Protein AF-A0A7C8M5S4-F1 (afdb_monomer_lite)

Sequence (486 aa):
MSPNVLSARDTNVQVKPAASPEKEKPKTLEYHRKALESRLKGDEQQQYVSPSDEIMSPATQKLKAFRNKHGMKKSKPQTLFKKTSSKNFESAKGAAIPGLELLEWSWLHRSLGYDYDRDDLVAVRILQYHYSDDDNQINLPPRTSSVPLERYLVEIARQARTPIRQLRVFCNNQDFMSADDQQPLKDEIADLERRLHDAKARLNRSSPIAQATLPQHDAGPLAYLSSSNSANSITALHALLLLADSALPLGSFAFSSGLESYLAHHRPSPPSASQLPSFRTFLRLSLSTFASTSLPYVLAGYRNPDDIETLDNDFDASTPCTVARRASVAQGRALLTVWDRSFKMQYSPSAATAGSDDAVENAGRNTAIDALAAFSASLRTSNDLNAHLAPLWGLVTRILTVPLHDAAYLFLFSHARTVVSAAVRASVMGPYQAQTVLASEELQSRIRGLVDEGWDKEVEDAGQSVPVMDLWVGRHEKLYSRIFNS

pLDDT: mean 70.56, std 26.11, range [24.84, 98.69]

Foldseek 3Di:
DDDDDDDDDDPDDDDDDDDDDDDDDDDDPVVVVVVVVVVVPDPDDDDDDDPCVPDDDPVRVVVVVVCVVPVPDPDPDDDPDDDDDDDDPDDDDDDDDDDDPPPPVVVVPPPDPDDDDPVVVVVVVVVVPDPDDDDDDDDDDDDDPPDDPVVVVVVVVVPVPDDPPPPPPDDDDDPDPDPVVCVVVVVVVVVVVVVVVVVVVVVVVVDDDDDDDDDDDDDDDDPPDPPPVVVLVVLLVVVLVQLLDPVLPLCLLQAQLLVVLQCVVCQDPPNPDACVVVLVVVLLLSLLQCLLAQLQLLLCLQVPVLCLQVSQLLSLVQQPQPLVSVSQLSSQVSVLVCCVPPPVVPLPDDPPPPDDPCPPLVVSLVSLVVSSVVLVVCVVVDPSGRRGNRSSLSSVSSSSSHPSLSSQLSVSLVSSLSNLSVCCVVVSDPPVVSVCVSPDPVVVVSSNVSCVVCVPPHNVSRHGPDVVSSVSSNCQVVDPDDSHSD

Radius of gyration: 35.67 Å; chains: 1; bounding box: 76×116×65 Å

Organism: NCBI:txid100035

Secondary structure (DSSP, 8-state):
-------PPP----PPPPPPPP-PPPPPHHHHHHHHHHHHS---------TTTT---HHHHHHHHHHHHHTT-------SS----SS--SS-S-------SSSSHHHHTTSS-----TTHHHHHHHTTS---S-------PPPPTTS-HHHHHHHHHHHH---TTS--S------PPPTTTTHHHHHHHHHHHHHHHHHHHHHHHSS-------------TT----HHHHHHHHHHHHHHHHHH-TTSTT-GGG--TTHHHHHHH---SSTTS-SHHHHHHHHHHHHHHHHHHHHHHHHHHHH-GGGHHHHHHHHHHT---HHHHHHHHHHHHHHHHHIIIIIHHHHSPPTT-TTSS-HHHHHHHHHHHHHHHHHHHHTTT-SS----HHHHHHHHHHHTT--HHHHHHHHHHHHHHHHHHHHHHTTSS-HHHHHHHHT-HHHHHHHHHHHHHHTT--GGG---S-HHHHHHHHHGGG-SS-S---

Structure (mmCIF, N/CA/C/O backbone):
data_AF-A0A7C8M5S4-F1
#
_entry.id   AF-A0A7C8M5S4-F1
#
loop_
_atom_site.group_PDB
_atom_site.id
_atom_site.type_symbol
_atom_site.label_atom_id
_atom_site.label_alt_id
_atom_site.label_comp_id
_atom_site.label_asym_id
_atom_site.label_entity_id
_atom_site.label_seq_id
_atom_site.pdbx_PDB_ins_code
_atom_site.Cartn_x
_atom_site.Cartn_y
_atom_site.Cartn_z
_atom_site.occupancy
_atom_site.B_iso_or_equiv
_atom_site.auth_seq_id
_atom_site.auth_comp_id
_atom_site.auth_asym_id
_atom_site.auth_atom_id
_atom_site.pdbx_PDB_model_num
ATOM 1 N N . MET A 1 1 ? -33.754 34.750 -12.283 1.00 40.31 1 MET A N 1
ATOM 2 C CA . MET A 1 1 ? -33.381 36.180 -12.298 1.00 40.31 1 MET A CA 1
ATOM 3 C C . MET A 1 1 ? -32.849 36.566 -10.926 1.00 40.31 1 MET A C 1
ATOM 5 O O . MET A 1 1 ? -33.633 36.871 -10.043 1.00 40.31 1 MET A O 1
ATOM 9 N N . SER A 1 2 ? -31.530 36.509 -10.768 1.00 39.66 2 SER A N 1
ATOM 10 C CA . SER A 1 2 ? -30.741 37.396 -9.900 1.00 39.66 2 SER A CA 1
ATOM 11 C C . SER A 1 2 ? -29.261 37.198 -10.271 1.00 39.66 2 SER A C 1
ATOM 13 O O . SER A 1 2 ? -28.606 36.288 -9.767 1.00 39.66 2 SER A O 1
ATOM 15 N N . PRO A 1 3 ? -28.758 37.978 -11.243 1.00 50.16 3 PRO A N 1
ATOM 16 C CA . PRO A 1 3 ? -27.344 38.057 -11.583 1.00 50.16 3 PRO A CA 1
ATOM 17 C C . PRO A 1 3 ? -26.656 39.132 -10.725 1.00 50.16 3 PRO A C 1
ATOM 19 O O . PRO A 1 3 ? -27.305 40.089 -10.314 1.00 50.16 3 PRO A O 1
ATOM 22 N N . ASN A 1 4 ? -25.359 38.965 -10.460 1.00 40.31 4 ASN A N 1
ATOM 23 C CA . ASN A 1 4 ? -24.329 40.016 -10.320 1.00 40.31 4 ASN A CA 1
ATOM 24 C C . ASN A 1 4 ? -23.090 39.350 -9.705 1.00 40.31 4 ASN A C 1
ATOM 26 O O . ASN A 1 4 ? -23.115 38.949 -8.548 1.00 40.31 4 ASN A O 1
ATOM 30 N N . VAL A 1 5 ? -22.077 38.960 -10.482 1.00 38.50 5 VAL A N 1
ATOM 31 C CA . VAL A 1 5 ? -21.093 39.787 -11.214 1.00 38.50 5 VAL A CA 1
ATOM 32 C C . VAL A 1 5 ? -20.261 40.664 -10.273 1.00 38.50 5 VAL A C 1
ATOM 34 O O . VAL A 1 5 ? -20.769 41.501 -9.536 1.00 38.50 5 VAL A O 1
ATOM 37 N N . LEU A 1 6 ? -18.959 40.391 -10.334 1.00 43.88 6 LEU A N 1
ATOM 38 C CA . LEU A 1 6 ? -17.833 40.960 -9.602 1.00 43.88 6 LEU A CA 1
ATOM 39 C C . LEU A 1 6 ? -17.654 42.462 -9.880 1.00 43.88 6 LEU A C 1
ATOM 41 O O . LEU A 1 6 ? -17.758 42.887 -11.029 1.00 43.88 6 LEU A O 1
ATOM 45 N N . SER A 1 7 ? -17.241 43.236 -8.872 1.00 41.25 7 SER A N 1
ATOM 46 C CA . SER A 1 7 ? -16.575 44.529 -9.084 1.00 41.25 7 SER A CA 1
ATOM 47 C C . SER A 1 7 ? -15.453 44.783 -8.066 1.00 41.25 7 SER A C 1
ATOM 49 O O . SER A 1 7 ? -15.396 44.165 -7.005 1.00 41.25 7 SER A O 1
ATOM 51 N N . ALA A 1 8 ? -14.522 45.644 -8.478 1.00 38.81 8 ALA A N 1
ATOM 52 C CA . ALA A 1 8 ? -13.110 45.694 -8.115 1.00 38.81 8 ALA A CA 1
ATOM 53 C C . ALA A 1 8 ? -12.755 46.201 -6.701 1.00 38.81 8 ALA A C 1
ATOM 55 O O . ALA A 1 8 ? -13.510 46.914 -6.048 1.00 38.81 8 ALA A O 1
ATOM 56 N N . ARG A 1 9 ? -11.539 45.824 -6.277 1.00 43.47 9 ARG A N 1
ATOM 57 C CA . ARG A 1 9 ? -10.812 46.286 -5.083 1.00 43.47 9 ARG A CA 1
ATOM 58 C C . ARG A 1 9 ? -10.567 47.797 -5.126 1.00 43.47 9 ARG A C 1
ATOM 60 O O . ARG A 1 9 ? -9.938 48.267 -6.068 1.00 43.47 9 ARG A O 1
ATOM 67 N N . ASP A 1 10 ? -10.915 48.483 -4.040 1.00 38.16 10 ASP A N 1
ATOM 68 C CA . ASP A 1 10 ? -10.444 49.836 -3.746 1.00 38.16 10 ASP A CA 1
ATOM 69 C C . ASP A 1 10 ? -9.228 49.805 -2.808 1.00 38.16 10 ASP A C 1
ATOM 71 O O . ASP A 1 10 ? -9.246 49.238 -1.709 1.00 38.16 10 ASP A O 1
ATOM 75 N N . THR A 1 11 ? -8.143 50.416 -3.271 1.00 44.22 11 THR A N 1
ATOM 76 C CA . THR A 1 11 ? -6.897 50.668 -2.547 1.00 44.22 11 THR A CA 1
ATOM 77 C C . THR A 1 11 ? -7.021 51.970 -1.763 1.00 44.22 11 THR A C 1
ATOM 79 O O . THR A 1 11 ? -6.712 53.020 -2.316 1.00 44.22 11 THR A O 1
ATOM 82 N N . ASN A 1 12 ? -7.498 51.912 -0.513 1.00 39.97 12 ASN A N 1
ATOM 83 C CA . ASN A 1 12 ? -7.168 52.834 0.596 1.00 39.97 12 ASN A CA 1
ATOM 84 C C . ASN A 1 12 ? -8.241 52.792 1.692 1.00 39.97 12 ASN A C 1
ATOM 86 O O . ASN A 1 12 ? -9.229 53.507 1.578 1.00 39.97 12 ASN A O 1
ATOM 90 N N . VAL A 1 13 ? -8.011 52.085 2.810 1.00 34.72 13 VAL A N 1
ATOM 91 C CA . VAL A 1 13 ? -8.654 52.430 4.097 1.00 34.72 13 VAL A CA 1
ATOM 92 C C . VAL A 1 13 ? -7.727 52.123 5.291 1.00 34.72 13 VAL A C 1
ATOM 94 O O . VAL A 1 13 ? -7.584 50.988 5.729 1.00 34.72 13 VAL A O 1
ATOM 97 N N . GLN A 1 14 ? -7.126 53.207 5.789 1.00 34.00 14 GLN A N 1
ATOM 98 C CA . GLN A 1 14 ? -6.887 53.618 7.185 1.00 34.00 14 GLN A CA 1
ATOM 99 C C . GLN A 1 14 ? -6.137 52.692 8.168 1.00 34.00 14 GLN A C 1
ATOM 101 O O . GLN A 1 14 ? -6.711 51.884 8.896 1.00 34.00 14 GLN A O 1
ATOM 106 N N . VAL A 1 15 ? -4.840 52.987 8.315 1.00 34.44 15 VAL A N 1
ATOM 107 C CA . VAL A 1 15 ? -4.009 52.662 9.485 1.00 34.44 15 VAL A CA 1
ATOM 108 C C . VAL A 1 15 ? -4.393 53.588 10.649 1.00 34.44 15 VAL A C 1
ATOM 110 O O . VAL A 1 15 ? -4.332 54.810 10.517 1.00 34.44 15 VAL A O 1
ATOM 113 N N . LYS A 1 16 ? -4.784 53.021 11.799 1.00 32.50 16 LYS A N 1
ATOM 114 C CA . LYS A 1 16 ? -4.972 53.775 13.052 1.00 32.50 16 LYS A CA 1
ATOM 115 C C . LYS A 1 16 ? -3.610 54.149 13.674 1.00 32.50 16 LYS A C 1
ATOM 117 O O . LYS A 1 16 ? -2.702 53.32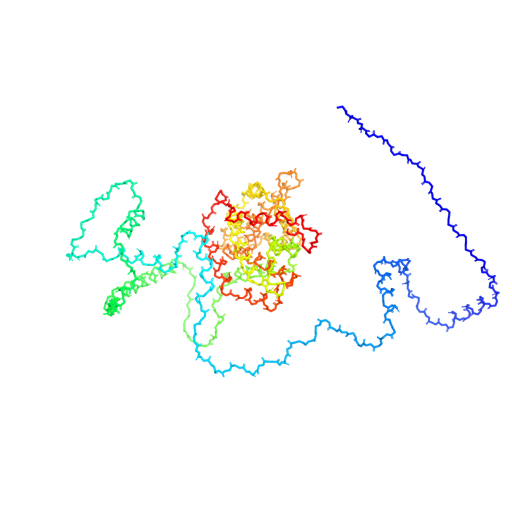1 13.652 1.00 32.50 16 LYS A O 1
ATOM 122 N N . PRO A 1 17 ? -3.470 55.360 14.245 1.00 33.28 17 PRO A N 1
ATOM 123 C CA . PRO A 1 17 ? -2.195 55.903 14.710 1.00 33.28 17 PRO A CA 1
ATOM 124 C C . PRO A 1 17 ? -1.672 55.219 15.982 1.00 33.28 17 PRO A C 1
ATOM 126 O O . PRO A 1 17 ? -2.420 54.971 16.929 1.00 33.28 17 PRO A O 1
ATOM 129 N N . ALA A 1 18 ? -0.366 54.946 15.990 1.00 32.94 18 ALA A N 1
ATOM 130 C CA . ALA A 1 18 ? 0.388 54.462 17.141 1.00 32.94 18 ALA A CA 1
ATOM 131 C C . ALA A 1 18 ? 0.575 55.577 18.187 1.00 32.94 18 ALA A C 1
ATOM 133 O O . ALA A 1 18 ? 0.851 56.726 17.843 1.00 32.94 18 ALA A O 1
ATOM 134 N N . ALA A 1 19 ? 0.433 55.226 19.465 1.00 35.16 19 ALA A N 1
ATOM 135 C CA . ALA A 1 19 ? 0.678 56.122 20.590 1.00 35.16 19 ALA A CA 1
ATOM 136 C C . ALA A 1 19 ? 2.182 56.425 20.742 1.00 35.16 19 ALA A C 1
ATOM 138 O O . ALA A 1 19 ? 3.016 55.522 20.666 1.00 35.16 19 ALA A O 1
ATOM 139 N N . SER A 1 20 ? 2.519 57.701 20.951 1.00 29.22 20 SER A N 1
ATOM 140 C CA . SER A 1 20 ? 3.884 58.187 21.186 1.00 29.22 20 SER A CA 1
ATOM 141 C C . SER A 1 20 ? 4.473 57.679 22.513 1.00 29.22 20 SER A C 1
ATOM 143 O O . SER A 1 20 ? 3.735 57.566 23.492 1.00 29.22 20 SER A O 1
ATOM 145 N N . PRO A 1 21 ? 5.795 57.427 22.583 1.00 42.62 21 PRO A N 1
ATOM 146 C CA . PRO A 1 21 ? 6.456 57.006 23.810 1.00 42.62 21 PRO A CA 1
ATOM 147 C C . PRO A 1 21 ? 6.649 58.186 24.772 1.00 42.62 21 PRO A C 1
ATOM 149 O O . PRO A 1 21 ? 7.012 59.297 24.377 1.00 42.62 21 PRO A O 1
ATOM 152 N N . GLU A 1 22 ? 6.388 57.927 26.050 1.00 38.41 22 GLU A N 1
ATOM 153 C CA . GLU A 1 22 ? 6.577 58.859 27.156 1.00 38.41 22 GLU A CA 1
ATOM 154 C C . GLU A 1 22 ? 8.056 59.233 27.367 1.00 38.41 22 GLU A C 1
ATOM 156 O O . GLU A 1 22 ? 8.985 58.487 27.067 1.00 38.41 22 GLU A O 1
ATOM 161 N N . LYS A 1 23 ? 8.250 60.442 27.894 1.00 42.78 23 LYS A N 1
ATOM 162 C CA . LYS A 1 23 ? 9.522 61.141 28.110 1.00 42.78 23 LYS A CA 1
ATOM 163 C C . LYS A 1 23 ? 10.444 60.410 29.106 1.00 42.78 23 LYS A C 1
ATOM 165 O O . LYS A 1 23 ? 10.225 60.504 30.312 1.00 42.78 23 LYS A O 1
ATOM 170 N N . GLU A 1 24 ? 11.546 59.820 28.641 1.00 45.38 24 GLU A N 1
ATOM 171 C CA . GLU A 1 24 ? 12.712 59.542 29.498 1.00 45.38 24 GLU A CA 1
ATOM 172 C C . GLU A 1 24 ? 13.614 60.788 29.599 1.00 45.38 24 GLU A C 1
ATOM 174 O O . GLU A 1 24 ? 13.927 61.443 28.605 1.00 45.38 24 GLU A O 1
ATOM 179 N N . LYS A 1 25 ? 14.028 61.143 30.822 1.00 50.16 25 LYS A N 1
ATOM 180 C CA . LYS A 1 25 ? 14.946 62.263 31.100 1.00 50.16 25 LYS A CA 1
ATOM 181 C C . LYS A 1 25 ? 16.327 62.003 30.462 1.00 50.16 25 LYS A C 1
ATOM 183 O O . LYS A 1 25 ? 16.784 60.859 30.492 1.00 50.16 25 LYS A O 1
ATOM 188 N N . PRO A 1 26 ? 17.038 63.027 29.953 1.00 49.72 26 PRO A N 1
ATOM 189 C CA . PRO A 1 26 ? 18.367 62.835 29.376 1.00 49.72 26 PRO A CA 1
ATOM 190 C C . PRO A 1 26 ? 19.359 62.364 30.451 1.00 49.72 26 PRO A C 1
ATOM 192 O O . PRO A 1 26 ? 19.496 62.983 31.507 1.00 49.72 26 PRO A O 1
ATOM 195 N N . LYS A 1 27 ? 20.038 61.243 30.188 1.00 71.94 27 LYS A N 1
ATOM 196 C CA . LYS A 1 27 ? 21.070 60.673 31.068 1.00 71.94 27 LYS A CA 1
ATOM 197 C C . LYS A 1 27 ? 22.314 61.574 31.032 1.00 71.94 27 LYS A C 1
ATOM 199 O O . LYS A 1 27 ? 22.714 62.042 29.971 1.00 71.94 27 LYS A O 1
ATOM 204 N N . THR A 1 28 ? 22.902 61.857 32.193 1.00 76.38 28 THR A N 1
ATOM 205 C CA . THR A 1 28 ? 24.048 62.771 32.341 1.00 76.38 28 THR A CA 1
ATOM 206 C C . THR A 1 28 ? 25.325 62.215 31.697 1.00 76.38 28 THR A C 1
ATOM 208 O O . THR A 1 28 ? 25.525 61.004 31.617 1.00 76.38 28 THR A O 1
ATOM 211 N N . LEU A 1 29 ? 26.234 63.098 31.269 1.00 67.75 29 LEU A N 1
ATOM 212 C CA . LEU A 1 29 ? 27.518 62.739 30.635 1.00 67.75 29 LEU A CA 1
ATOM 213 C C . LEU A 1 29 ? 28.397 61.814 31.501 1.00 67.75 29 LEU A C 1
ATOM 215 O O . LEU A 1 29 ? 29.143 60.992 30.970 1.00 67.75 29 LEU A O 1
ATOM 219 N N . GLU A 1 30 ? 28.270 61.880 32.829 1.00 67.19 30 GLU A N 1
ATOM 220 C CA . GLU A 1 30 ? 28.947 60.959 33.751 1.00 67.19 30 GLU A CA 1
ATOM 221 C C . GLU A 1 30 ? 28.463 59.509 33.638 1.00 67.19 30 GLU A C 1
ATOM 223 O O . GLU A 1 30 ? 29.266 58.586 33.776 1.00 67.19 30 GLU A O 1
ATOM 228 N N . TYR A 1 31 ? 27.177 59.286 33.343 1.00 71.56 31 TYR A N 1
ATOM 229 C CA . TYR A 1 31 ? 26.637 57.942 33.127 1.00 71.56 31 TYR A CA 1
ATOM 230 C C . TYR A 1 31 ? 27.296 57.283 31.909 1.00 71.56 31 TYR A C 1
ATOM 232 O O . TYR A 1 31 ? 27.710 56.125 31.963 1.00 71.56 31 TYR A O 1
ATOM 240 N N . HIS A 1 32 ? 27.474 58.052 30.832 1.00 67.25 32 HIS A N 1
ATOM 241 C CA . HIS A 1 32 ? 28.165 57.589 29.631 1.00 67.25 32 HIS A CA 1
ATOM 242 C C . HIS A 1 32 ? 29.660 57.342 29.878 1.00 67.25 32 HIS A C 1
ATOM 244 O O . HIS A 1 32 ? 30.209 56.377 29.349 1.00 67.25 32 HIS A O 1
ATOM 250 N N . ARG A 1 33 ? 30.307 58.148 30.733 1.00 74.69 33 ARG A N 1
ATOM 251 C CA . ARG A 1 33 ? 31.721 57.966 31.098 1.00 74.69 33 ARG A CA 1
ATOM 252 C C . ARG A 1 33 ? 31.945 56.690 31.922 1.00 74.69 33 ARG A C 1
ATOM 254 O O . ARG A 1 33 ? 32.842 55.917 31.598 1.00 74.69 33 ARG A O 1
ATOM 261 N N . LYS A 1 34 ? 31.071 56.407 32.899 1.00 70.06 34 LYS A N 1
ATOM 262 C CA . LYS A 1 34 ? 31.089 55.152 33.679 1.00 70.06 34 LYS A CA 1
ATOM 263 C C . LYS A 1 34 ? 30.800 53.912 32.830 1.00 70.06 34 LYS A C 1
ATOM 265 O O . LYS A 1 34 ? 31.448 52.890 33.025 1.00 70.06 34 LYS A O 1
ATOM 270 N N . ALA A 1 35 ? 29.865 54.001 31.883 1.00 69.69 35 ALA A N 1
ATOM 271 C CA . ALA A 1 35 ? 29.541 52.890 30.986 1.00 69.69 35 ALA A CA 1
ATOM 272 C C . ALA A 1 35 ? 30.678 52.570 29.994 1.00 69.69 35 ALA A C 1
ATOM 274 O O . ALA A 1 35 ? 30.856 51.416 29.602 1.00 69.69 35 ALA A O 1
ATOM 275 N N . LEU A 1 36 ? 31.460 53.579 29.594 1.00 67.69 36 LEU A N 1
ATOM 276 C CA . LEU A 1 36 ? 32.649 53.390 28.763 1.00 67.69 36 LEU A CA 1
ATOM 277 C C . LEU A 1 36 ? 33.791 52.749 29.568 1.00 67.69 36 LEU A C 1
ATOM 279 O O . LEU A 1 36 ? 34.400 51.788 29.105 1.00 67.69 36 LEU A O 1
ATOM 283 N N . GLU A 1 37 ? 34.042 53.225 30.792 1.00 67.06 37 GLU A N 1
ATOM 284 C CA . GLU A 1 37 ? 35.055 52.641 31.684 1.00 67.06 37 GLU A CA 1
ATOM 285 C C . GLU A 1 37 ? 34.744 51.191 32.072 1.00 67.06 37 GLU A C 1
ATOM 287 O O . GLU A 1 37 ? 35.667 50.384 32.173 1.00 67.06 37 GLU A O 1
ATOM 292 N N . SER A 1 38 ? 33.467 50.829 32.248 1.00 63.09 38 SER A N 1
ATOM 293 C CA . SER A 1 38 ? 33.079 49.440 32.521 1.00 63.09 38 SER A CA 1
ATOM 294 C C . SER A 1 38 ? 33.274 48.525 31.310 1.00 63.09 38 SER A C 1
ATOM 296 O O . SER A 1 38 ? 33.583 47.353 31.491 1.00 63.09 38 SER A O 1
ATOM 298 N N . ARG A 1 39 ? 33.138 49.047 30.081 1.00 63.62 39 ARG A N 1
ATOM 299 C CA . ARG A 1 39 ? 33.388 48.287 28.842 1.00 63.62 39 ARG A CA 1
ATOM 300 C C . ARG A 1 39 ? 34.867 48.151 28.495 1.00 63.62 39 ARG A C 1
ATOM 302 O O . ARG A 1 39 ? 35.237 47.164 27.880 1.00 63.62 39 ARG A O 1
ATOM 309 N N . LEU A 1 40 ? 35.707 49.110 28.888 1.00 62.00 40 LEU A N 1
ATOM 310 C CA . LEU A 1 40 ? 37.158 49.019 28.678 1.00 62.00 40 LEU A CA 1
ATOM 311 C C . LEU A 1 40 ? 37.851 48.067 29.667 1.00 62.00 40 LEU A C 1
ATOM 313 O O . LEU A 1 40 ? 38.964 47.628 29.401 1.00 62.00 40 LEU A O 1
ATOM 317 N N . LYS A 1 41 ? 37.222 47.784 30.816 1.00 64.25 41 LYS A N 1
ATOM 318 C CA . LYS A 1 41 ? 37.775 46.931 31.884 1.00 64.25 41 LYS A CA 1
ATOM 319 C C . LYS A 1 41 ? 37.249 45.490 31.881 1.00 64.25 41 LYS A C 1
ATOM 321 O O . LYS A 1 41 ? 37.757 44.685 32.655 1.00 64.25 41 LYS A O 1
ATOM 326 N N . GLY A 1 42 ? 36.248 45.170 31.062 1.00 47.56 42 GLY A N 1
ATOM 327 C CA . GLY A 1 42 ? 35.668 43.831 30.961 1.00 47.56 42 GLY A CA 1
ATOM 328 C C . GLY A 1 42 ? 35.945 43.204 29.599 1.00 47.56 42 GLY A C 1
ATOM 329 O O . GLY A 1 42 ? 35.415 43.670 28.595 1.00 47.56 42 GLY A O 1
ATOM 330 N N . ASP A 1 43 ? 36.741 42.136 29.575 1.00 51.94 43 ASP A N 1
ATOM 331 C CA . ASP A 1 43 ? 36.784 41.193 28.454 1.00 51.94 43 ASP A CA 1
ATOM 332 C C . ASP A 1 43 ? 35.452 40.424 28.423 1.00 51.94 43 ASP A C 1
ATOM 334 O O . ASP A 1 43 ? 35.293 39.394 29.076 1.00 51.94 43 ASP A O 1
ATOM 338 N N . GLU A 1 44 ? 34.461 40.935 27.691 1.00 45.62 44 GLU A N 1
ATOM 339 C CA . GLU A 1 44 ? 33.238 40.189 27.382 1.00 45.62 44 GLU A CA 1
ATOM 340 C C . GLU A 1 44 ? 33.076 40.049 25.865 1.00 45.62 44 GLU A C 1
ATOM 342 O O . GLU A 1 44 ? 32.832 41.010 25.130 1.00 45.62 44 GLU A O 1
ATOM 347 N N . GLN A 1 45 ? 33.221 38.807 25.399 1.00 40.22 45 GLN A N 1
ATOM 348 C CA . GLN A 1 45 ? 32.916 38.379 24.038 1.00 40.22 45 GLN A CA 1
ATOM 349 C C . GLN A 1 45 ? 31.448 38.695 23.723 1.00 40.22 45 GLN A C 1
ATOM 351 O O . GLN A 1 45 ? 30.535 38.191 24.377 1.00 40.22 45 GLN A O 1
ATOM 356 N N . GLN A 1 46 ? 31.204 39.527 22.710 1.00 40.12 46 GLN A N 1
ATOM 357 C CA . GLN A 1 46 ? 29.849 39.858 22.277 1.00 40.12 46 GLN A CA 1
ATOM 358 C C . GLN A 1 46 ? 29.201 38.641 21.608 1.00 40.12 46 GLN A C 1
ATOM 360 O O . GLN A 1 46 ? 29.492 38.316 20.458 1.00 40.12 46 GLN A O 1
ATOM 365 N N . GLN A 1 47 ? 28.294 37.978 22.325 1.00 39.84 47 GLN A N 1
ATOM 366 C CA . GLN A 1 47 ? 27.398 36.989 21.742 1.00 39.84 47 GLN A CA 1
ATOM 367 C C . GLN A 1 47 ? 26.326 37.713 20.918 1.00 39.84 47 GLN A C 1
ATOM 369 O O . GLN A 1 47 ? 25.507 38.458 21.451 1.00 39.84 47 GLN A O 1
ATOM 374 N N . TYR A 1 48 ? 26.369 37.520 19.601 1.00 44.44 48 TYR A N 1
ATOM 375 C CA . TYR A 1 48 ? 25.413 38.095 18.658 1.00 44.44 48 TYR A CA 1
ATOM 376 C C . TYR A 1 48 ? 24.003 37.539 18.919 1.00 44.44 48 TYR A C 1
ATOM 378 O O . TYR A 1 48 ? 23.786 36.331 18.824 1.00 44.44 48 TYR A O 1
ATOM 386 N N . VAL A 1 49 ? 23.055 38.423 19.245 1.00 42.25 49 VAL A N 1
ATOM 387 C CA . VAL A 1 49 ? 21.623 38.115 19.392 1.00 42.25 49 VAL A CA 1
ATOM 388 C C . VAL A 1 49 ? 20.895 38.675 18.174 1.00 42.25 49 VAL A C 1
ATOM 390 O O . VAL A 1 49 ? 21.073 39.843 17.822 1.00 42.25 49 VAL A O 1
ATOM 393 N N . SER A 1 50 ? 20.104 37.835 17.506 1.00 39.19 50 SER A N 1
ATOM 394 C CA . SER A 1 50 ? 19.422 38.200 16.265 1.00 39.19 50 SER A CA 1
ATOM 395 C C . SER A 1 50 ? 18.152 39.013 16.567 1.00 39.19 50 SER A C 1
ATOM 397 O O . SER A 1 50 ? 17.431 38.671 17.504 1.00 39.19 50 SER A O 1
ATOM 399 N N . PRO A 1 51 ? 17.777 40.023 15.755 1.00 42.53 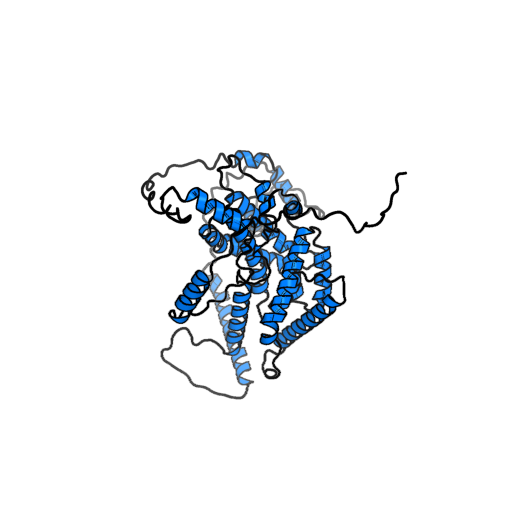51 PRO A N 1
ATOM 400 C CA . PRO A 1 51 ? 16.539 40.797 15.941 1.00 42.53 51 PRO A CA 1
ATOM 401 C C . PRO A 1 51 ? 15.237 39.971 15.878 1.00 42.53 51 PRO A C 1
ATOM 403 O O . PRO A 1 51 ? 14.159 40.496 16.140 1.00 42.53 51 PRO A O 1
ATOM 406 N N . SER A 1 52 ? 15.316 38.685 15.515 1.00 51.22 52 SER A N 1
ATOM 407 C CA . SER A 1 52 ? 14.181 37.748 15.533 1.00 51.22 52 SER A CA 1
ATOM 408 C C . SER A 1 52 ? 13.979 37.049 16.885 1.00 51.22 52 SER A C 1
ATOM 410 O O . SER A 1 52 ? 12.918 36.468 17.104 1.00 51.22 52 SER A O 1
ATOM 412 N N . ASP A 1 53 ? 14.944 37.132 17.809 1.00 52.56 53 ASP A N 1
ATOM 413 C CA . ASP A 1 53 ? 14.877 36.450 19.111 1.00 52.56 53 ASP A CA 1
ATOM 414 C C . ASP A 1 53 ? 13.882 37.109 20.089 1.00 52.56 53 ASP A C 1
ATOM 416 O O . ASP A 1 53 ? 13.413 36.467 21.033 1.00 52.56 53 ASP A O 1
ATOM 420 N N . GLU A 1 54 ? 13.491 38.367 19.850 1.00 55.78 54 GLU A N 1
ATOM 421 C CA . GLU A 1 54 ? 12.460 39.057 20.643 1.00 55.78 54 GLU A CA 1
ATOM 422 C C . GLU A 1 54 ? 11.024 38.759 20.180 1.00 55.78 54 GLU A C 1
ATOM 424 O O . GLU A 1 54 ? 10.067 38.999 20.925 1.00 55.78 54 GLU A O 1
ATOM 429 N N . ILE A 1 55 ? 10.835 38.182 18.988 1.00 56.78 55 ILE A N 1
ATOM 430 C CA . ILE A 1 55 ? 9.503 37.933 18.427 1.00 56.78 55 ILE A CA 1
ATOM 431 C C . ILE A 1 55 ? 9.060 36.508 18.777 1.00 56.78 55 ILE A C 1
ATOM 433 O O . ILE A 1 55 ? 9.217 35.556 18.015 1.00 56.78 55 ILE A O 1
ATOM 437 N N . MET A 1 56 ? 8.471 36.342 19.962 1.00 58.06 56 MET A N 1
ATOM 438 C CA . MET A 1 56 ? 7.855 35.066 20.338 1.00 58.06 56 MET A CA 1
ATOM 439 C C . MET A 1 56 ? 6.543 34.838 19.579 1.00 58.06 56 MET A C 1
ATOM 441 O O . MET A 1 56 ? 5.657 35.690 19.578 1.00 58.06 56 MET A O 1
ATOM 445 N N . SER A 1 57 ? 6.377 33.642 19.004 1.00 68.44 57 SER A N 1
ATOM 446 C CA . SER A 1 57 ? 5.100 33.234 18.408 1.00 68.44 57 SER A CA 1
ATOM 447 C C . SER A 1 57 ? 3.961 33.261 19.449 1.00 68.44 57 SER A C 1
ATOM 449 O O . SER A 1 57 ? 4.208 33.024 20.641 1.00 68.44 57 SER A O 1
ATOM 451 N N . PRO A 1 58 ? 2.692 33.448 19.036 1.00 60.59 58 PRO A N 1
ATOM 452 C CA . PRO A 1 58 ? 1.544 33.425 19.949 1.00 60.59 58 PRO A CA 1
ATOM 453 C C . PRO A 1 58 ? 1.442 32.141 20.796 1.00 60.59 58 PRO A C 1
ATOM 455 O O . PRO A 1 58 ? 0.949 32.172 21.926 1.00 60.59 58 PRO A O 1
ATOM 458 N N . ALA A 1 59 ? 1.937 31.006 20.286 1.00 54.78 59 ALA A N 1
ATOM 459 C CA . ALA A 1 59 ? 1.997 29.740 21.018 1.00 54.78 59 ALA A CA 1
ATOM 460 C C . ALA A 1 59 ? 3.083 29.754 22.111 1.00 54.78 59 ALA A C 1
ATOM 462 O O . ALA A 1 59 ? 2.835 29.346 23.248 1.00 54.78 59 ALA A O 1
ATOM 463 N N . THR A 1 60 ? 4.262 30.299 21.800 1.00 74.50 60 THR A N 1
ATOM 464 C CA . THR A 1 60 ? 5.380 30.449 22.745 1.00 74.50 60 THR A CA 1
ATOM 465 C C . THR A 1 60 ? 5.027 31.427 23.870 1.00 74.50 60 THR A C 1
ATOM 467 O O . THR A 1 60 ? 5.328 31.174 25.039 1.00 74.50 60 THR A O 1
ATOM 470 N N . GLN A 1 61 ? 4.303 32.502 23.547 1.00 72.69 61 GLN A N 1
ATOM 471 C CA . GLN A 1 61 ? 3.828 33.490 24.518 1.00 72.69 61 GLN A CA 1
ATOM 472 C C . GLN A 1 61 ? 2.793 32.886 25.486 1.00 72.69 61 GLN A C 1
ATOM 474 O O . GLN A 1 61 ? 2.889 33.092 26.699 1.00 72.69 61 GLN A O 1
ATOM 479 N N . LYS A 1 62 ? 1.866 32.054 24.981 1.00 71.19 62 LYS A N 1
ATOM 480 C CA . LYS A 1 62 ? 0.907 31.297 25.809 1.00 71.19 62 LYS A 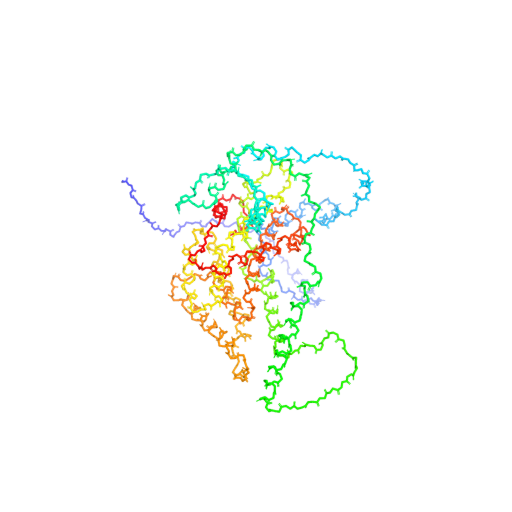CA 1
ATOM 481 C C . LYS A 1 62 ? 1.598 30.292 26.735 1.00 71.19 62 LYS A C 1
ATOM 483 O O . LYS A 1 62 ? 1.248 30.221 27.910 1.00 71.19 62 LYS A O 1
ATOM 488 N N . LEU A 1 63 ? 2.606 29.564 26.249 1.00 65.56 63 LEU A N 1
ATOM 489 C CA . LEU A 1 63 ? 3.382 28.614 27.060 1.00 65.56 63 LEU A CA 1
ATOM 490 C C . LEU A 1 63 ? 4.199 29.307 28.158 1.00 65.56 63 LEU A C 1
ATOM 492 O O . LEU A 1 63 ? 4.246 28.831 29.295 1.00 65.56 63 LEU A O 1
ATOM 496 N N . LYS A 1 64 ? 4.807 30.457 27.848 1.00 71.19 64 LYS A N 1
ATOM 497 C CA . LYS A 1 64 ? 5.550 31.264 28.824 1.00 71.19 64 LYS A CA 1
ATOM 498 C C . LYS A 1 64 ? 4.619 31.848 29.892 1.00 71.19 64 LYS A C 1
ATOM 500 O O . LYS A 1 64 ? 4.927 31.760 31.081 1.00 71.19 64 LYS A O 1
ATOM 505 N N . ALA A 1 65 ? 3.451 32.356 29.492 1.00 71.06 65 ALA A N 1
ATOM 506 C CA . ALA A 1 65 ? 2.421 32.821 30.420 1.00 71.06 65 ALA A CA 1
ATOM 507 C C . ALA A 1 65 ? 1.900 31.682 31.315 1.00 71.06 65 ALA A C 1
ATOM 509 O O . ALA A 1 65 ? 1.745 31.873 32.520 1.00 71.06 65 ALA A O 1
ATOM 510 N N . PHE A 1 66 ? 1.704 30.483 30.758 1.00 65.88 66 PHE A N 1
ATOM 511 C CA . PHE A 1 66 ? 1.281 29.302 31.511 1.00 65.88 66 PHE A CA 1
ATOM 512 C C . PHE A 1 66 ? 2.332 28.859 32.543 1.00 65.88 66 PHE A C 1
ATOM 514 O O . PHE A 1 66 ? 1.988 28.620 33.702 1.00 65.88 66 PHE A O 1
ATOM 521 N N . ARG A 1 67 ? 3.623 28.835 32.172 1.00 60.69 67 ARG A N 1
ATOM 522 C CA . ARG A 1 67 ? 4.731 28.528 33.100 1.00 60.69 67 ARG A CA 1
ATOM 523 C C . ARG A 1 67 ? 4.835 29.531 34.247 1.00 60.69 67 ARG A C 1
ATOM 525 O O . ARG A 1 67 ? 4.997 29.112 35.389 1.00 60.69 67 ARG A O 1
ATOM 532 N N . ASN A 1 68 ? 4.709 30.827 33.965 1.00 61.91 68 ASN A N 1
ATOM 533 C CA . ASN A 1 68 ? 4.796 31.855 35.005 1.00 61.91 68 ASN A CA 1
ATOM 534 C C . ASN A 1 68 ? 3.587 31.823 35.952 1.00 61.91 68 ASN A C 1
ATOM 536 O O . ASN A 1 68 ? 3.747 32.033 37.151 1.00 61.91 68 ASN A O 1
ATOM 540 N N . LYS A 1 69 ? 2.390 31.495 35.449 1.00 61.78 69 LYS A N 1
ATOM 541 C CA . LYS A 1 69 ? 1.161 31.438 36.259 1.00 61.78 69 LYS A CA 1
ATOM 542 C C . LYS A 1 69 ? 1.081 30.192 37.155 1.00 61.78 69 LYS A C 1
ATOM 544 O O . LYS A 1 69 ? 0.458 30.245 38.210 1.00 61.78 69 LYS A O 1
ATOM 549 N N . HIS A 1 70 ? 1.749 29.098 36.778 1.00 55.34 70 HIS A N 1
ATOM 550 C CA . HIS A 1 70 ? 1.820 27.860 37.570 1.00 55.34 70 HIS A CA 1
ATOM 551 C C . HIS A 1 70 ? 3.096 27.712 38.424 1.00 55.34 70 HIS A C 1
ATOM 553 O O . HIS A 1 70 ? 3.230 26.735 39.160 1.00 55.34 70 HIS A O 1
ATOM 559 N N . GLY A 1 71 ? 4.004 28.693 38.398 1.00 49.09 71 GLY A N 1
ATOM 560 C CA . GLY A 1 71 ? 5.311 28.649 39.070 1.00 49.09 71 GLY A CA 1
ATOM 561 C C . GLY A 1 71 ? 5.321 28.744 40.606 1.00 49.09 71 GLY A C 1
ATOM 562 O O . GLY A 1 71 ? 6.400 28.755 41.187 1.00 49.09 71 GLY A O 1
ATOM 563 N N . MET A 1 72 ? 4.166 28.792 41.283 1.00 46.50 72 MET A N 1
ATOM 564 C CA . MET A 1 72 ? 4.077 28.926 42.753 1.00 46.50 72 MET A CA 1
ATOM 565 C C . MET A 1 72 ? 3.660 27.643 43.497 1.00 46.50 72 MET A C 1
ATOM 567 O O . MET A 1 72 ? 3.524 27.660 44.717 1.00 46.50 72 MET A O 1
ATOM 571 N N . LYS A 1 73 ? 3.506 26.496 42.820 1.00 43.88 73 LYS A N 1
ATOM 572 C CA . LYS A 1 73 ? 3.335 25.196 43.499 1.00 43.88 73 LYS A CA 1
ATOM 573 C C . LYS A 1 73 ? 4.523 24.291 43.186 1.00 43.88 73 LYS A C 1
ATOM 575 O O . LYS A 1 73 ? 4.591 23.679 42.125 1.00 43.88 73 LYS A O 1
ATOM 580 N N . LYS A 1 74 ? 5.477 24.212 44.121 1.00 49.09 74 LYS A N 1
ATOM 581 C CA . LYS A 1 74 ? 6.568 23.225 44.102 1.00 49.09 74 LYS A CA 1
ATOM 582 C C . LYS A 1 74 ? 5.984 21.814 44.270 1.00 49.09 74 LYS A C 1
ATOM 584 O O . LYS A 1 74 ? 5.929 21.286 45.373 1.00 49.09 74 LYS A O 1
ATOM 589 N N . SER A 1 75 ? 5.588 21.187 43.171 1.00 41.94 75 SER A N 1
ATOM 590 C CA . SER A 1 75 ? 5.458 19.732 43.067 1.00 41.94 75 SER A CA 1
ATOM 591 C C . SER A 1 75 ? 6.250 19.280 41.846 1.00 41.94 75 SER A C 1
ATOM 593 O O . SER A 1 75 ? 6.111 19.867 40.773 1.00 41.94 75 SER A O 1
ATOM 595 N N . LYS A 1 76 ? 7.128 18.285 42.029 1.00 40.62 76 LYS A N 1
ATOM 596 C CA . LYS A 1 76 ? 7.987 17.712 40.978 1.00 40.62 76 LYS A CA 1
ATOM 597 C C . LYS A 1 76 ? 7.170 17.434 39.703 1.00 40.62 76 LYS A C 1
ATOM 599 O O . LYS A 1 76 ? 6.032 16.983 39.829 1.00 40.62 76 LYS A O 1
ATOM 604 N N . PRO A 1 77 ? 7.726 17.657 38.498 1.00 39.78 77 PRO A N 1
ATOM 605 C CA . PRO A 1 77 ? 7.007 17.383 37.262 1.00 39.78 77 PRO A CA 1
ATOM 606 C C . PRO A 1 77 ? 6.621 15.900 37.212 1.00 39.78 77 PRO A C 1
ATOM 608 O O . PRO A 1 77 ? 7.483 15.020 37.287 1.00 39.78 77 PRO A O 1
ATOM 611 N N . GLN A 1 78 ? 5.318 15.626 37.115 1.00 46.09 78 GLN A N 1
ATOM 612 C CA . GLN A 1 78 ? 4.814 14.292 36.818 1.00 46.09 78 GLN A CA 1
ATOM 613 C C . GLN A 1 78 ? 5.283 13.939 35.406 1.00 46.09 78 GLN A C 1
ATOM 615 O O . GLN A 1 78 ? 4.833 14.501 34.411 1.00 46.09 78 GLN A O 1
ATOM 620 N N . THR A 1 79 ? 6.254 13.040 35.330 1.00 43.00 79 THR A N 1
ATOM 621 C CA . THR A 1 79 ? 6.660 12.420 34.075 1.00 43.00 79 THR A CA 1
ATOM 622 C C . THR A 1 79 ? 5.524 11.501 33.633 1.00 43.00 79 THR A C 1
ATOM 624 O O . THR A 1 79 ? 5.126 10.605 34.372 1.00 43.00 79 THR A O 1
ATOM 627 N N . LEU A 1 80 ? 4.996 11.732 32.429 1.00 47.28 80 LEU A N 1
ATOM 628 C CA . LEU A 1 80 ? 3.859 11.021 31.818 1.00 47.28 80 LEU A CA 1
ATOM 629 C C . LEU A 1 80 ? 4.112 9.523 31.533 1.00 47.28 80 LEU A C 1
ATOM 631 O O . LEU A 1 80 ? 3.261 8.852 30.965 1.00 47.28 80 LEU A O 1
ATOM 635 N N . PHE A 1 81 ? 5.256 8.981 31.962 1.00 48.94 81 PHE A N 1
ATOM 636 C CA . PHE A 1 81 ? 5.665 7.594 31.741 1.00 48.94 81 PHE A CA 1
ATOM 637 C C . PHE A 1 81 ? 6.382 7.012 32.967 1.00 48.94 81 PHE A C 1
ATOM 639 O O . PHE A 1 81 ? 7.549 6.624 32.892 1.00 48.94 81 PHE A O 1
ATOM 646 N N . LYS A 1 82 ? 5.722 6.947 34.132 1.00 33.69 82 LYS A N 1
ATOM 647 C CA . LYS A 1 82 ? 6.248 6.150 35.254 1.00 33.69 82 LYS A CA 1
ATOM 648 C C . LYS A 1 82 ? 5.153 5.477 36.092 1.00 33.69 82 LYS A C 1
ATOM 650 O O . LYS A 1 82 ? 4.481 6.123 36.885 1.00 33.69 82 LYS A O 1
ATOM 655 N N . LYS A 1 83 ? 5.146 4.140 35.973 1.00 34.72 83 LYS A N 1
ATOM 656 C CA . LYS A 1 83 ? 4.628 3.093 36.879 1.00 34.72 83 LYS A CA 1
ATOM 657 C C . LYS A 1 83 ? 3.136 2.720 36.814 1.00 34.72 83 LYS A C 1
ATOM 659 O O . LYS A 1 83 ? 2.353 3.147 37.649 1.00 34.72 83 LYS A O 1
ATOM 664 N N . THR A 1 84 ? 2.841 1.712 35.991 1.00 33.94 84 THR A N 1
ATOM 665 C CA . THR A 1 84 ? 1.975 0.569 36.354 1.00 33.94 84 THR A CA 1
ATOM 666 C C . THR A 1 84 ? 2.619 -0.736 35.864 1.00 33.94 84 THR A C 1
ATOM 668 O O . THR A 1 84 ? 2.185 -1.380 34.920 1.00 33.94 84 THR A O 1
ATOM 671 N N . SER A 1 85 ? 3.720 -1.117 36.507 1.00 40.78 85 SER A N 1
ATOM 672 C CA . SER A 1 85 ? 4.239 -2.487 36.480 1.00 40.78 85 SER A CA 1
ATOM 673 C C . SER A 1 85 ? 4.818 -2.768 37.857 1.00 40.78 85 SER A C 1
ATOM 675 O O . SER A 1 85 ? 5.882 -2.244 38.189 1.00 40.78 85 SER A O 1
ATOM 677 N N . SER A 1 86 ? 4.036 -3.480 38.670 1.00 36.62 86 SER A N 1
ATOM 678 C CA . SER A 1 86 ? 4.382 -4.250 39.882 1.00 36.62 86 SER A CA 1
ATOM 679 C C . SER A 1 86 ? 3.279 -4.133 40.938 1.00 36.62 86 SER A C 1
ATOM 681 O O . SER A 1 86 ? 3.338 -3.294 41.832 1.00 36.62 86 SER A O 1
ATOM 683 N N . LYS A 1 87 ? 2.256 -4.980 40.786 1.00 33.59 87 LYS A N 1
ATOM 684 C CA . LYS A 1 87 ? 1.477 -5.674 41.832 1.00 33.59 87 LYS A CA 1
ATOM 685 C C . LYS A 1 87 ? 0.135 -6.076 41.235 1.00 33.59 87 LYS A C 1
ATOM 687 O O . LYS A 1 87 ? -0.767 -5.258 41.139 1.00 33.59 87 LYS A O 1
ATOM 692 N N . ASN A 1 88 ? 0.098 -7.310 40.745 1.00 32.84 88 ASN A N 1
ATOM 693 C CA . ASN A 1 88 ? -1.008 -8.267 40.838 1.00 32.84 88 ASN A CA 1
ATOM 694 C C . ASN A 1 88 ? -0.575 -9.509 40.054 1.00 32.84 88 ASN A C 1
ATOM 696 O O . ASN A 1 88 ? -1.070 -9.801 38.972 1.00 32.84 88 ASN A O 1
ATOM 700 N N . PHE A 1 89 ? 0.430 -10.195 40.592 1.00 32.69 89 PHE A N 1
ATOM 701 C CA . PHE A 1 89 ? 0.791 -11.542 40.178 1.00 32.69 89 PHE A CA 1
ATOM 702 C C . PHE A 1 89 ? 0.913 -12.362 41.456 1.00 32.69 89 PHE A C 1
ATOM 704 O O . PHE A 1 89 ? 2.003 -12.525 41.976 1.00 32.69 89 PHE A O 1
ATOM 711 N N . GLU A 1 90 ? -0.242 -12.713 42.023 1.00 33.44 90 GLU A N 1
ATOM 712 C CA . GLU A 1 90 ? -0.461 -13.849 42.931 1.00 33.44 90 GLU A CA 1
ATOM 713 C C . GLU A 1 90 ? -1.913 -13.821 43.414 1.00 33.44 90 GLU A C 1
ATOM 715 O O . GLU A 1 90 ? -2.246 -13.214 44.424 1.00 33.44 90 GLU A O 1
ATOM 720 N N . SER A 1 91 ? -2.797 -14.416 42.610 1.00 29.75 91 SER A N 1
ATOM 721 C CA . SER A 1 91 ? -4.079 -15.002 43.029 1.00 29.75 91 SER A CA 1
ATOM 722 C C . SER A 1 91 ? -4.829 -15.465 41.777 1.00 29.75 91 SER A C 1
ATOM 724 O O . SER A 1 91 ? -5.697 -14.750 41.285 1.00 29.75 91 SER A O 1
ATOM 726 N N . ALA A 1 92 ? -4.439 -16.622 41.232 1.00 28.56 92 ALA A N 1
ATOM 727 C CA . ALA A 1 92 ? -5.301 -17.550 40.481 1.00 28.56 92 ALA A CA 1
ATOM 728 C C . ALA A 1 92 ? -4.448 -18.668 39.849 1.00 28.56 92 ALA A C 1
ATOM 730 O O . ALA A 1 92 ? -4.317 -18.780 38.633 1.00 28.56 92 ALA A O 1
ATOM 731 N N . LYS A 1 93 ? -3.848 -19.519 40.686 1.00 27.88 93 LYS A N 1
ATOM 732 C CA . LYS A 1 93 ? -3.615 -20.920 40.320 1.00 27.88 93 LYS A CA 1
ATOM 733 C C . LYS A 1 93 ? -4.601 -21.739 41.143 1.00 27.88 93 LYS A C 1
ATOM 735 O O . LYS A 1 93 ? -4.546 -21.685 42.364 1.00 27.88 93 LYS A O 1
ATOM 740 N N . GLY A 1 94 ? -5.477 -22.474 40.462 1.00 29.78 94 GLY A N 1
ATOM 741 C CA . GLY A 1 94 ? -6.332 -23.493 41.071 1.00 29.78 94 GLY A CA 1
ATOM 742 C C . GLY A 1 94 ? -7.807 -23.117 41.196 1.00 29.78 94 GLY A C 1
ATOM 743 O O . GLY A 1 94 ? -8.277 -22.858 42.294 1.00 29.78 94 GLY A O 1
ATOM 744 N N . ALA A 1 95 ? -8.540 -23.154 40.082 1.00 24.84 95 ALA A N 1
ATOM 745 C CA . ALA A 1 95 ? -9.952 -23.541 40.062 1.00 24.84 95 ALA A CA 1
ATOM 746 C C . ALA A 1 95 ? -10.342 -23.902 38.621 1.00 24.84 95 ALA A C 1
ATOM 748 O O . ALA A 1 95 ? -10.486 -23.032 37.769 1.00 24.84 95 ALA A O 1
ATOM 749 N N . ALA A 1 96 ? -10.474 -25.194 38.345 1.00 28.19 96 ALA A N 1
ATOM 750 C CA . ALA A 1 96 ? -11.161 -25.696 37.165 1.00 28.19 96 ALA A CA 1
ATOM 751 C C . ALA A 1 96 ? -12.582 -26.064 37.583 1.00 28.19 96 ALA A C 1
ATOM 753 O O . ALA A 1 96 ? -12.678 -26.997 38.361 1.00 28.19 96 ALA A O 1
ATOM 754 N N . ILE A 1 97 ? -13.632 -25.386 37.095 1.00 28.33 97 ILE A N 1
ATOM 755 C CA . ILE A 1 97 ? -14.965 -25.963 36.782 1.00 28.33 97 ILE A CA 1
ATOM 756 C C . ILE A 1 97 ? -15.738 -25.000 35.820 1.00 28.33 97 ILE A C 1
ATOM 758 O O . ILE A 1 97 ? -15.265 -23.882 35.615 1.00 28.33 97 ILE A O 1
ATOM 762 N N . PRO A 1 98 ? -16.834 -25.402 35.132 1.00 36.84 98 PRO A N 1
ATOM 763 C CA . PRO A 1 98 ? -16.960 -25.302 33.676 1.00 36.84 98 PRO A CA 1
ATOM 764 C C . PRO A 1 98 ? -18.137 -24.410 33.224 1.00 36.84 98 PRO A C 1
ATOM 766 O O . PRO A 1 98 ? -18.980 -24.006 34.016 1.00 36.84 98 PRO A O 1
ATOM 769 N N . GLY A 1 99 ? -18.250 -24.192 31.912 1.00 35.22 99 GLY A N 1
ATOM 770 C CA . GLY A 1 99 ? -19.512 -23.803 31.280 1.00 35.22 99 GLY A CA 1
ATOM 771 C C . GLY A 1 99 ? -19.874 -22.328 31.409 1.00 35.22 99 GLY A C 1
ATOM 772 O O . GLY A 1 99 ? -20.569 -21.932 32.334 1.00 35.22 99 GLY A O 1
ATOM 773 N N . LEU A 1 100 ? -19.476 -21.534 30.412 1.00 26.19 100 LEU A N 1
ATOM 774 C CA . LEU A 1 100 ? -20.104 -20.242 30.105 1.00 26.19 100 LEU A CA 1
ATOM 775 C C . LEU A 1 100 ? -19.854 -19.791 28.650 1.00 26.19 100 LEU A C 1
ATOM 777 O O . LEU A 1 100 ? -19.879 -18.605 28.353 1.00 26.19 100 LEU A O 1
ATOM 781 N N . GLU A 1 101 ? -19.669 -20.735 27.719 1.00 28.84 101 GLU A N 1
ATOM 782 C CA . GLU A 1 101 ? -19.559 -20.442 26.274 1.00 28.84 101 GLU A CA 1
ATOM 783 C C . GLU A 1 101 ? -20.908 -20.434 25.528 1.00 28.84 101 GLU A C 1
ATOM 785 O O . GLU A 1 101 ? -20.960 -20.137 24.341 1.00 28.84 101 GLU A O 1
ATOM 790 N N . LEU A 1 102 ? -22.032 -20.710 26.195 1.00 31.89 102 LEU A N 1
ATOM 791 C CA . LEU A 1 102 ? -23.306 -20.964 25.503 1.00 31.89 102 LEU A CA 1
ATOM 792 C C . LEU A 1 102 ? -24.296 -19.790 25.450 1.00 31.89 102 LEU A C 1
ATOM 794 O O . LEU A 1 102 ? -25.414 -19.976 24.975 1.00 31.89 102 LEU A O 1
ATOM 798 N N . LEU A 1 103 ? -23.926 -18.583 25.893 1.00 28.70 103 LEU A N 1
ATOM 799 C CA . LEU A 1 103 ? -24.867 -17.450 25.915 1.00 28.70 103 LEU A CA 1
ATOM 800 C C . LEU A 1 103 ? -24.532 -16.286 24.970 1.00 28.70 103 LEU A C 1
ATOM 802 O O . LEU A 1 103 ? -25.467 -15.602 24.557 1.00 28.70 103 LEU A O 1
ATOM 806 N N . GLU A 1 104 ? -23.287 -16.112 24.514 1.00 31.30 104 GLU A N 1
ATOM 807 C CA . GLU A 1 104 ? -22.967 -15.060 23.525 1.00 31.30 104 GLU A CA 1
ATOM 808 C C . GLU A 1 104 ? -23.318 -15.441 22.076 1.00 31.30 104 GLU A C 1
ATOM 810 O O . GLU A 1 104 ? -23.659 -14.574 21.273 1.00 31.30 104 GLU A O 1
ATOM 815 N N . TRP A 1 105 ? -23.356 -16.733 21.744 1.00 29.86 105 TRP A N 1
ATOM 816 C CA . TRP A 1 105 ? -23.684 -17.192 20.388 1.00 29.86 105 TRP A CA 1
ATOM 817 C C . TRP A 1 105 ? -25.192 -17.142 20.083 1.00 29.86 105 TRP A C 1
ATOM 819 O O . TRP A 1 105 ? -25.607 -16.906 18.949 1.00 29.86 105 TRP A O 1
ATOM 829 N N . SER A 1 106 ? -26.050 -17.258 21.102 1.00 30.78 106 SER A N 1
ATOM 830 C CA . SER A 1 106 ? -27.511 -17.331 20.919 1.00 30.78 106 SER A CA 1
ATOM 831 C C . SER A 1 106 ? -28.162 -16.042 20.384 1.00 30.78 106 SER A C 1
ATOM 833 O O . SER A 1 106 ? -29.263 -16.092 19.825 1.00 30.78 106 SER A O 1
ATOM 835 N N . TRP A 1 107 ? -27.483 -14.896 20.519 1.00 32.06 107 TRP A N 1
ATOM 836 C CA . TRP A 1 107 ? -27.959 -13.603 20.019 1.00 32.06 107 TRP A CA 1
ATOM 837 C C . TRP A 1 107 ? -27.434 -13.284 18.608 1.00 32.06 107 TRP A C 1
ATOM 839 O O . TRP A 1 107 ? -28.137 -12.635 17.835 1.00 32.06 107 TRP A O 1
ATOM 849 N N . LEU A 1 108 ? -26.261 -13.811 18.225 1.00 30.02 108 LEU A N 1
ATOM 850 C CA . LEU A 1 108 ? -25.677 -13.612 16.890 1.00 30.02 108 LEU A CA 1
ATOM 851 C C . LEU A 1 108 ? -26.308 -14.525 15.818 1.00 30.02 108 LEU A C 1
ATOM 853 O O . LEU A 1 108 ? -26.522 -14.091 14.688 1.00 30.02 108 LEU A O 1
ATOM 857 N N . HIS A 1 109 ? -26.699 -15.750 16.184 1.00 36.25 109 HIS A N 1
ATOM 858 C CA . HIS A 1 109 ? -27.284 -16.735 15.257 1.00 36.25 109 HIS A CA 1
ATOM 859 C C . HIS A 1 109 ? -28.722 -16.421 14.797 1.00 36.25 109 HIS A C 1
ATOM 861 O O . HIS A 1 109 ? -29.268 -17.124 13.950 1.00 36.25 109 HIS A O 1
ATOM 867 N N . ARG A 1 110 ? -29.371 -15.374 15.330 1.00 31.09 110 ARG A N 1
ATOM 868 C CA . ARG A 1 110 ? -30.769 -15.036 14.995 1.00 31.09 110 ARG A CA 1
ATOM 869 C C . ARG A 1 110 ? -30.911 -13.978 13.890 1.00 31.09 110 ARG A C 1
ATOM 871 O O . ARG A 1 110 ? -32.027 -13.756 13.431 1.00 31.09 110 ARG A O 1
ATOM 878 N N . SER A 1 111 ? -29.824 -13.329 13.456 1.00 31.02 111 SER A N 1
ATOM 879 C CA . SER A 1 111 ? -29.909 -12.172 12.542 1.00 31.02 111 SER A CA 1
ATOM 880 C C . SER A 1 111 ? -29.394 -12.405 11.119 1.00 31.02 111 SER A C 1
ATOM 882 O O . SER A 1 111 ? -29.640 -11.563 10.259 1.00 31.02 111 SER A O 1
ATOM 884 N N . LEU A 1 112 ? -28.702 -13.507 10.840 1.00 34.12 112 LEU A N 1
ATOM 885 C CA . LEU A 1 112 ? -28.150 -13.799 9.519 1.00 34.12 112 LEU A CA 1
ATOM 886 C C . LEU A 1 112 ? -28.389 -15.281 9.254 1.00 34.12 112 LEU A C 1
ATOM 888 O O . LEU A 1 112 ? -27.681 -16.132 9.778 1.00 34.12 112 LEU A O 1
ATOM 892 N N . GLY A 1 113 ? -29.461 -15.596 8.528 1.00 31.61 113 GLY A N 1
ATOM 893 C CA . GLY A 1 113 ? -29.672 -16.962 8.062 1.00 31.61 113 GLY A CA 1
ATOM 894 C C . GLY A 1 113 ? -28.478 -17.402 7.213 1.00 31.61 113 GLY A C 1
ATOM 895 O O . GLY A 1 113 ? -27.980 -16.590 6.437 1.00 31.61 113 GLY A O 1
ATOM 896 N N . TYR A 1 114 ? -28.099 -18.673 7.367 1.00 36.03 114 TYR A N 1
ATOM 897 C CA . TYR A 1 114 ? -27.001 -19.427 6.740 1.00 36.03 114 TYR A CA 1
ATOM 898 C C . TYR A 1 114 ? -25.738 -19.572 7.606 1.00 36.03 114 TYR A C 1
ATOM 900 O O . TYR A 1 114 ? -25.065 -18.607 7.953 1.00 36.03 114 TYR A O 1
ATOM 908 N N . ASP A 1 115 ? -25.471 -20.834 7.941 1.00 34.59 115 ASP A N 1
ATOM 909 C CA . ASP A 1 115 ? -24.436 -21.361 8.827 1.00 34.59 115 ASP A CA 1
ATOM 910 C C . ASP A 1 115 ? -23.555 -22.291 7.981 1.00 34.59 115 ASP A C 1
ATOM 912 O O . ASP A 1 115 ? -24.096 -23.116 7.243 1.00 34.59 115 ASP A O 1
ATOM 916 N N . TYR A 1 116 ? -22.237 -22.135 8.043 1.00 40.38 116 TYR A N 1
ATOM 917 C CA . TYR A 1 116 ? -21.291 -23.178 7.650 1.00 40.38 116 TYR A CA 1
ATOM 918 C C . TYR A 1 116 ? -20.043 -23.023 8.508 1.00 40.38 116 TYR A C 1
ATOM 920 O O . TYR A 1 116 ? -19.403 -21.965 8.495 1.00 40.38 116 TYR A O 1
ATOM 928 N N . ASP A 1 117 ? -19.707 -24.088 9.230 1.00 36.38 117 ASP A N 1
ATOM 929 C CA . ASP A 1 117 ? -18.465 -24.188 9.981 1.00 36.38 117 ASP A CA 1
ATOM 930 C C . ASP A 1 117 ? -17.379 -24.837 9.108 1.00 36.38 117 ASP A C 1
ATOM 932 O O . ASP A 1 117 ? -17.652 -25.567 8.148 1.00 36.38 117 ASP A O 1
ATOM 936 N N . ARG A 1 118 ? -16.114 -24.556 9.422 1.00 36.91 118 ARG A N 1
ATOM 937 C CA . ARG A 1 118 ? -14.940 -24.946 8.615 1.00 36.91 118 ARG A CA 1
ATOM 938 C C . ARG A 1 118 ? -14.769 -26.469 8.469 1.00 36.91 118 ARG A C 1
ATOM 940 O O . ARG A 1 118 ? -14.061 -26.913 7.566 1.00 36.91 118 ARG A O 1
ATOM 947 N N . ASP A 1 119 ? -15.447 -27.244 9.313 1.00 35.53 119 ASP A N 1
ATOM 948 C CA . ASP A 1 119 ? -15.417 -28.708 9.337 1.00 35.53 119 ASP A CA 1
ATOM 949 C C . ASP A 1 119 ? -16.410 -29.358 8.348 1.00 35.53 119 ASP A C 1
ATOM 951 O O . ASP A 1 119 ? -16.216 -30.507 7.941 1.00 35.53 119 ASP A O 1
ATOM 955 N N . ASP A 1 120 ? -17.411 -28.618 7.857 1.00 38.97 120 ASP A N 1
ATOM 956 C CA . ASP A 1 120 ? -18.415 -29.141 6.916 1.00 38.97 120 ASP A CA 1
ATOM 957 C C . ASP A 1 120 ? -17.862 -29.311 5.488 1.00 38.97 120 ASP A C 1
ATOM 959 O O . ASP A 1 120 ? -18.277 -30.203 4.745 1.00 38.97 120 ASP A O 1
ATOM 963 N N . LEU A 1 121 ? -16.863 -28.511 5.099 1.00 34.72 121 LEU A N 1
ATOM 964 C CA . LEU A 1 121 ? -16.202 -28.610 3.789 1.00 34.72 121 LEU A CA 1
ATOM 965 C C . LEU A 1 121 ? -15.234 -29.798 3.688 1.00 34.72 121 LEU A C 1
ATOM 967 O O . LEU A 1 121 ? -14.979 -30.299 2.590 1.00 34.72 121 LEU A O 1
ATOM 971 N N . VAL A 1 122 ? -14.721 -30.286 4.821 1.00 32.56 122 VAL A N 1
ATOM 972 C CA . VAL A 1 122 ? -13.853 -31.474 4.858 1.00 32.56 122 VAL A CA 1
ATOM 973 C C . VAL A 1 122 ? -14.691 -32.750 4.723 1.00 32.56 122 VAL A C 1
ATOM 975 O O . VAL A 1 122 ? -14.292 -33.670 4.009 1.00 32.56 122 VAL A O 1
ATOM 978 N N . ALA A 1 123 ? -15.898 -32.779 5.298 1.00 32.81 123 ALA A N 1
ATOM 979 C CA . ALA A 1 123 ? -16.815 -33.914 5.182 1.00 32.81 123 ALA A CA 1
ATOM 980 C C . ALA A 1 123 ? -17.315 -34.143 3.740 1.00 32.81 123 ALA A C 1
ATOM 982 O O . ALA A 1 123 ? -17.430 -35.288 3.297 1.00 32.81 123 ALA A O 1
ATOM 983 N N . VAL A 1 124 ? -17.532 -33.072 2.966 1.00 31.56 124 VAL A N 1
ATOM 984 C CA . VAL A 1 124 ? -17.969 -33.168 1.558 1.00 31.56 124 VAL A CA 1
ATOM 985 C C . VAL A 1 124 ? -16.878 -33.759 0.655 1.00 31.56 124 VAL A C 1
ATOM 987 O O . VAL A 1 124 ? -17.189 -34.456 -0.309 1.00 31.56 124 VAL A O 1
ATOM 990 N N . ARG A 1 125 ? -15.595 -33.561 0.987 1.00 29.42 125 ARG A N 1
ATOM 991 C CA . ARG A 1 125 ? -14.470 -34.087 0.194 1.00 29.42 125 ARG A CA 1
ATOM 992 C C . ARG A 1 125 ? -14.160 -35.559 0.489 1.00 29.42 125 ARG A C 1
ATOM 994 O O . ARG A 1 125 ? -13.645 -36.253 -0.383 1.00 29.42 125 ARG A O 1
ATOM 1001 N N . ILE A 1 126 ? -14.522 -36.048 1.678 1.00 31.00 126 ILE A N 1
ATOM 1002 C CA . ILE A 1 126 ? -14.329 -37.451 2.087 1.00 31.00 126 ILE A CA 1
ATOM 1003 C C . ILE A 1 126 ? -15.385 -38.375 1.454 1.00 31.00 126 ILE A C 1
ATOM 1005 O O . ILE A 1 126 ? -15.079 -39.512 1.104 1.00 31.00 126 ILE A O 1
ATOM 1009 N N . LEU A 1 127 ? -16.597 -37.877 1.186 1.00 29.77 127 LEU A N 1
ATOM 1010 C CA . LEU A 1 127 ? -17.655 -38.660 0.527 1.00 29.77 127 LEU A CA 1
ATOM 1011 C C . LEU A 1 127 ? -17.395 -38.947 -0.962 1.00 29.77 127 LEU A C 1
ATOM 1013 O O . LEU A 1 127 ? -18.101 -39.756 -1.558 1.00 29.77 127 LEU A O 1
ATOM 1017 N N . GLN A 1 128 ? -16.378 -38.326 -1.567 1.00 30.52 128 GLN A N 1
ATOM 1018 C CA . GLN A 1 128 ? -16.024 -38.558 -2.967 1.00 30.52 128 GLN A CA 1
ATOM 1019 C C . GLN A 1 128 ? -15.110 -39.783 -3.165 1.00 30.52 128 GLN A C 1
ATOM 1021 O O . GLN A 1 128 ? -14.934 -40.211 -4.302 1.00 30.52 128 GLN A O 1
ATOM 1026 N N . TYR A 1 129 ? -14.546 -40.362 -2.093 1.00 27.56 129 TYR A N 1
ATOM 1027 C CA . TYR A 1 129 ? -13.505 -41.395 -2.207 1.00 27.56 129 TYR A CA 1
ATOM 1028 C C . TYR A 1 129 ? -13.909 -42.825 -1.817 1.00 27.56 129 TYR A C 1
ATOM 1030 O O . TYR A 1 129 ? -13.138 -43.740 -2.092 1.00 27.56 129 TYR A O 1
ATOM 1038 N N . HIS A 1 130 ? -15.095 -43.067 -1.245 1.00 32.09 130 HIS A N 1
ATOM 1039 C CA . HIS A 1 130 ? -15.504 -44.409 -0.785 1.00 32.09 130 HIS A CA 1
ATOM 1040 C C . HIS A 1 130 ? -16.962 -44.758 -1.123 1.00 32.09 130 HIS A C 1
ATOM 1042 O O . HIS A 1 130 ? -17.771 -45.051 -0.248 1.00 32.09 130 HIS A O 1
ATOM 1048 N N . TYR A 1 131 ? -17.306 -44.756 -2.412 1.00 29.59 131 TYR A N 1
ATOM 1049 C CA . TYR A 1 131 ? -18.543 -45.398 -2.865 1.00 29.59 131 TYR A CA 1
ATOM 1050 C C . TYR A 1 131 ? -18.303 -46.220 -4.132 1.00 29.59 131 TYR A C 1
ATOM 1052 O O . TYR A 1 131 ? -18.582 -45.794 -5.249 1.00 29.59 131 TYR A O 1
ATOM 1060 N N . SER A 1 132 ? -17.731 -47.402 -3.926 1.00 35.12 132 SER A N 1
ATOM 1061 C CA . SER A 1 132 ? -1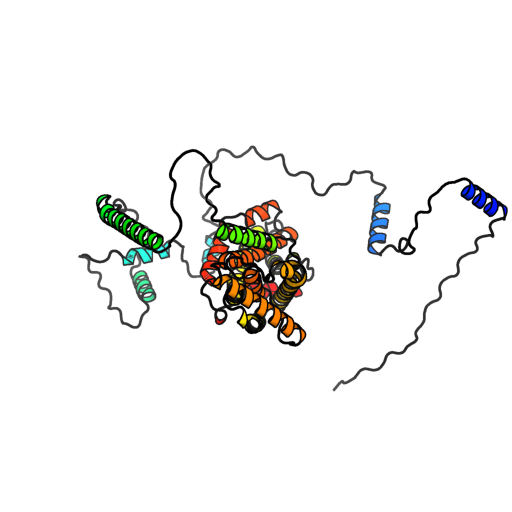7.810 -48.529 -4.849 1.00 35.12 132 SER A CA 1
ATOM 1062 C C . SER A 1 132 ? -17.645 -49.800 -4.019 1.00 35.12 132 SER A C 1
ATOM 1064 O O . SER A 1 132 ? -16.533 -50.283 -3.878 1.00 35.12 132 SER A O 1
ATOM 1066 N N . ASP A 1 133 ? -18.718 -50.231 -3.355 1.00 28.09 133 ASP A N 1
ATOM 1067 C CA . ASP A 1 133 ? -19.101 -51.647 -3.250 1.00 28.09 133 ASP A CA 1
ATOM 1068 C C . ASP A 1 133 ? -20.381 -51.815 -2.410 1.00 28.09 133 ASP A C 1
ATOM 1070 O O . ASP A 1 133 ? -20.495 -51.311 -1.295 1.00 28.09 133 ASP A O 1
ATOM 1074 N N . ASP A 1 134 ? -21.333 -52.485 -3.057 1.00 33.06 134 ASP A N 1
ATOM 1075 C CA . ASP A 1 134 ? -22.476 -53.300 -2.636 1.00 33.06 134 ASP A CA 1
ATOM 1076 C C . ASP A 1 134 ? -23.390 -52.982 -1.424 1.00 33.06 134 ASP A C 1
ATOM 1078 O O . ASP A 1 134 ? -22.999 -52.775 -0.278 1.00 33.06 134 ASP A O 1
ATOM 1082 N N . ASP A 1 135 ? -24.686 -53.110 -1.751 1.00 36.22 135 ASP A N 1
ATOM 1083 C CA . ASP A 1 135 ? -25.843 -53.476 -0.926 1.00 36.22 135 ASP A CA 1
ATOM 1084 C C . ASP A 1 135 ? -26.338 -52.526 0.180 1.00 36.22 135 ASP A C 1
ATOM 1086 O O . ASP A 1 135 ? -26.327 -52.832 1.371 1.00 36.22 135 ASP A O 1
ATOM 1090 N N . ASN A 1 136 ? -26.988 -51.428 -0.237 1.00 31.06 136 ASN A N 1
ATOM 1091 C CA . ASN A 1 136 ? -28.312 -51.080 0.309 1.00 31.06 136 ASN A CA 1
ATOM 1092 C C . ASN A 1 136 ? -29.054 -50.049 -0.562 1.00 31.06 136 ASN A C 1
ATOM 1094 O O . ASN A 1 136 ? -28.651 -48.892 -0.681 1.00 31.06 136 ASN A O 1
ATOM 1098 N N . GLN A 1 137 ? -30.173 -50.460 -1.164 1.00 30.42 137 GLN A N 1
ATOM 1099 C CA . GLN A 1 137 ? -30.995 -49.611 -2.029 1.00 30.42 137 GLN A CA 1
ATOM 1100 C C . GLN A 1 137 ? -31.751 -48.538 -1.231 1.00 30.42 137 GLN A C 1
ATOM 1102 O O . GLN A 1 137 ? -32.735 -48.828 -0.551 1.00 30.42 137 GLN A O 1
ATOM 1107 N N . ILE A 1 138 ? -31.370 -47.273 -1.416 1.00 32.56 138 ILE A N 1
ATOM 1108 C CA . ILE A 1 138 ? -32.275 -46.132 -1.237 1.00 32.56 138 ILE A CA 1
ATOM 1109 C C . ILE A 1 138 ? -32.586 -45.592 -2.636 1.00 32.56 138 ILE A C 1
ATOM 1111 O O . ILE A 1 138 ? -31.708 -45.076 -3.323 1.00 32.56 138 ILE A O 1
ATOM 1115 N N . ASN A 1 139 ? -33.839 -45.746 -3.072 1.00 32.97 139 ASN A N 1
ATOM 1116 C CA . ASN A 1 139 ? -34.323 -45.239 -4.358 1.00 32.97 139 ASN A CA 1
ATOM 1117 C C . ASN A 1 139 ? -34.278 -43.701 -4.370 1.00 32.97 139 ASN A C 1
ATOM 1119 O O . ASN A 1 139 ? -35.122 -43.047 -3.757 1.00 32.97 139 ASN A O 1
ATOM 1123 N N . LEU A 1 140 ? -33.303 -43.131 -5.079 1.00 37.44 140 LEU A N 1
ATOM 1124 C CA . LEU A 1 140 ? -33.195 -41.697 -5.360 1.00 37.44 140 LEU A CA 1
ATOM 1125 C C . LEU A 1 140 ? -33.592 -41.417 -6.823 1.00 37.44 140 LEU A C 1
ATOM 1127 O O . LEU A 1 140 ? -33.297 -42.231 -7.701 1.00 37.44 140 LEU A O 1
ATOM 1131 N N . PRO A 1 141 ? -34.262 -40.287 -7.119 1.00 38.44 141 PRO A N 1
ATOM 1132 C CA . PRO A 1 141 ? -34.656 -39.940 -8.484 1.00 38.44 141 PRO A CA 1
ATOM 1133 C C . PRO A 1 141 ? -33.426 -39.652 -9.368 1.00 38.44 141 PRO A C 1
ATOM 1135 O O . PRO A 1 141 ? -32.435 -39.119 -8.878 1.00 38.44 141 PRO A O 1
ATOM 1138 N N . PRO A 1 142 ? -33.454 -39.963 -10.676 1.00 42.06 142 PRO A N 1
ATOM 1139 C CA . PRO A 1 142 ? -32.292 -39.793 -11.544 1.00 42.06 142 PRO A CA 1
ATOM 1140 C C . PRO A 1 142 ? -31.933 -38.314 -11.748 1.00 42.06 142 PRO A C 1
ATOM 1142 O O . PRO A 1 142 ? -32.793 -37.466 -11.998 1.00 42.06 142 PRO A O 1
ATOM 1145 N N . ARG A 1 143 ? -30.632 -38.011 -11.685 1.00 39.53 143 ARG A N 1
ATOM 1146 C CA . ARG A 1 143 ? -30.069 -36.676 -11.926 1.00 39.53 143 ARG A CA 1
ATOM 1147 C C . ARG A 1 143 ? -30.265 -36.277 -13.392 1.00 39.53 143 ARG A C 1
ATOM 1149 O O . ARG A 1 143 ? -29.686 -36.889 -14.285 1.00 39.53 143 ARG A O 1
ATOM 1156 N N . THR A 1 144 ? -31.030 -35.220 -13.647 1.00 48.66 144 THR A N 1
ATOM 1157 C CA . THR A 1 144 ? -31.075 -34.582 -14.970 1.00 48.66 144 THR A CA 1
ATOM 1158 C C . THR A 1 144 ? -29.865 -33.658 -15.149 1.00 48.66 144 THR A C 1
ATOM 1160 O O . THR A 1 144 ? -29.368 -33.057 -14.194 1.00 48.66 144 THR A O 1
ATOM 1163 N N . SER A 1 145 ? -29.351 -33.560 -16.377 1.00 45.25 145 SER A N 1
ATOM 1164 C CA . SER A 1 145 ? -28.058 -32.939 -16.719 1.00 45.25 145 SER A CA 1
ATOM 1165 C C . SER A 1 145 ? -27.952 -31.426 -16.468 1.00 45.25 145 SER A C 1
ATOM 1167 O O . SER A 1 145 ? -26.880 -30.857 -16.648 1.00 45.25 145 SER A O 1
ATOM 1169 N N . SER A 1 146 ? -29.026 -30.763 -16.033 1.00 43.69 146 SER A N 1
ATOM 1170 C CA . SER A 1 146 ? -29.099 -29.303 -15.908 1.00 43.69 146 SER A CA 1
ATOM 1171 C C . SER A 1 146 ? -28.982 -28.767 -14.474 1.00 43.69 146 SER A C 1
ATOM 1173 O O . SER A 1 146 ? -29.173 -27.569 -14.270 1.00 43.69 146 SER A O 1
ATOM 1175 N N . VAL A 1 147 ? -28.702 -29.609 -13.469 1.00 44.59 147 VAL A N 1
ATOM 1176 C CA . VAL A 1 147 ? -28.626 -29.178 -12.058 1.00 44.59 147 VAL A CA 1
ATOM 1177 C C . VAL A 1 147 ? -27.190 -29.296 -11.509 1.00 44.59 147 VAL A C 1
ATOM 1179 O O . VAL A 1 147 ? -26.605 -30.388 -11.559 1.00 44.59 147 VAL A O 1
ATOM 1182 N N . PRO A 1 148 ? -26.612 -28.203 -10.958 1.00 47.16 148 PRO A N 1
ATOM 1183 C CA . PRO A 1 148 ? -25.327 -28.237 -10.259 1.00 47.16 148 PRO A CA 1
ATOM 1184 C C . PRO A 1 148 ? -25.350 -29.252 -9.112 1.00 47.16 148 PRO A C 1
ATOM 1186 O O . PRO A 1 148 ? -26.317 -29.310 -8.351 1.00 47.16 148 PRO A O 1
ATOM 1189 N N . LEU A 1 149 ? -24.284 -30.049 -8.996 1.00 42.69 149 LEU A N 1
ATOM 1190 C CA . LEU A 1 149 ? -24.184 -31.183 -8.066 1.00 42.69 149 LEU A CA 1
ATOM 1191 C C . LEU A 1 149 ? -24.491 -30.776 -6.613 1.00 42.69 149 LEU A C 1
ATOM 1193 O O . LEU A 1 149 ? -25.200 -31.482 -5.905 1.00 42.69 149 LEU A O 1
ATOM 1197 N N . GLU A 1 150 ? -24.048 -29.587 -6.214 1.00 45.22 150 GLU A N 1
ATOM 1198 C CA . GLU A 1 150 ? -24.248 -29.016 -4.878 1.00 45.22 150 GLU A CA 1
ATOM 1199 C C . GLU A 1 150 ? -25.731 -28.810 -4.537 1.00 45.22 150 GLU A C 1
ATOM 1201 O O . GLU A 1 150 ? -26.167 -29.140 -3.438 1.00 45.22 150 GLU A O 1
ATOM 1206 N N . ARG A 1 151 ? -26.551 -28.351 -5.494 1.00 46.44 151 ARG A N 1
ATOM 1207 C CA . ARG A 1 151 ? -27.998 -28.167 -5.272 1.00 46.44 151 ARG A CA 1
ATOM 1208 C C . ARG A 1 151 ? -28.751 -29.490 -5.184 1.00 46.44 151 ARG A C 1
ATOM 1210 O O . ARG A 1 151 ? -29.726 -29.585 -4.447 1.00 46.44 151 ARG A O 1
ATOM 1217 N N . TYR A 1 152 ? -28.299 -30.501 -5.921 1.00 46.22 152 TYR A N 1
ATOM 1218 C CA . TYR A 1 152 ? -28.878 -31.841 -5.870 1.00 46.22 152 TYR A CA 1
ATOM 1219 C C . TYR A 1 152 ? -28.596 -32.523 -4.519 1.00 46.22 152 TYR A C 1
ATOM 1221 O O . TYR A 1 152 ? -29.494 -33.115 -3.925 1.00 46.22 152 TYR A O 1
ATOM 1229 N N . LEU A 1 153 ? -27.382 -32.357 -3.984 1.00 46.34 153 LEU A N 1
ATOM 1230 C CA . LEU A 1 153 ? -26.974 -32.911 -2.688 1.00 46.34 153 LEU A CA 1
ATOM 1231 C C . LEU A 1 153 ? -27.669 -32.228 -1.497 1.00 46.34 153 LEU A C 1
ATOM 1233 O O . LEU A 1 153 ? -28.078 -32.906 -0.554 1.00 46.34 153 LEU A O 1
ATOM 1237 N N . VAL A 1 154 ? -27.884 -30.909 -1.565 1.00 49.72 154 VAL A N 1
ATOM 1238 C CA . VAL A 1 154 ? -28.637 -30.159 -0.541 1.00 49.72 154 VAL A CA 1
ATOM 1239 C C . VAL A 1 154 ? -30.106 -30.601 -0.480 1.00 49.72 154 VAL A C 1
ATOM 1241 O O . VAL A 1 154 ? -30.669 -30.720 0.609 1.00 49.72 154 VAL A O 1
ATOM 1244 N N . GLU A 1 155 ? -30.728 -30.910 -1.620 1.00 47.50 155 GLU A N 1
ATOM 1245 C CA . GLU A 1 155 ? -32.126 -31.361 -1.659 1.00 47.50 155 GLU A CA 1
ATOM 1246 C C . GLU A 1 155 ? -32.298 -32.786 -1.098 1.00 47.50 155 GLU A C 1
ATOM 1248 O O . GLU A 1 155 ? -33.290 -33.069 -0.423 1.00 47.50 155 GLU A O 1
ATOM 1253 N N . ILE A 1 156 ? -31.302 -33.660 -1.287 1.00 49.66 156 ILE A N 1
ATOM 1254 C CA . ILE A 1 156 ? -31.267 -35.002 -0.676 1.00 49.66 156 ILE A CA 1
ATOM 1255 C C . ILE A 1 156 ? -31.122 -34.898 0.848 1.00 49.66 156 ILE A C 1
ATOM 1257 O O . ILE A 1 156 ? -31.870 -35.542 1.589 1.00 49.66 156 ILE A O 1
ATOM 1261 N N . ALA A 1 157 ? -30.226 -34.031 1.331 1.00 45.28 157 ALA A N 1
ATOM 1262 C CA . ALA A 1 157 ? -30.055 -33.778 2.763 1.00 45.28 157 ALA A CA 1
ATOM 1263 C C . ALA A 1 157 ? -31.333 -33.203 3.408 1.00 45.28 157 ALA A C 1
ATOM 1265 O O . ALA A 1 157 ? -31.673 -33.539 4.545 1.00 45.28 157 ALA A O 1
ATOM 1266 N N . ARG A 1 158 ? -32.097 -32.396 2.659 1.00 46.22 158 ARG A N 1
ATOM 1267 C CA . ARG A 1 158 ? -33.388 -31.835 3.090 1.00 46.22 158 ARG A CA 1
ATOM 1268 C C . ARG A 1 158 ? -34.475 -32.902 3.269 1.00 46.22 158 ARG A C 1
ATOM 1270 O O . ARG A 1 158 ? -35.311 -32.763 4.164 1.00 46.22 158 ARG A O 1
ATOM 1277 N N . GLN A 1 159 ? -34.478 -33.950 2.441 1.00 43.94 159 GLN A N 1
ATOM 1278 C CA . GLN A 1 159 ? -35.485 -35.019 2.486 1.00 43.94 159 GLN A CA 1
ATOM 1279 C C . GLN A 1 159 ? -35.229 -36.058 3.588 1.00 43.94 159 GLN A C 1
ATOM 1281 O O . GLN A 1 159 ? -36.190 -36.605 4.127 1.00 43.94 159 GLN A O 1
ATOM 1286 N N . ALA A 1 160 ? -33.972 -36.297 3.976 1.00 44.59 160 ALA A N 1
ATOM 1287 C CA . ALA A 1 160 ? -33.620 -37.374 4.908 1.00 44.59 160 ALA A CA 1
ATOM 1288 C C . ALA A 1 160 ? -33.977 -37.108 6.390 1.00 44.59 160 ALA A C 1
ATOM 1290 O O . ALA A 1 160 ? -34.056 -38.054 7.167 1.00 44.59 160 ALA A O 1
ATOM 1291 N N . ARG A 1 161 ? -34.237 -35.852 6.796 1.00 38.41 161 ARG A N 1
ATOM 1292 C CA . ARG A 1 161 ? -34.747 -35.445 8.132 1.00 38.41 161 ARG A CA 1
ATOM 1293 C C . ARG A 1 161 ? -34.103 -36.128 9.364 1.00 38.41 161 ARG A C 1
ATOM 1295 O O . ARG A 1 161 ? -34.748 -36.240 10.406 1.00 38.41 161 ARG A O 1
ATOM 1302 N N . THR A 1 162 ? -32.833 -36.521 9.303 1.00 37.03 162 THR A N 1
ATOM 1303 C CA . THR A 1 162 ? -32.111 -37.150 10.423 1.00 37.03 162 THR A CA 1
ATOM 1304 C C . THR A 1 162 ? -31.087 -36.194 11.048 1.00 37.03 162 THR A C 1
ATOM 1306 O O . THR A 1 162 ? -30.260 -35.627 10.338 1.00 37.03 162 THR A O 1
ATOM 1309 N N . PRO A 1 163 ? -31.100 -35.990 12.380 1.00 34.00 163 PRO A N 1
ATOM 1310 C CA . PRO A 1 163 ? -30.116 -35.145 13.053 1.00 34.00 163 PRO A CA 1
ATOM 1311 C C . PRO A 1 163 ? -28.749 -35.843 13.170 1.00 34.00 163 PRO A C 1
ATOM 1313 O O . PRO A 1 163 ? -28.640 -36.948 13.707 1.00 34.00 163 PRO A O 1
ATOM 1316 N N . ILE A 1 164 ? -27.691 -35.154 12.726 1.00 38.12 164 ILE A N 1
ATOM 1317 C CA . ILE A 1 164 ? -26.271 -35.558 12.779 1.00 38.12 164 ILE A CA 1
ATOM 1318 C C . ILE A 1 164 ? -25.761 -35.498 14.233 1.00 38.12 164 ILE A C 1
ATOM 1320 O O . ILE A 1 164 ? -24.972 -34.647 14.629 1.00 38.12 164 ILE A O 1
ATOM 1324 N N . ARG A 1 165 ? -26.273 -36.380 15.094 1.00 34.81 165 ARG A N 1
ATOM 1325 C CA . ARG A 1 165 ? -25.739 -36.615 16.451 1.00 34.81 165 ARG A CA 1
ATOM 1326 C C . ARG A 1 165 ? -25.641 -38.094 16.828 1.00 34.81 165 ARG A C 1
ATOM 1328 O O . ARG A 1 165 ? -25.204 -38.397 17.932 1.00 34.81 165 ARG A O 1
ATOM 1335 N N . GLN A 1 166 ? -25.985 -39.009 15.919 1.00 32.41 166 GLN A N 1
ATOM 1336 C CA . GLN A 1 166 ? -25.876 -40.458 16.144 1.00 32.41 166 GLN A CA 1
ATOM 1337 C C . GLN A 1 166 ? -24.738 -41.157 15.380 1.00 32.41 166 GLN A C 1
ATOM 1339 O O . GLN A 1 166 ? -24.604 -42.368 15.485 1.00 32.41 166 GLN A O 1
ATOM 1344 N N . LEU A 1 167 ? -23.844 -40.427 14.708 1.00 33.06 167 LEU A N 1
ATOM 1345 C CA . LEU A 1 167 ? -22.633 -40.995 14.087 1.00 33.06 167 LEU A CA 1
ATOM 1346 C C . LEU A 1 167 ? -21.414 -40.968 15.027 1.00 33.06 167 LEU A C 1
ATOM 1348 O O . LEU A 1 167 ? -20.302 -40.648 14.623 1.00 33.06 167 LEU A O 1
ATOM 1352 N N . ARG A 1 168 ? -21.614 -41.279 16.314 1.00 32.28 168 ARG A N 1
ATOM 1353 C CA . ARG A 1 168 ? -20.518 -41.389 17.295 1.00 32.28 168 ARG A CA 1
ATOM 1354 C C . ARG A 1 168 ? -20.345 -42.813 17.811 1.00 32.28 168 ARG A C 1
ATOM 1356 O O . ARG A 1 168 ? -20.200 -43.011 19.007 1.00 32.28 168 ARG A O 1
ATOM 1363 N N . VAL A 1 169 ? -20.372 -43.792 16.915 1.00 35.28 169 VAL A N 1
ATOM 1364 C CA . VAL A 1 169 ? -19.851 -45.150 17.124 1.00 35.28 169 VAL A CA 1
ATOM 1365 C C . VAL A 1 169 ? -19.440 -45.653 15.737 1.00 35.28 169 VAL A C 1
ATOM 1367 O O . VAL A 1 169 ? -20.216 -45.471 14.810 1.00 35.28 169 VAL A O 1
ATOM 1370 N N . PHE A 1 170 ? -18.259 -46.267 15.618 1.00 31.56 170 PHE A N 1
ATOM 1371 C CA . PHE A 1 170 ? -17.561 -46.697 14.387 1.00 31.56 170 PHE A CA 1
ATOM 1372 C C . PHE A 1 170 ? -16.572 -45.701 13.768 1.00 31.56 170 PHE A C 1
ATOM 1374 O O . PHE A 1 170 ? -16.683 -45.335 12.611 1.00 31.56 170 PHE A O 1
ATOM 1381 N N . CYS A 1 171 ? -15.527 -45.361 14.525 1.00 29.42 171 CYS A N 1
ATOM 1382 C CA . CYS A 1 171 ? -14.207 -45.065 13.956 1.00 29.42 171 CYS A CA 1
ATOM 1383 C C . CYS A 1 171 ? -13.139 -45.720 14.841 1.00 29.42 171 CYS A C 1
ATOM 1385 O O . CYS A 1 171 ? -12.462 -45.055 15.614 1.00 29.42 171 CYS A O 1
ATOM 1387 N N . ASN A 1 172 ? -13.038 -47.044 14.760 1.00 33.34 172 ASN A N 1
ATOM 1388 C CA . ASN A 1 172 ? -11.820 -47.780 15.090 1.00 33.34 172 ASN A CA 1
ATOM 1389 C C . ASN A 1 172 ? -11.589 -48.723 13.914 1.00 33.34 172 ASN A C 1
ATOM 1391 O O . ASN A 1 172 ? -12.064 -49.849 13.935 1.00 33.34 172 ASN A O 1
ATOM 1395 N N . ASN A 1 173 ? -10.992 -48.181 12.857 1.00 31.45 173 ASN A N 1
ATOM 1396 C CA . ASN A 1 173 ? -10.177 -48.870 11.861 1.00 31.45 173 ASN A CA 1
ATOM 1397 C C . ASN A 1 173 ? -9.533 -47.757 11.030 1.00 31.45 173 ASN A C 1
ATOM 1399 O O . ASN A 1 173 ? -10.166 -47.141 10.180 1.00 31.45 173 ASN A O 1
ATOM 1403 N N . GLN A 1 174 ? -8.306 -47.401 11.404 1.00 37.31 174 GLN A N 1
ATOM 1404 C CA . GLN A 1 174 ? -7.443 -46.565 10.584 1.00 37.31 174 GLN A CA 1
ATOM 1405 C C . GLN A 1 174 ? -6.863 -47.457 9.488 1.00 37.31 174 GLN A C 1
ATOM 1407 O O . GLN A 1 174 ? -6.060 -48.335 9.802 1.00 37.31 174 GLN A O 1
ATOM 1412 N N . ASP A 1 175 ? -7.209 -47.203 8.230 1.00 39.09 175 ASP A N 1
ATOM 1413 C CA . ASP A 1 175 ? -6.399 -47.664 7.103 1.00 39.09 175 ASP A CA 1
ATOM 1414 C C . ASP A 1 175 ? -5.151 -46.777 7.023 1.00 39.09 175 ASP A C 1
ATOM 1416 O O . ASP A 1 175 ? -5.077 -45.781 6.303 1.00 39.09 175 ASP A O 1
ATOM 1420 N N . PHE A 1 176 ? -4.160 -47.114 7.847 1.00 40.81 176 PHE A N 1
ATOM 1421 C CA . PHE A 1 176 ? -2.782 -46.729 7.587 1.00 40.81 176 PHE A CA 1
ATOM 1422 C C . PHE A 1 176 ? -2.286 -47.572 6.411 1.00 40.81 176 PHE A C 1
ATOM 1424 O O . PHE A 1 176 ? -2.286 -48.799 6.502 1.00 40.81 176 PHE A O 1
ATOM 1431 N N . MET A 1 177 ? -1.834 -46.925 5.331 1.00 41.47 177 MET A N 1
ATOM 1432 C CA . MET A 1 177 ? -1.065 -47.611 4.288 1.00 41.47 177 MET A CA 1
ATOM 1433 C C . MET A 1 177 ? 0.065 -48.408 4.944 1.00 41.47 177 MET A C 1
ATOM 1435 O O . MET A 1 177 ? 0.806 -47.869 5.775 1.00 41.47 177 MET A O 1
ATOM 1439 N N . SER A 1 178 ? 0.156 -49.697 4.617 1.00 50.84 178 SER A N 1
ATOM 1440 C CA . SER A 1 178 ? 1.108 -50.593 5.261 1.00 50.84 178 SER A CA 1
ATOM 1441 C C . SER A 1 178 ? 2.541 -50.201 4.881 1.00 50.84 178 SER A C 1
ATOM 1443 O O . SER A 1 178 ? 2.791 -49.608 3.830 1.00 50.84 178 SER A O 1
ATOM 1445 N N . ALA A 1 179 ? 3.510 -50.521 5.741 1.00 52.53 179 ALA A N 1
ATOM 1446 C CA . ALA A 1 179 ? 4.921 -50.230 5.481 1.00 52.53 179 ALA A CA 1
ATOM 1447 C C . ALA A 1 179 ? 5.450 -50.883 4.183 1.00 52.53 179 ALA A C 1
ATOM 1449 O O . ALA A 1 179 ? 6.437 -50.393 3.635 1.00 52.53 179 ALA A O 1
ATOM 1450 N N . ASP A 1 180 ? 4.780 -51.928 3.683 1.00 56.00 180 ASP A N 1
ATOM 1451 C CA . ASP A 1 180 ? 5.113 -52.628 2.437 1.00 56.00 180 ASP A CA 1
ATOM 1452 C C . ASP A 1 180 ? 4.722 -51.821 1.184 1.00 56.00 180 ASP A C 1
ATOM 1454 O O . ASP A 1 180 ? 5.446 -51.832 0.189 1.00 56.00 180 ASP A O 1
ATOM 1458 N N . ASP A 1 181 ? 3.650 -51.021 1.245 1.00 57.88 181 ASP A N 1
ATOM 1459 C CA . ASP A 1 181 ? 3.167 -50.226 0.100 1.00 57.88 181 ASP A CA 1
ATOM 1460 C C . ASP A 1 181 ? 4.019 -48.972 -0.164 1.00 57.88 181 ASP A C 1
ATOM 1462 O O . ASP A 1 181 ? 3.983 -48.388 -1.248 1.00 57.88 181 ASP A O 1
ATOM 1466 N N . GLN A 1 182 ? 4.825 -48.546 0.814 1.00 60.53 182 GLN A N 1
ATOM 1467 C CA . GLN A 1 182 ? 5.735 -47.403 0.665 1.00 60.53 182 GLN A CA 1
ATOM 1468 C C . GLN A 1 182 ? 7.070 -47.762 0.013 1.00 60.53 182 GLN A C 1
ATOM 1470 O O . GLN A 1 182 ? 7.802 -46.871 -0.423 1.00 60.53 182 GLN A O 1
ATOM 1475 N N . GLN A 1 183 ? 7.417 -49.043 -0.009 1.00 73.88 183 GLN A N 1
ATOM 1476 C CA . GLN A 1 183 ? 8.694 -49.514 -0.516 1.00 73.88 183 GLN A CA 1
ATOM 1477 C C . GLN A 1 183 ? 8.876 -49.319 -2.029 1.00 73.88 183 GLN A C 1
ATOM 1479 O O . GLN A 1 183 ? 9.904 -48.754 -2.401 1.00 73.88 183 GLN A O 1
ATOM 1484 N N . PRO A 1 184 ? 7.891 -49.624 -2.902 1.00 81.06 184 PRO A N 1
ATOM 1485 C CA . PRO A 1 184 ? 8.040 -49.367 -4.336 1.00 81.06 184 PRO A CA 1
ATOM 1486 C C . PRO A 1 184 ? 8.205 -47.874 -4.658 1.00 81.06 184 PRO A C 1
ATOM 1488 O O . PRO A 1 184 ? 8.993 -47.520 -5.529 1.00 81.06 184 PRO A O 1
ATOM 1491 N N . LEU A 1 185 ? 7.532 -46.985 -3.917 1.00 68.00 185 LEU A N 1
ATOM 1492 C CA . LEU A 1 185 ? 7.667 -45.532 -4.088 1.00 68.00 185 LEU A CA 1
ATOM 1493 C C . LEU A 1 185 ? 9.039 -45.019 -3.625 1.00 68.00 185 LEU A C 1
ATOM 1495 O O . LEU A 1 185 ? 9.617 -44.135 -4.254 1.00 68.00 185 LEU A O 1
ATOM 1499 N N . LYS A 1 186 ? 9.587 -45.572 -2.537 1.00 75.19 186 LYS A N 1
ATOM 1500 C CA . LYS A 1 186 ? 10.949 -45.247 -2.074 1.00 75.19 186 LYS A CA 1
ATOM 1501 C C . LYS A 1 186 ? 12.008 -45.733 -3.061 1.00 75.19 186 LYS A C 1
ATOM 1503 O O . LYS A 1 186 ? 12.973 -45.010 -3.305 1.00 75.19 186 LYS A O 1
ATOM 1508 N N . ASP A 1 187 ? 11.808 -46.909 -3.647 1.00 86.50 187 ASP A N 1
ATOM 1509 C CA . ASP A 1 187 ? 12.693 -47.453 -4.676 1.00 86.50 187 ASP A CA 1
ATOM 1510 C C . ASP A 1 187 ? 12.633 -46.622 -5.968 1.00 86.50 187 ASP A C 1
ATOM 1512 O O . ASP A 1 187 ? 13.673 -46.350 -6.572 1.00 86.50 187 ASP A O 1
ATOM 1516 N N . GLU A 1 188 ? 11.447 -46.138 -6.353 1.00 84.56 188 GLU A N 1
ATOM 1517 C CA . GLU A 1 188 ? 11.268 -45.228 -7.491 1.00 84.56 188 GLU A CA 1
ATOM 1518 C C . GLU A 1 188 ? 11.969 -43.880 -7.264 1.00 84.56 188 GLU A C 1
ATOM 1520 O O . GLU A 1 188 ? 12.689 -43.399 -8.142 1.00 84.56 188 GLU A O 1
ATOM 1525 N N . ILE A 1 189 ? 11.841 -43.297 -6.067 1.00 83.62 189 ILE A N 1
ATOM 1526 C CA . ILE A 1 189 ? 12.567 -42.073 -5.692 1.00 83.62 189 ILE A CA 1
ATOM 1527 C C . ILE A 1 189 ? 14.081 -42.307 -5.768 1.00 83.62 189 ILE A C 1
ATOM 1529 O O . ILE A 1 189 ? 14.798 -41.501 -6.363 1.00 83.62 189 ILE A O 1
ATOM 1533 N N . ALA A 1 190 ? 14.569 -43.428 -5.233 1.00 87.62 190 ALA A N 1
ATOM 1534 C CA . ALA A 1 190 ? 15.989 -43.759 -5.264 1.00 87.62 190 ALA A CA 1
ATOM 1535 C C . ALA A 1 190 ? 16.519 -43.952 -6.699 1.00 87.62 190 ALA A C 1
ATOM 1537 O O . ALA A 1 190 ? 17.648 -43.549 -6.993 1.00 87.62 190 ALA A O 1
ATOM 1538 N N . ASP A 1 191 ? 15.730 -44.536 -7.608 1.00 88.81 191 ASP A N 1
ATOM 1539 C CA . ASP A 1 191 ? 16.101 -44.660 -9.023 1.00 88.81 191 ASP A CA 1
ATOM 1540 C C . ASP A 1 191 ? 16.138 -43.297 -9.731 1.00 88.81 191 ASP A C 1
ATOM 1542 O O . ASP A 1 191 ? 17.105 -42.980 -10.434 1.00 88.81 191 ASP A O 1
ATOM 1546 N N . LEU A 1 192 ? 15.137 -42.445 -9.491 1.00 82.25 192 LEU A N 1
ATOM 1547 C CA . LEU A 1 192 ? 15.076 -41.092 -10.050 1.00 82.25 192 LEU A CA 1
ATOM 1548 C C . LEU A 1 192 ? 16.247 -40.221 -9.579 1.00 82.25 192 LEU A C 1
ATOM 1550 O O . LEU A 1 192 ? 16.864 -39.529 -10.394 1.00 82.25 192 LEU A O 1
ATOM 1554 N N . GLU A 1 193 ? 16.615 -40.297 -8.301 1.00 86.69 193 GLU A N 1
ATOM 1555 C CA . GLU A 1 193 ? 17.795 -39.615 -7.761 1.00 86.69 193 GLU A CA 1
ATOM 1556 C C . GLU A 1 193 ? 19.089 -40.112 -8.415 1.00 86.69 193 GLU A C 1
ATOM 1558 O O . GLU A 1 193 ? 19.963 -39.311 -8.768 1.00 86.69 193 GLU A O 1
ATOM 1563 N N . ARG A 1 194 ? 19.200 -41.425 -8.651 1.00 91.06 194 ARG A N 1
ATOM 1564 C CA . ARG A 1 194 ? 20.362 -42.033 -9.312 1.00 91.06 194 ARG A CA 1
ATOM 1565 C C . ARG A 1 194 ? 20.476 -41.572 -10.769 1.00 91.06 194 ARG A C 1
ATOM 1567 O O . ARG A 1 194 ? 21.564 -41.199 -11.213 1.00 91.06 194 ARG A O 1
ATOM 1574 N N . ARG A 1 195 ? 19.353 -41.512 -11.494 1.00 87.19 195 ARG A N 1
ATOM 1575 C CA . ARG A 1 195 ? 19.273 -40.986 -12.872 1.00 87.19 195 ARG A CA 1
ATOM 1576 C C . ARG A 1 195 ? 19.626 -39.505 -12.942 1.00 87.19 195 ARG A C 1
ATOM 1578 O O . ARG A 1 195 ? 20.338 -39.088 -13.855 1.00 87.19 195 ARG A O 1
ATOM 1585 N N . LEU A 1 196 ? 19.169 -38.715 -11.974 1.00 82.25 196 LEU A N 1
ATOM 1586 C CA . LEU A 1 196 ? 19.494 -37.296 -11.869 1.00 82.25 196 LEU A CA 1
ATOM 1587 C C . LEU A 1 196 ? 20.984 -37.087 -11.576 1.00 82.25 196 LEU A C 1
ATOM 1589 O O . LEU A 1 196 ? 21.610 -36.208 -12.171 1.00 82.25 196 LEU A O 1
ATOM 1593 N N . HIS A 1 197 ? 21.571 -37.909 -10.706 1.00 86.12 197 HIS A N 1
ATOM 1594 C CA . HIS A 1 197 ? 23.004 -37.875 -10.431 1.00 86.12 197 HIS A CA 1
ATOM 1595 C C . HIS A 1 197 ? 23.831 -38.220 -11.678 1.00 86.12 197 HIS A C 1
ATOM 1597 O O . HIS A 1 197 ? 24.781 -37.504 -11.994 1.00 86.12 197 HIS A O 1
ATOM 1603 N N . ASP A 1 198 ? 23.440 -39.250 -12.435 1.00 86.12 198 ASP A N 1
ATOM 1604 C CA . ASP A 1 198 ? 24.112 -39.619 -13.687 1.00 86.12 198 ASP A CA 1
ATOM 1605 C C . ASP A 1 198 ? 23.966 -38.528 -14.762 1.00 86.12 198 ASP A C 1
ATOM 1607 O O . ASP A 1 198 ? 24.942 -38.160 -15.415 1.00 86.12 198 ASP A O 1
ATOM 1611 N N . ALA A 1 199 ? 22.782 -37.918 -14.892 1.00 80.69 199 ALA A N 1
ATOM 1612 C CA . ALA A 1 199 ? 22.564 -36.783 -15.790 1.00 80.69 199 ALA A CA 1
ATOM 1613 C C . ALA A 1 199 ? 23.451 -35.577 -15.426 1.00 80.69 199 ALA A C 1
ATOM 1615 O O . ALA A 1 199 ? 24.088 -34.994 -16.306 1.00 80.69 199 ALA A O 1
ATOM 1616 N N . LYS A 1 200 ? 23.570 -35.246 -14.131 1.00 76.94 200 LYS A N 1
ATOM 1617 C CA . LYS A 1 200 ? 24.485 -34.199 -13.638 1.00 76.94 200 LYS A CA 1
ATOM 1618 C C . LYS A 1 200 ? 25.954 -34.553 -13.882 1.00 76.94 200 LYS A C 1
ATOM 1620 O O . LYS A 1 200 ? 26.733 -33.686 -14.269 1.00 76.94 200 LYS A O 1
ATOM 1625 N N . ALA A 1 201 ? 26.340 -35.815 -13.704 1.00 80.31 201 ALA A N 1
ATOM 1626 C CA . ALA A 1 201 ? 27.700 -36.275 -13.974 1.00 80.31 201 ALA A CA 1
ATOM 1627 C C . ALA A 1 201 ? 28.049 -36.199 -15.470 1.00 80.31 201 ALA A C 1
ATOM 1629 O O . ALA A 1 201 ? 29.178 -35.848 -15.813 1.00 80.31 201 ALA A O 1
ATOM 1630 N N . ARG A 1 202 ? 27.093 -36.485 -16.364 1.00 76.81 202 ARG A N 1
ATOM 1631 C CA . ARG A 1 202 ? 27.250 -36.295 -17.816 1.00 76.81 202 ARG A CA 1
ATOM 1632 C C . ARG A 1 202 ? 27.392 -34.815 -18.171 1.00 76.81 202 ARG A C 1
ATOM 1634 O O . ARG A 1 202 ? 28.304 -34.479 -18.919 1.00 76.81 202 ARG A O 1
ATOM 1641 N N . LEU A 1 203 ? 26.568 -33.950 -17.575 1.00 71.94 203 LEU A N 1
ATOM 1642 C CA . LEU A 1 203 ? 26.626 -32.499 -17.780 1.00 71.94 203 LEU A CA 1
ATOM 1643 C C . LEU A 1 203 ? 27.971 -31.904 -17.325 1.00 71.94 203 LEU A C 1
ATOM 1645 O O . LEU A 1 203 ? 28.573 -31.111 -18.045 1.00 71.94 203 LEU A O 1
ATOM 1649 N N . ASN A 1 204 ? 28.495 -32.352 -16.181 1.00 69.38 204 ASN A N 1
ATOM 1650 C CA . ASN A 1 204 ? 29.797 -31.909 -15.677 1.00 69.38 204 ASN A CA 1
ATOM 1651 C C . ASN A 1 204 ? 30.984 -32.435 -16.504 1.00 69.38 204 ASN A C 1
ATOM 1653 O O . ASN A 1 204 ? 32.039 -31.812 -16.499 1.00 69.38 204 ASN A O 1
ATOM 1657 N N . ARG A 1 205 ? 30.840 -33.552 -17.236 1.00 60.22 205 ARG A N 1
ATOM 1658 C CA . ARG A 1 205 ? 31.877 -34.040 -18.170 1.00 60.22 205 ARG A CA 1
ATOM 1659 C C . ARG A 1 205 ? 31.910 -33.267 -19.491 1.00 60.22 205 ARG A C 1
ATOM 1661 O O . ARG A 1 205 ? 32.948 -33.269 -20.145 1.00 60.22 205 ARG A O 1
ATOM 1668 N N . SER A 1 206 ? 30.810 -32.625 -19.887 1.00 51.03 206 SER A N 1
ATOM 1669 C CA . SER A 1 206 ? 30.742 -31.778 -21.089 1.00 51.03 206 SER A CA 1
ATOM 1670 C C . SER A 1 206 ? 31.321 -30.368 -20.906 1.00 51.03 206 SER A C 1
ATOM 1672 O O . SER A 1 206 ? 31.474 -29.658 -21.897 1.00 51.03 206 SER A O 1
ATOM 1674 N N . SER A 1 207 ? 31.704 -29.982 -19.684 1.00 38.84 207 SER A N 1
ATOM 1675 C CA . SER A 1 207 ? 32.445 -28.745 -19.409 1.00 38.84 207 SER A CA 1
ATOM 1676 C C . SER A 1 207 ? 33.935 -29.053 -19.217 1.00 38.84 207 SER A C 1
ATOM 1678 O O . SER A 1 207 ? 34.293 -29.722 -18.246 1.00 38.84 207 SER A O 1
ATOM 1680 N N . PRO A 1 208 ? 34.840 -28.603 -20.102 1.00 43.09 208 PRO A N 1
ATOM 1681 C CA . PRO A 1 208 ? 36.266 -28.764 -19.869 1.00 43.09 208 PRO A CA 1
ATOM 1682 C C . PRO A 1 208 ? 36.783 -27.700 -18.878 1.00 43.09 208 PRO A C 1
ATOM 1684 O O . PRO A 1 208 ? 36.516 -26.516 -19.061 1.00 43.09 208 PRO A O 1
ATOM 1687 N N . ILE A 1 209 ? 37.618 -28.156 -17.920 1.00 41.06 209 ILE A N 1
ATOM 1688 C CA . ILE A 1 209 ? 38.485 -27.411 -16.962 1.00 41.06 209 ILE A CA 1
ATOM 1689 C C . ILE A 1 209 ? 37.757 -27.021 -15.643 1.00 41.06 209 ILE A C 1
ATOM 1691 O O . ILE A 1 209 ? 36.828 -26.232 -15.680 1.00 41.06 209 ILE A O 1
ATOM 1695 N N . ALA A 1 210 ? 38.079 -27.487 -14.422 1.00 38.56 210 ALA A N 1
ATOM 1696 C CA . ALA A 1 210 ? 39.248 -28.173 -13.857 1.00 38.56 210 ALA A CA 1
ATOM 1697 C C . ALA A 1 210 ? 38.891 -29.100 -12.658 1.00 38.56 210 ALA A C 1
ATOM 1699 O O . ALA A 1 210 ? 37.908 -28.906 -11.949 1.00 38.56 210 ALA A O 1
ATOM 1700 N N . GLN A 1 211 ? 39.757 -30.098 -12.460 1.00 38.47 211 GLN A N 1
ATOM 1701 C CA . GLN A 1 211 ? 39.799 -31.186 -11.463 1.00 38.47 211 GLN A CA 1
ATOM 1702 C C . GLN A 1 211 ? 40.155 -30.675 -10.039 1.00 38.47 211 GLN A C 1
ATOM 1704 O O . GLN A 1 211 ? 40.952 -29.757 -9.909 1.00 38.47 211 GLN A O 1
ATOM 1709 N N . ALA A 1 212 ? 39.476 -31.102 -8.964 1.00 37.47 212 ALA A N 1
ATOM 1710 C CA . ALA A 1 212 ? 39.690 -32.288 -8.105 1.00 37.47 212 ALA A CA 1
ATOM 1711 C C . ALA A 1 212 ? 40.604 -32.083 -6.871 1.00 37.47 212 ALA A C 1
ATOM 1713 O O . ALA A 1 212 ? 41.825 -32.036 -6.994 1.00 37.47 212 ALA A O 1
ATOM 1714 N N . THR A 1 213 ? 40.015 -32.108 -5.664 1.00 31.89 213 THR A N 1
ATOM 1715 C CA . THR A 1 213 ? 40.582 -32.752 -4.453 1.00 31.89 213 THR A CA 1
ATOM 1716 C C . THR A 1 213 ? 39.477 -33.025 -3.407 1.00 31.89 213 THR A C 1
ATOM 1718 O O . THR A 1 213 ? 38.597 -32.198 -3.195 1.00 31.89 213 THR A O 1
ATOM 1721 N N . LEU A 1 214 ? 39.525 -34.194 -2.760 1.00 32.81 214 LEU A N 1
ATOM 1722 C CA . LEU A 1 214 ? 38.774 -34.656 -1.568 1.00 32.81 214 LEU A CA 1
ATOM 1723 C C . LEU A 1 214 ? 39.830 -35.191 -0.558 1.00 32.81 214 LEU A C 1
ATOM 1725 O O . LEU A 1 214 ? 40.912 -35.542 -1.038 1.00 32.81 214 LEU A O 1
ATOM 1729 N N . PRO A 1 215 ? 39.551 -35.472 0.742 1.00 49.03 215 PRO A N 1
ATOM 1730 C CA . PRO A 1 215 ? 38.570 -34.912 1.697 1.00 49.03 215 PRO A CA 1
ATOM 1731 C C . PRO A 1 215 ? 39.130 -34.671 3.149 1.00 49.03 215 PRO A C 1
ATOM 1733 O O . PRO A 1 215 ? 40.239 -35.086 3.461 1.00 49.03 215 PRO A O 1
ATOM 1736 N N . GLN A 1 216 ? 38.278 -34.126 4.049 1.00 33.84 216 GLN A N 1
ATOM 1737 C CA . GLN A 1 216 ? 38.356 -34.057 5.544 1.00 33.84 216 GLN A CA 1
ATOM 1738 C C . GLN A 1 216 ? 39.330 -32.997 6.133 1.00 33.84 216 GLN A C 1
ATOM 1740 O O . GLN A 1 216 ? 40.453 -32.888 5.674 1.00 33.84 216 GLN A O 1
ATOM 1745 N N . HIS A 1 217 ? 39.015 -32.134 7.113 1.00 33.34 217 HIS A N 1
ATOM 1746 C CA . HIS A 1 217 ? 38.268 -32.257 8.378 1.00 33.34 217 HIS A CA 1
ATOM 1747 C C . HIS A 1 217 ? 37.909 -30.821 8.878 1.00 33.34 217 HIS A C 1
ATOM 1749 O O . HIS A 1 217 ? 38.673 -29.893 8.629 1.00 33.34 217 HIS A O 1
ATOM 1755 N N . ASP A 1 218 ? 36.783 -30.659 9.585 1.00 39.75 218 ASP A N 1
ATOM 1756 C CA . ASP A 1 218 ? 36.390 -29.522 10.454 1.00 39.75 218 ASP A CA 1
ATOM 1757 C C . ASP A 1 218 ? 36.386 -28.068 9.920 1.00 39.75 218 ASP A C 1
ATOM 1759 O O . ASP A 1 218 ? 37.362 -27.333 10.043 1.00 39.75 218 ASP A O 1
ATOM 1763 N N . ALA A 1 219 ? 35.209 -27.578 9.495 1.00 32.28 219 ALA A N 1
ATOM 1764 C CA . ALA A 1 219 ? 34.836 -26.156 9.597 1.00 32.28 219 ALA A CA 1
ATOM 1765 C C . ALA A 1 219 ? 33.300 -25.970 9.565 1.00 32.28 219 ALA A C 1
ATOM 1767 O O . ALA A 1 219 ? 32.602 -26.643 8.813 1.00 32.28 219 ALA A O 1
ATOM 1768 N N . GLY A 1 220 ? 32.783 -25.081 10.421 1.00 36.81 220 GLY A N 1
ATOM 1769 C CA . GLY A 1 220 ? 31.371 -24.943 10.811 1.00 36.81 220 GLY A CA 1
ATOM 1770 C C . GLY A 1 220 ? 30.359 -24.373 9.785 1.00 36.81 220 GLY A C 1
ATOM 1771 O O . GLY A 1 220 ? 30.667 -24.237 8.603 1.00 36.81 220 GLY A O 1
ATOM 1772 N N . PRO A 1 221 ? 29.131 -24.014 10.233 1.00 40.84 221 PRO A N 1
ATOM 1773 C CA . PRO A 1 221 ? 27.930 -23.838 9.391 1.00 40.84 221 PRO A CA 1
ATOM 1774 C C . PRO A 1 221 ? 27.863 -22.595 8.473 1.00 40.84 221 PRO A C 1
ATOM 1776 O O . PRO A 1 221 ? 26.775 -22.067 8.262 1.00 40.84 221 PRO A O 1
ATOM 1779 N N . LEU A 1 222 ? 28.976 -22.083 7.936 1.00 44.38 222 LEU A N 1
ATOM 1780 C CA . LEU A 1 222 ? 28.986 -20.840 7.136 1.00 44.38 222 LEU A CA 1
ATOM 1781 C C . LEU A 1 222 ? 29.683 -20.935 5.764 1.00 44.38 222 LEU A C 1
ATOM 1783 O O . LEU A 1 222 ? 29.821 -19.921 5.088 1.00 44.38 222 LEU A O 1
ATOM 1787 N N . ALA A 1 223 ? 30.087 -22.123 5.306 1.00 37.66 223 ALA A N 1
ATOM 1788 C CA . ALA A 1 223 ? 30.883 -22.277 4.078 1.00 37.66 223 ALA A CA 1
ATOM 1789 C C . ALA A 1 223 ? 30.104 -22.729 2.816 1.00 37.66 223 ALA A C 1
ATOM 1791 O O . ALA A 1 223 ? 30.710 -23.255 1.890 1.00 37.66 223 ALA A O 1
ATOM 1792 N N . TYR A 1 224 ? 28.782 -22.517 2.742 1.00 37.19 224 TYR A N 1
ATOM 1793 C CA . TYR A 1 224 ? 27.944 -22.902 1.583 1.00 37.19 224 TYR A CA 1
ATOM 1794 C C . TYR A 1 224 ? 27.273 -21.717 0.862 1.00 37.19 224 TYR A C 1
ATOM 1796 O O . TYR A 1 224 ? 26.171 -21.834 0.330 1.00 37.19 224 TYR A O 1
ATOM 1804 N N . LEU A 1 225 ? 27.934 -20.560 0.813 1.00 40.47 225 LEU A N 1
ATOM 1805 C CA . LEU A 1 225 ? 27.493 -19.439 -0.017 1.00 40.47 225 LEU A CA 1
ATOM 1806 C C . LEU A 1 225 ? 28.263 -19.453 -1.341 1.00 40.47 225 LEU A C 1
ATOM 1808 O O . LEU A 1 225 ? 29.385 -18.962 -1.423 1.00 40.47 225 LEU A O 1
ATOM 1812 N N . SER A 1 226 ? 27.652 -20.011 -2.388 1.00 42.50 226 SER A N 1
ATOM 1813 C CA . SER A 1 226 ? 28.051 -19.708 -3.769 1.00 42.50 226 SER A CA 1
ATOM 1814 C C . SER A 1 226 ? 28.009 -18.188 -3.987 1.00 42.50 226 SER A C 1
ATOM 1816 O O . SER A 1 226 ? 26.995 -17.544 -3.708 1.00 42.50 226 SER A O 1
ATOM 1818 N N . SER A 1 227 ? 29.112 -17.614 -4.476 1.00 54.09 227 SER A N 1
ATOM 1819 C CA . SER A 1 227 ? 29.395 -16.170 -4.412 1.00 54.09 227 SER A CA 1
ATOM 1820 C C . SER A 1 227 ? 28.449 -15.238 -5.187 1.00 54.09 227 SER A C 1
ATOM 1822 O O . SER A 1 227 ? 28.390 -14.062 -4.842 1.00 54.09 227 SER A O 1
ATOM 1824 N N . SER A 1 228 ? 27.704 -15.702 -6.198 1.00 50.94 228 SER A N 1
ATOM 1825 C CA . SER A 1 228 ? 26.763 -14.855 -6.962 1.00 50.94 228 SER A CA 1
ATOM 1826 C C . SER A 1 228 ? 25.364 -14.806 -6.331 1.00 50.94 228 SER A C 1
ATOM 1828 O O . SER A 1 228 ? 24.886 -13.728 -5.979 1.00 50.94 228 SER A O 1
ATOM 1830 N N . ASN A 1 229 ? 24.748 -15.966 -6.069 1.00 56.38 229 ASN A N 1
ATOM 1831 C CA . ASN A 1 229 ? 23.410 -16.042 -5.458 1.00 56.38 229 ASN A CA 1
ATOM 1832 C C . ASN A 1 229 ? 23.361 -15.436 -4.050 1.00 56.38 229 ASN A C 1
ATOM 1834 O O . ASN A 1 229 ? 22.358 -14.838 -3.662 1.00 56.38 229 ASN A O 1
ATOM 1838 N N . SER A 1 230 ? 24.450 -15.541 -3.282 1.00 61.69 230 SER A N 1
ATOM 1839 C CA . SER A 1 230 ? 24.516 -14.923 -1.957 1.00 61.69 230 SER A CA 1
ATOM 1840 C C . SER A 1 230 ? 24.576 -13.395 -2.014 1.00 61.69 230 SER A C 1
ATOM 1842 O O . SER A 1 230 ? 24.009 -12.741 -1.141 1.00 61.69 230 SER A O 1
ATOM 1844 N N . ALA A 1 231 ? 25.261 -12.813 -3.001 1.00 66.75 231 ALA A N 1
ATOM 1845 C CA . ALA A 1 231 ? 25.402 -11.362 -3.117 1.00 66.75 231 ALA A CA 1
ATOM 1846 C C . ALA A 1 231 ? 24.088 -10.702 -3.568 1.00 66.75 231 ALA A C 1
ATOM 1848 O O . ALA A 1 231 ? 23.684 -9.682 -2.999 1.00 66.75 231 ALA A O 1
ATOM 1849 N N . ASN A 1 232 ? 23.380 -11.329 -4.515 1.00 70.00 232 ASN A N 1
ATOM 1850 C CA . ASN A 1 232 ? 22.044 -10.897 -4.935 1.00 70.00 232 ASN A CA 1
ATOM 1851 C C . ASN A 1 232 ? 21.042 -11.023 -3.774 1.00 70.00 232 ASN A C 1
ATOM 1853 O O . ASN A 1 232 ? 20.294 -10.086 -3.504 1.00 70.00 232 ASN A O 1
ATOM 1857 N N . SER A 1 233 ? 21.106 -12.115 -3.001 1.00 78.00 233 SER A N 1
ATOM 1858 C CA . SER A 1 233 ? 20.272 -12.303 -1.805 1.00 78.00 233 SER A CA 1
ATOM 1859 C C . SER A 1 233 ? 20.509 -11.228 -0.732 1.00 78.00 233 SER A C 1
ATOM 1861 O O . SER A 1 233 ? 19.549 -10.700 -0.170 1.00 78.00 233 SER A O 1
ATOM 1863 N N . ILE A 1 234 ? 21.764 -10.839 -0.476 1.00 86.50 234 ILE A N 1
ATOM 1864 C CA .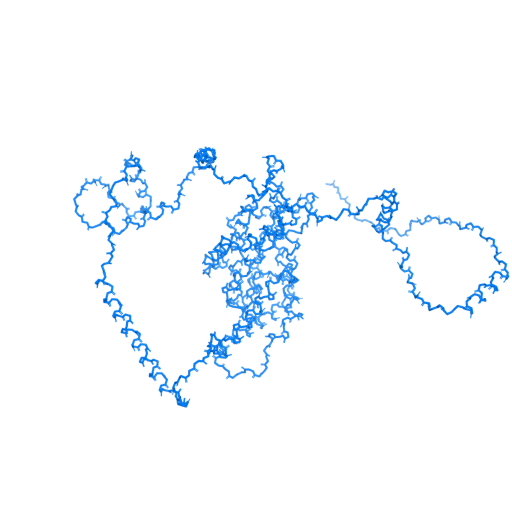 ILE A 1 234 ? 22.089 -9.772 0.489 1.00 86.50 234 ILE A CA 1
ATOM 1865 C C . ILE A 1 234 ? 21.620 -8.402 -0.018 1.00 86.50 234 ILE A C 1
ATOM 1867 O O . ILE A 1 234 ? 21.107 -7.605 0.769 1.00 86.50 234 ILE A O 1
ATOM 1871 N N . THR A 1 235 ? 21.760 -8.127 -1.316 1.00 86.12 235 THR A N 1
ATOM 1872 C CA . THR A 1 235 ? 21.304 -6.867 -1.930 1.00 86.12 235 THR A CA 1
ATOM 1873 C C . THR A 1 235 ? 19.784 -6.736 -1.842 1.00 86.12 235 THR A C 1
ATOM 1875 O O . THR A 1 235 ? 19.283 -5.721 -1.355 1.00 86.12 235 THR A O 1
ATOM 1878 N N . ALA A 1 236 ? 19.054 -7.794 -2.206 1.00 88.69 236 ALA A N 1
ATOM 1879 C CA . ALA A 1 236 ? 17.603 -7.865 -2.072 1.00 88.69 236 ALA A CA 1
ATOM 1880 C C . ALA A 1 236 ? 17.152 -7.694 -0.614 1.00 88.69 236 ALA A C 1
ATOM 1882 O O . ALA A 1 236 ? 16.240 -6.917 -0.327 1.00 88.69 236 ALA A O 1
ATOM 1883 N N . LEU A 1 237 ? 17.828 -8.363 0.328 1.00 92.69 237 LEU A N 1
ATOM 1884 C CA . LEU A 1 237 ? 17.555 -8.215 1.756 1.00 92.69 237 LEU A CA 1
ATOM 1885 C C . LEU A 1 237 ? 17.788 -6.775 2.231 1.00 92.69 237 LEU A C 1
ATOM 1887 O O . LEU A 1 237 ? 16.978 -6.237 2.984 1.00 92.69 237 LEU A O 1
ATOM 1891 N N . HIS A 1 238 ? 18.868 -6.126 1.791 1.00 93.38 238 HIS A N 1
ATOM 1892 C CA . HIS A 1 238 ? 19.139 -4.736 2.149 1.00 93.38 238 HIS A CA 1
ATOM 1893 C C . HIS A 1 238 ? 18.044 -3.798 1.626 1.00 93.38 238 HIS A C 1
ATOM 1895 O O . HIS A 1 238 ? 17.533 -2.974 2.385 1.00 93.38 238 HIS A O 1
ATOM 1901 N N . ALA A 1 239 ? 17.620 -3.969 0.371 1.00 94.06 239 ALA A N 1
ATOM 1902 C CA . ALA A 1 239 ? 16.505 -3.220 -0.199 1.00 94.06 239 ALA A CA 1
ATOM 1903 C C . ALA A 1 239 ? 15.196 -3.447 0.577 1.00 94.06 239 ALA A C 1
ATOM 1905 O O . ALA A 1 239 ? 14.504 -2.481 0.903 1.00 94.06 239 ALA A O 1
ATOM 1906 N N . LEU A 1 240 ? 14.885 -4.694 0.948 1.00 95.06 240 LEU A N 1
ATOM 1907 C CA . LEU A 1 240 ? 13.729 -5.022 1.787 1.00 95.06 240 LEU A CA 1
ATOM 1908 C C . LEU A 1 240 ? 13.772 -4.298 3.135 1.00 95.06 240 LEU A C 1
ATOM 1910 O O . LEU A 1 240 ? 12.756 -3.755 3.561 1.00 95.06 240 LEU A O 1
ATOM 1914 N N . LEU A 1 241 ? 14.932 -4.249 3.796 1.00 95.25 241 LEU A N 1
ATOM 1915 C CA . LEU A 1 241 ? 15.094 -3.541 5.069 1.00 95.25 241 LEU A CA 1
ATOM 1916 C C . LEU A 1 241 ? 14.877 -2.029 4.920 1.00 95.25 241 LEU A C 1
ATOM 1918 O O . LEU A 1 241 ? 14.207 -1.433 5.762 1.00 95.25 241 LEU A O 1
ATOM 1922 N N . LEU A 1 242 ? 15.390 -1.421 3.844 1.00 95.44 242 LEU A N 1
ATOM 1923 C CA . LEU A 1 242 ? 15.183 0.002 3.548 1.00 95.44 242 LEU A CA 1
ATOM 1924 C C . LEU A 1 242 ? 13.705 0.316 3.288 1.00 95.44 242 LEU A C 1
ATOM 1926 O O . LEU A 1 242 ? 13.172 1.288 3.819 1.00 95.44 242 LEU A O 1
ATOM 1930 N N . LEU A 1 243 ? 13.032 -0.521 2.496 1.00 95.56 243 LEU A N 1
ATOM 1931 C CA . LEU A 1 243 ? 11.611 -0.368 2.186 1.00 95.56 243 LEU A CA 1
ATOM 1932 C C . LEU A 1 243 ? 10.709 -0.662 3.395 1.00 95.56 243 LEU A C 1
ATOM 1934 O O . LEU A 1 243 ? 9.619 -0.103 3.514 1.00 95.56 243 LEU A O 1
ATOM 1938 N N . ALA A 1 244 ? 11.150 -1.535 4.302 1.00 94.81 244 ALA A N 1
ATOM 1939 C CA . ALA A 1 244 ? 10.437 -1.875 5.527 1.00 94.81 244 ALA A CA 1
ATOM 1940 C C . ALA A 1 244 ? 10.582 -0.824 6.637 1.00 94.81 244 ALA A C 1
ATOM 1942 O O . ALA A 1 244 ? 9.859 -0.913 7.636 1.00 94.81 244 ALA A O 1
ATOM 1943 N N . ASP A 1 245 ? 11.484 0.148 6.496 1.00 94.44 245 ASP A N 1
ATOM 1944 C CA . ASP A 1 245 ? 11.695 1.170 7.512 1.00 94.44 245 ASP A CA 1
ATOM 1945 C C . ASP A 1 245 ? 10.445 2.050 7.682 1.00 94.44 245 ASP A C 1
ATOM 1947 O O . ASP A 1 245 ? 9.911 2.639 6.743 1.00 94.44 245 ASP A O 1
ATOM 1951 N N . SER A 1 246 ? 9.989 2.185 8.927 1.00 88.19 246 SER A N 1
ATOM 1952 C CA . SER A 1 246 ? 8.905 3.100 9.298 1.00 88.19 246 SER A CA 1
ATOM 1953 C C . SER A 1 246 ? 9.222 4.576 9.028 1.00 88.19 246 SER A C 1
ATOM 1955 O O . SER A 1 246 ? 8.296 5.385 8.945 1.00 88.19 246 SER A O 1
ATOM 1957 N N . ALA A 1 247 ? 10.507 4.927 8.909 1.00 91.06 247 ALA A N 1
ATOM 1958 C CA . ALA A 1 247 ? 10.977 6.269 8.587 1.00 91.06 247 ALA A CA 1
ATOM 1959 C C . ALA A 1 247 ? 11.123 6.523 7.076 1.00 91.06 247 ALA A C 1
ATOM 1961 O O . ALA A 1 247 ? 11.481 7.641 6.694 1.00 91.06 247 ALA A O 1
ATOM 1962 N N . LEU A 1 248 ? 10.823 5.537 6.216 1.00 93.50 248 LEU A N 1
ATOM 1963 C CA . LEU A 1 248 ? 10.795 5.743 4.770 1.00 93.50 248 LEU A CA 1
ATOM 1964 C C . LEU A 1 248 ? 9.843 6.915 4.452 1.00 93.50 248 LEU A C 1
ATOM 1966 O O . LEU A 1 248 ? 8.678 6.888 4.870 1.00 93.50 248 LEU A O 1
ATOM 1970 N N . PRO A 1 249 ? 10.296 7.968 3.744 1.00 94.44 249 PRO A N 1
ATOM 1971 C CA . PRO A 1 249 ? 9.582 9.240 3.681 1.00 94.44 249 PRO A CA 1
ATOM 1972 C C . PRO A 1 249 ? 8.445 9.224 2.646 1.00 94.44 249 PRO A C 1
ATOM 1974 O O . PRO A 1 249 ? 8.317 10.136 1.837 1.00 94.44 249 PRO A O 1
ATOM 1977 N N . LEU A 1 250 ? 7.586 8.200 2.696 1.00 93.62 250 LEU A N 1
ATOM 1978 C CA . LEU A 1 250 ? 6.364 8.094 1.892 1.00 93.62 250 LEU A CA 1
ATOM 1979 C C . LEU A 1 250 ? 5.206 8.918 2.469 1.00 93.62 250 LEU A C 1
ATOM 1981 O O . LEU A 1 250 ? 4.185 9.117 1.819 1.00 93.62 250 LEU A O 1
ATOM 1985 N N . GLY A 1 251 ? 5.330 9.373 3.720 1.00 88.12 251 GLY A N 1
ATOM 1986 C CA . GLY A 1 251 ? 4.244 10.046 4.432 1.00 88.12 251 GLY A CA 1
ATOM 1987 C C . GLY A 1 251 ? 3.152 9.097 4.939 1.00 88.12 251 GLY A C 1
ATOM 1988 O O . GLY A 1 251 ? 2.168 9.578 5.496 1.00 88.12 251 GLY A O 1
ATOM 1989 N N . SER A 1 252 ? 3.337 7.773 4.828 1.00 86.81 252 SER A N 1
ATOM 1990 C CA . SER A 1 252 ? 2.384 6.734 5.263 1.00 86.81 252 SER A CA 1
ATOM 1991 C C . SER A 1 252 ? 1.939 6.906 6.721 1.00 86.81 252 SER A C 1
ATOM 1993 O O . SER A 1 252 ? 0.777 6.693 7.047 1.00 86.81 252 SER A O 1
ATOM 1995 N N . PHE A 1 253 ? 2.818 7.415 7.594 1.00 89.31 253 PHE A N 1
ATOM 1996 C CA . PHE A 1 253 ? 2.486 7.721 8.989 1.00 89.31 253 PHE A CA 1
ATOM 1997 C C . PHE A 1 253 ? 1.335 8.727 9.141 1.00 89.31 253 PHE A C 1
ATOM 1999 O O . PHE A 1 253 ? 0.609 8.676 10.127 1.00 89.31 253 PHE A O 1
ATOM 2006 N N . ALA A 1 254 ? 1.131 9.660 8.211 1.00 86.75 254 ALA A N 1
ATOM 2007 C CA . ALA A 1 254 ? 0.048 10.638 8.317 1.00 86.75 254 ALA A CA 1
ATOM 2008 C C . ALA A 1 254 ? -1.347 10.026 8.080 1.00 86.75 254 ALA A C 1
ATOM 2010 O O . ALA A 1 254 ? -2.348 10.672 8.393 1.00 86.75 254 ALA A O 1
ATOM 2011 N N . PHE A 1 255 ? -1.416 8.803 7.560 1.00 90.88 255 PHE A N 1
ATOM 2012 C CA . PHE A 1 255 ? -2.631 8.151 7.089 1.00 90.88 255 PHE A CA 1
ATOM 2013 C C . PHE A 1 255 ? -3.119 7.085 8.081 1.00 90.88 255 PHE A C 1
ATOM 2015 O O . PHE A 1 255 ? -2.347 6.527 8.861 1.00 90.88 255 PHE A O 1
ATOM 2022 N N . SER A 1 256 ? -4.427 6.836 8.085 1.00 92.69 256 SER A N 1
ATOM 2023 C CA . SER A 1 256 ? -5.061 5.801 8.924 1.00 92.69 256 SER A CA 1
ATOM 2024 C C . SER A 1 256 ? -5.897 4.820 8.117 1.00 92.69 256 SER A C 1
ATOM 2026 O O . SER A 1 256 ? -6.476 3.897 8.695 1.00 92.69 256 SER A O 1
ATOM 2028 N N . SER A 1 257 ? -5.993 5.033 6.801 1.00 93.06 257 SER A N 1
ATOM 2029 C CA . SER A 1 257 ? -6.722 4.172 5.873 1.00 93.06 257 SER A CA 1
ATOM 2030 C C . SER A 1 257 ? -8.181 3.950 6.282 1.00 93.06 257 SER A C 1
ATOM 2032 O O . SER A 1 257 ? -8.738 2.882 6.056 1.00 93.06 257 SER A O 1
ATOM 2034 N N . GLY A 1 258 ? -8.802 4.954 6.912 1.00 94.19 258 GLY A N 1
ATOM 2035 C CA . GLY A 1 258 ? -10.197 4.912 7.363 1.00 94.19 258 GLY A CA 1
ATOM 2036 C C . GLY A 1 258 ? -10.409 4.418 8.799 1.00 94.19 258 GLY A C 1
ATOM 2037 O O . GLY A 1 258 ? -11.547 4.456 9.268 1.00 94.19 258 GLY A O 1
ATOM 2038 N N . LEU A 1 259 ? -9.357 4.025 9.534 1.00 96.06 259 LEU A N 1
ATOM 2039 C CA . LEU A 1 259 ? -9.488 3.529 10.913 1.00 96.06 259 LEU A CA 1
ATOM 2040 C C . LEU A 1 259 ? -10.124 4.573 11.842 1.00 96.06 259 LEU A C 1
ATOM 2042 O O . LEU A 1 259 ? -10.981 4.233 12.652 1.00 96.06 259 LEU A O 1
ATOM 2046 N N . GLU A 1 260 ? -9.728 5.844 11.726 1.00 94.50 260 GLU A N 1
ATOM 2047 C CA . GLU A 1 260 ? -10.264 6.919 12.576 1.00 94.50 260 GLU A CA 1
ATOM 2048 C C . GLU A 1 260 ? -11.782 7.073 12.395 1.00 94.50 260 GLU A C 1
ATOM 2050 O O . GLU A 1 260 ? -12.535 7.138 13.369 1.00 94.50 260 GLU A O 1
ATOM 2055 N N . SER A 1 261 ? -12.232 7.043 11.140 1.00 93.94 261 SER A N 1
ATOM 2056 C CA . SER A 1 261 ? -13.647 7.085 10.767 1.00 93.94 261 SER A CA 1
ATOM 2057 C C . SER A 1 261 ? -14.391 5.841 11.253 1.00 93.94 261 SER A C 1
ATOM 2059 O O . SER A 1 261 ? -15.444 5.948 11.884 1.00 93.94 261 SER A O 1
ATOM 2061 N N . TYR A 1 262 ? -13.808 4.656 11.056 1.00 94.88 262 TYR A N 1
ATOM 2062 C CA . TYR A 1 262 ? -14.370 3.399 11.537 1.00 94.88 262 TYR A CA 1
ATOM 2063 C C . TYR A 1 262 ? -14.594 3.414 13.057 1.00 94.88 262 TYR A C 1
ATOM 2065 O O . TYR A 1 262 ? -15.704 3.140 13.517 1.00 94.88 262 TYR A O 1
ATOM 2073 N N . LEU A 1 263 ? -13.586 3.806 13.841 1.00 93.44 263 LEU A N 1
ATOM 2074 C CA . LEU A 1 263 ? -13.673 3.867 15.305 1.00 93.44 263 LEU A CA 1
ATOM 2075 C C . LEU A 1 263 ? -14.668 4.925 15.793 1.00 93.44 263 LEU A C 1
ATOM 2077 O O . LEU A 1 263 ? -15.349 4.712 16.798 1.00 93.44 263 LEU A O 1
ATOM 2081 N N . ALA A 1 264 ? -14.787 6.052 15.085 1.00 90.50 264 ALA A N 1
ATOM 2082 C CA . ALA A 1 264 ? -15.783 7.072 15.401 1.00 90.50 264 ALA A CA 1
ATOM 2083 C C . ALA A 1 264 ? -17.220 6.536 15.270 1.00 90.50 264 ALA A C 1
ATOM 2085 O O . ALA A 1 264 ? -18.086 6.931 16.051 1.00 90.50 264 ALA A O 1
ATOM 2086 N N . HIS A 1 265 ? -17.451 5.618 14.327 1.00 90.00 265 HIS A N 1
ATOM 2087 C CA . HIS A 1 265 ? -18.748 4.989 14.074 1.00 90.00 265 HIS A CA 1
ATOM 2088 C C . HIS A 1 265 ? -19.002 3.708 14.888 1.00 90.00 265 HIS A C 1
ATOM 2090 O O . HIS A 1 265 ? -20.157 3.338 15.071 1.00 90.00 265 HIS A O 1
ATOM 2096 N N . HIS A 1 266 ? -17.957 3.075 15.426 1.00 89.75 266 HIS A N 1
ATOM 2097 C CA . HIS A 1 266 ? -18.040 1.832 16.206 1.00 89.75 266 HIS A CA 1
ATOM 2098 C C . HIS A 1 266 ? -17.587 2.042 17.655 1.00 89.75 266 HIS A C 1
ATOM 2100 O O . HIS A 1 266 ? -16.837 1.235 18.213 1.00 89.75 266 HIS A O 1
ATOM 2106 N N . ARG A 1 267 ? -18.015 3.152 18.276 1.00 85.31 267 ARG A N 1
ATOM 2107 C CA . ARG A 1 267 ? -17.736 3.388 19.696 1.00 85.31 267 ARG A CA 1
ATOM 2108 C C . ARG A 1 267 ? -18.450 2.332 20.542 1.00 85.31 267 ARG A C 1
ATOM 2110 O O . ARG A 1 267 ? -19.673 2.224 20.448 1.00 85.31 267 ARG A O 1
ATOM 2117 N N . PRO A 1 268 ? -17.720 1.583 21.380 1.00 83.38 268 PRO A N 1
ATOM 2118 C CA . PRO A 1 268 ? -18.335 0.568 22.208 1.00 83.38 268 PRO A CA 1
ATOM 2119 C C . PRO A 1 268 ? -19.158 1.212 23.333 1.00 83.38 268 PRO A C 1
ATOM 2121 O O . PRO A 1 268 ? -18.884 2.333 23.773 1.00 83.38 268 PRO A O 1
ATOM 2124 N N . SER A 1 269 ? -20.174 0.484 23.791 1.00 81.38 269 SER A N 1
ATOM 2125 C CA . SER A 1 269 ? -20.991 0.832 24.954 1.00 81.38 269 SER A CA 1
ATOM 2126 C C . SER A 1 269 ? -20.803 -0.259 26.017 1.00 81.38 269 SER A C 1
ATOM 2128 O O . SER A 1 269 ? -21.063 -1.420 25.701 1.00 81.38 269 SER A O 1
ATOM 2130 N N . PRO A 1 270 ? -20.339 0.057 27.244 1.00 86.06 270 PRO A N 1
ATOM 2131 C CA . PRO A 1 270 ? -20.019 1.388 27.772 1.00 86.06 270 PRO A CA 1
ATOM 2132 C C . PRO A 1 270 ? -18.731 1.996 27.169 1.00 86.06 270 PRO A C 1
ATOM 2134 O O . PRO A 1 270 ? -17.880 1.255 26.682 1.00 86.06 270 PRO A O 1
ATOM 2137 N N . PRO A 1 271 ? -18.517 3.326 27.266 1.00 81.69 271 PRO A N 1
ATOM 2138 C CA . PRO A 1 271 ? -17.339 4.006 26.703 1.00 81.69 271 PRO A CA 1
ATOM 2139 C C . PRO A 1 271 ? -15.978 3.534 27.244 1.00 81.69 271 PRO A C 1
ATOM 2141 O O . PRO A 1 271 ? -14.945 3.868 26.672 1.00 81.69 271 PRO A O 1
ATOM 2144 N N . SER A 1 272 ? -15.966 2.804 28.362 1.00 82.69 272 SER A N 1
ATOM 2145 C CA . SER A 1 272 ? -14.773 2.203 28.967 1.00 82.69 272 SER A CA 1
ATOM 2146 C C . SER A 1 272 ? -14.357 0.875 28.326 1.00 82.69 272 SER A C 1
ATOM 2148 O O . SER A 1 272 ? -13.278 0.367 28.631 1.00 82.69 272 SER A O 1
ATOM 2150 N N . ALA A 1 273 ? -15.202 0.289 27.476 1.00 87.62 273 ALA A N 1
ATOM 2151 C CA . ALA A 1 273 ? -14.912 -0.973 26.818 1.00 87.62 273 ALA A CA 1
ATOM 2152 C C . ALA A 1 273 ? -13.773 -0.830 25.796 1.00 87.62 273 ALA A C 1
ATOM 2154 O O . ALA A 1 273 ? -13.591 0.207 25.154 1.00 87.62 273 ALA A O 1
ATOM 2155 N N . SER A 1 274 ? -12.991 -1.900 25.649 1.00 89.75 274 SER A N 1
ATOM 2156 C CA . SER A 1 274 ? -11.847 -1.919 24.740 1.00 89.75 274 SER A CA 1
ATOM 2157 C C . SER A 1 274 ? -12.292 -1.816 23.280 1.00 89.75 274 SER A C 1
ATOM 2159 O O . SER A 1 274 ? -13.181 -2.540 22.841 1.00 89.75 274 SER A O 1
ATOM 2161 N N . GLN A 1 275 ? -11.612 -0.971 22.504 1.00 92.25 275 GLN A N 1
ATOM 2162 C CA . GLN A 1 275 ? -11.785 -0.875 21.048 1.00 92.25 275 GLN A CA 1
ATOM 2163 C C . GLN A 1 275 ? -10.965 -1.923 20.272 1.00 92.25 275 GLN A C 1
ATOM 2165 O O . GLN A 1 275 ? -11.011 -1.966 19.041 1.00 92.25 275 GLN A O 1
ATOM 2170 N N . LEU A 1 276 ? -10.215 -2.783 20.971 1.00 92.94 276 LEU A N 1
ATOM 2171 C CA . LEU A 1 276 ? -9.349 -3.791 20.362 1.00 92.94 276 LEU A CA 1
ATOM 2172 C C . LEU A 1 276 ? -10.100 -4.805 19.467 1.00 92.94 276 LEU A C 1
ATOM 2174 O O . LEU A 1 276 ? -9.575 -5.115 18.396 1.00 92.94 276 LEU A O 1
ATOM 2178 N N . PRO A 1 277 ? -11.309 -5.299 19.816 1.00 93.31 277 PRO A N 1
ATOM 2179 C CA . PRO A 1 277 ? -12.076 -6.183 18.931 1.00 93.31 277 PRO A CA 1
ATOM 2180 C C . PRO A 1 277 ? -12.485 -5.502 17.617 1.00 93.31 277 PRO A C 1
ATOM 2182 O O . PRO A 1 277 ? -12.323 -6.081 16.539 1.00 93.31 277 PRO A O 1
ATOM 2185 N N . SER A 1 278 ? -12.937 -4.245 17.692 1.00 94.19 278 SER A N 1
ATOM 2186 C CA . SER A 1 278 ? -13.271 -3.435 16.516 1.00 94.19 278 SER A CA 1
ATOM 2187 C C . SER A 1 278 ? -12.035 -3.234 15.637 1.00 94.19 278 SER A C 1
ATOM 2189 O O . SER A 1 278 ? -12.097 -3.425 14.427 1.00 94.19 278 SER A O 1
ATOM 2191 N N . PHE A 1 279 ? -10.878 -2.940 16.239 1.00 96.44 279 PHE A N 1
ATOM 2192 C CA . PHE A 1 279 ? -9.619 -2.834 15.502 1.00 96.44 279 PHE A CA 1
ATOM 2193 C C . PHE A 1 279 ? -9.224 -4.134 14.792 1.00 96.44 279 PHE A C 1
ATOM 2195 O O . PHE A 1 279 ? -8.850 -4.086 13.624 1.00 96.44 279 PHE A O 1
ATOM 2202 N N . ARG A 1 280 ? -9.310 -5.295 15.456 1.00 96.06 280 ARG A N 1
ATOM 2203 C CA . ARG A 1 280 ? -8.973 -6.590 14.832 1.00 96.06 280 ARG A CA 1
ATOM 2204 C C . ARG A 1 280 ? -9.851 -6.863 13.613 1.00 96.06 280 ARG A C 1
ATOM 2206 O O . ARG A 1 280 ? -9.351 -7.292 12.576 1.00 96.06 280 ARG A O 1
ATOM 2213 N N . THR A 1 281 ? -11.141 -6.559 13.732 1.00 95.69 281 THR A N 1
ATOM 2214 C CA . THR A 1 281 ? -12.097 -6.663 12.623 1.00 95.69 281 THR A CA 1
ATOM 2215 C C . THR A 1 281 ? -11.705 -5.723 11.487 1.00 95.69 281 THR A C 1
ATOM 2217 O O . THR A 1 281 ? -11.553 -6.163 10.349 1.00 95.69 281 THR A O 1
ATOM 2220 N N . PHE A 1 282 ? -11.449 -4.451 11.800 1.00 97.00 282 PHE A N 1
ATOM 2221 C CA . PHE A 1 282 ? -11.020 -3.460 10.818 1.00 97.00 282 PHE A CA 1
ATOM 2222 C C . PHE A 1 282 ? -9.727 -3.857 10.102 1.00 97.00 282 PHE A C 1
ATOM 2224 O O . PHE A 1 282 ? -9.674 -3.778 8.882 1.00 97.00 282 PHE A O 1
ATOM 2231 N N . LEU A 1 283 ? -8.699 -4.317 10.824 1.00 97.69 283 LEU A N 1
ATOM 2232 C CA . LEU A 1 283 ? -7.418 -4.710 10.233 1.00 97.69 283 LEU A CA 1
ATOM 2233 C C . LEU A 1 283 ? -7.600 -5.836 9.205 1.00 97.69 283 LEU A C 1
ATOM 2235 O O . LEU A 1 283 ? -7.051 -5.754 8.109 1.00 97.69 283 LEU A O 1
ATOM 2239 N N . ARG A 1 284 ? -8.416 -6.850 9.527 1.00 96.88 284 ARG A N 1
ATOM 2240 C CA . ARG A 1 284 ? -8.733 -7.954 8.607 1.00 96.88 284 ARG A CA 1
ATOM 2241 C C . ARG A 1 284 ? -9.464 -7.456 7.354 1.00 96.88 284 ARG A C 1
ATOM 2243 O O . ARG A 1 284 ? -9.072 -7.815 6.248 1.00 96.88 284 ARG A O 1
ATOM 2250 N N . LEU A 1 285 ? -10.497 -6.624 7.517 1.00 96.69 285 LEU A N 1
ATOM 2251 C CA . LEU A 1 285 ? -11.264 -6.066 6.391 1.00 96.69 285 LEU A CA 1
ATOM 2252 C C . LEU A 1 285 ? -10.412 -5.131 5.522 1.00 96.69 285 LEU A C 1
ATOM 2254 O O . LEU A 1 285 ? -10.484 -5.183 4.294 1.00 96.69 285 LEU A O 1
ATOM 2258 N N . SER A 1 286 ? -9.578 -4.314 6.163 1.00 96.94 286 SER A N 1
ATOM 2259 C CA . SER A 1 286 ? -8.671 -3.376 5.509 1.00 96.94 286 SER A CA 1
ATOM 2260 C C . SER A 1 286 ? -7.620 -4.103 4.676 1.00 96.94 286 SER A C 1
ATOM 2262 O O . SER A 1 286 ? -7.403 -3.721 3.532 1.00 96.94 286 SER A O 1
ATOM 2264 N N . LEU A 1 287 ? -7.027 -5.182 5.199 1.00 97.38 287 LEU A N 1
ATOM 2265 C CA . LEU A 1 287 ? -6.069 -6.001 4.453 1.00 97.38 287 LEU A CA 1
ATOM 2266 C C . LEU A 1 287 ? -6.707 -6.727 3.272 1.00 97.38 287 LEU A C 1
ATOM 2268 O O . LEU A 1 287 ? -6.147 -6.675 2.185 1.00 97.38 287 LEU A O 1
ATOM 2272 N N . SER A 1 288 ? -7.872 -7.359 3.457 1.00 96.50 288 SER A N 1
ATOM 2273 C CA . SER A 1 288 ? -8.572 -8.014 2.342 1.00 96.50 288 SER A CA 1
ATOM 2274 C C . SER A 1 288 ? -8.900 -7.033 1.226 1.00 96.50 288 SER A C 1
ATOM 2276 O O . SER A 1 288 ? -8.620 -7.315 0.069 1.00 96.50 288 SER A O 1
ATOM 2278 N N . THR A 1 289 ? -9.417 -5.857 1.587 1.00 95.31 289 THR A N 1
ATOM 2279 C CA . THR A 1 289 ? -9.753 -4.821 0.608 1.00 95.31 289 THR A CA 1
ATOM 2280 C C . THR A 1 289 ? -8.505 -4.342 -0.119 1.00 95.31 289 THR A C 1
ATOM 2282 O O . THR A 1 289 ? -8.461 -4.384 -1.343 1.00 95.31 289 THR A O 1
ATOM 2285 N N . PHE A 1 290 ? -7.464 -3.970 0.628 1.00 96.81 290 PHE A N 1
ATOM 2286 C CA . PHE A 1 290 ? -6.223 -3.457 0.056 1.00 96.81 290 PHE A CA 1
ATOM 2287 C C . PHE A 1 290 ? -5.516 -4.484 -0.837 1.00 96.81 290 PHE A C 1
ATOM 2289 O O . PHE A 1 290 ? -5.006 -4.119 -1.892 1.00 96.81 290 PHE A O 1
ATOM 2296 N N . ALA A 1 291 ? -5.529 -5.765 -0.459 1.00 97.56 291 ALA A N 1
ATOM 2297 C CA . ALA A 1 291 ? -5.031 -6.839 -1.309 1.00 97.56 291 ALA A CA 1
ATOM 2298 C C . ALA A 1 291 ? -5.873 -6.968 -2.585 1.00 97.56 291 ALA A C 1
ATOM 2300 O O . ALA A 1 291 ? -5.325 -6.911 -3.678 1.00 97.56 291 ALA A O 1
ATOM 2301 N N . SER A 1 292 ? -7.201 -7.039 -2.470 1.00 96.25 292 SER A N 1
ATOM 2302 C CA . SER A 1 292 ? -8.089 -7.224 -3.626 1.00 96.25 292 SER A CA 1
ATOM 2303 C C . SER A 1 292 ? -8.061 -6.083 -4.651 1.00 96.25 292 SER A C 1
ATOM 2305 O O . SER A 1 292 ? -8.335 -6.334 -5.825 1.00 96.25 292 SER A O 1
ATOM 2307 N N . THR A 1 293 ? -7.732 -4.856 -4.225 1.00 96.06 293 THR A N 1
ATOM 2308 C CA . THR A 1 293 ? -7.702 -3.668 -5.092 1.00 96.06 293 THR A CA 1
ATOM 2309 C C . THR A 1 293 ? -6.308 -3.316 -5.587 1.00 96.06 293 THR A C 1
ATOM 2311 O O . THR A 1 293 ? -6.168 -2.877 -6.719 1.00 96.06 293 THR A O 1
ATOM 2314 N N . SER A 1 294 ? -5.281 -3.454 -4.744 1.00 97.69 294 SER A N 1
ATOM 2315 C CA . SER A 1 294 ? -3.960 -2.865 -4.999 1.00 97.69 294 SER A CA 1
ATOM 2316 C C . SER A 1 294 ? -2.886 -3.900 -5.310 1.00 97.69 294 SER A C 1
ATOM 2318 O O . SER A 1 294 ? -1.932 -3.577 -6.014 1.00 97.69 294 SER A O 1
ATOM 2320 N N . LEU A 1 295 ? -3.010 -5.133 -4.805 1.00 98.44 295 LEU A N 1
ATOM 2321 C CA . LEU A 1 295 ? -2.002 -6.168 -5.042 1.00 98.44 295 LEU A CA 1
ATOM 2322 C C . LEU A 1 295 ? -1.876 -6.551 -6.529 1.00 98.44 295 LEU A C 1
ATOM 2324 O O . LEU A 1 295 ? -0.733 -6.606 -6.982 1.00 98.44 295 LEU A O 1
ATOM 2328 N N . PRO A 1 296 ? -2.963 -6.730 -7.314 1.00 98.44 296 PRO A N 1
ATOM 2329 C CA . PRO A 1 296 ? -2.845 -7.025 -8.747 1.00 98.44 296 PRO A CA 1
ATOM 2330 C C . PRO A 1 296 ? -1.987 -6.000 -9.496 1.00 98.44 296 PRO A C 1
ATOM 2332 O O . PRO A 1 296 ? -1.130 -6.365 -10.289 1.00 98.44 296 PRO A O 1
ATOM 2335 N N . TYR A 1 297 ? -2.117 -4.716 -9.153 1.00 98.56 297 TYR A N 1
ATOM 2336 C CA . TYR A 1 297 ? -1.326 -3.638 -9.752 1.00 98.56 297 TYR A CA 1
ATOM 2337 C C . TYR A 1 297 ? 0.146 -3.650 -9.326 1.00 98.56 297 TYR A C 1
ATOM 2339 O O . TYR A 1 297 ? 1.013 -3.300 -10.124 1.00 98.56 297 TYR A O 1
ATOM 2347 N N . VAL A 1 298 ? 0.456 -4.079 -8.096 1.00 98.69 298 VAL A N 1
ATOM 2348 C CA . VAL A 1 298 ? 1.847 -4.325 -7.676 1.00 98.69 298 VAL A CA 1
ATOM 2349 C C . VAL A 1 298 ? 2.455 -5.459 -8.498 1.00 98.69 298 VAL A C 1
ATOM 2351 O O . VAL A 1 298 ? 3.579 -5.334 -8.980 1.00 98.69 298 VAL A O 1
ATOM 2354 N N . LEU A 1 299 ? 1.719 -6.560 -8.666 1.00 98.62 299 LEU A N 1
ATOM 2355 C CA . LEU A 1 299 ? 2.188 -7.720 -9.421 1.00 98.62 299 LEU A CA 1
ATOM 2356 C C . LEU A 1 299 ? 2.362 -7.383 -10.905 1.00 98.62 299 LEU A C 1
ATOM 2358 O O . LEU A 1 299 ? 3.408 -7.694 -11.471 1.00 98.62 299 LEU A O 1
ATOM 2362 N N . ALA A 1 300 ? 1.392 -6.695 -11.510 1.00 98.44 300 ALA A N 1
ATOM 2363 C CA . ALA A 1 300 ? 1.448 -6.251 -12.899 1.00 98.44 300 ALA A CA 1
ATOM 2364 C C . ALA A 1 300 ? 2.596 -5.260 -13.133 1.00 98.44 300 ALA A C 1
ATOM 2366 O O . ALA A 1 300 ? 3.410 -5.488 -14.022 1.00 98.44 300 ALA A O 1
ATOM 2367 N N . GLY A 1 301 ? 2.751 -4.237 -12.282 1.00 97.94 301 GLY A N 1
ATOM 2368 C CA . GLY A 1 301 ? 3.847 -3.265 -12.401 1.00 97.94 301 GLY A CA 1
ATOM 2369 C C . GLY A 1 301 ? 5.234 -3.885 -12.207 1.00 97.94 301 GLY A C 1
ATOM 2370 O O . GLY A 1 301 ? 6.217 -3.416 -12.779 1.00 97.94 301 GLY A O 1
ATOM 2371 N N . TYR A 1 302 ? 5.327 -4.973 -11.434 1.00 97.88 302 TYR A N 1
ATOM 2372 C CA . TYR A 1 302 ? 6.553 -5.759 -11.344 1.00 97.88 302 TYR A CA 1
ATOM 2373 C C . TYR A 1 302 ? 6.762 -6.628 -12.588 1.00 97.88 302 TYR A C 1
ATOM 2375 O O . TYR A 1 302 ? 7.873 -6.677 -13.103 1.00 97.88 302 TYR A O 1
ATOM 2383 N N . ARG A 1 303 ? 5.745 -7.350 -13.072 1.00 97.06 303 ARG A N 1
ATOM 2384 C CA . ARG A 1 303 ? 5.861 -8.303 -14.196 1.00 97.06 303 ARG A CA 1
ATOM 2385 C C . ARG A 1 303 ? 6.072 -7.596 -15.539 1.00 97.06 303 ARG A C 1
ATOM 2387 O O . ARG A 1 303 ? 6.968 -8.003 -16.284 1.00 97.06 303 ARG A O 1
ATOM 2394 N N . ASN A 1 304 ? 5.351 -6.501 -15.773 1.00 96.75 304 ASN A N 1
ATOM 2395 C CA . ASN A 1 304 ? 5.299 -5.759 -17.033 1.00 96.75 304 ASN A CA 1
ATOM 2396 C C . ASN A 1 304 ? 5.613 -4.263 -16.804 1.00 96.75 304 ASN A C 1
ATOM 2398 O O . ASN A 1 304 ? 4.703 -3.441 -16.706 1.00 96.75 304 ASN A O 1
ATOM 2402 N N . PRO A 1 305 ? 6.901 -3.882 -16.698 1.00 96.31 305 PRO A N 1
ATOM 2403 C CA . PRO A 1 305 ? 7.306 -2.497 -16.461 1.00 96.31 305 PRO A CA 1
ATOM 2404 C C . PRO A 1 305 ? 6.822 -1.497 -17.511 1.00 96.31 305 PRO A C 1
ATOM 2406 O O . PRO A 1 305 ? 6.551 -0.348 -17.173 1.00 96.31 305 PRO A O 1
ATOM 2409 N N . ASP A 1 306 ? 6.726 -1.929 -18.769 1.00 96.62 306 ASP A N 1
ATOM 2410 C CA . ASP A 1 306 ? 6.378 -1.067 -19.902 1.00 96.62 306 ASP A CA 1
ATOM 2411 C C . ASP A 1 306 ? 4.925 -0.564 -19.832 1.00 96.62 306 ASP A C 1
ATOM 2413 O O . ASP A 1 306 ? 4.616 0.509 -20.346 1.00 96.62 306 ASP A O 1
ATOM 2417 N N . ASP A 1 307 ? 4.054 -1.278 -19.113 1.00 96.75 307 ASP A N 1
ATOM 2418 C CA . ASP A 1 307 ? 2.637 -0.936 -18.960 1.00 96.75 307 ASP A CA 1
ATOM 2419 C C . ASP A 1 307 ? 2.383 0.079 -17.831 1.00 96.75 307 ASP A C 1
ATOM 2421 O O . ASP A 1 307 ? 1.233 0.383 -17.519 1.00 96.75 307 ASP A O 1
ATOM 2425 N N . ILE A 1 308 ? 3.429 0.622 -17.192 1.00 97.50 308 ILE A N 1
ATOM 2426 C CA . ILE A 1 308 ? 3.299 1.459 -15.988 1.00 97.50 308 ILE A CA 1
ATOM 2427 C C . ILE A 1 308 ? 2.374 2.672 -16.169 1.00 97.50 308 ILE A C 1
ATOM 2429 O O . ILE A 1 308 ? 1.651 3.022 -15.239 1.00 97.50 308 ILE A O 1
ATOM 2433 N N . GLU A 1 309 ? 2.365 3.303 -17.347 1.00 96.88 309 GLU A N 1
ATOM 2434 C CA . GLU A 1 309 ? 1.472 4.434 -17.646 1.00 96.88 309 GLU A CA 1
ATOM 2435 C C . GLU A 1 309 ? 0.003 3.996 -17.693 1.00 96.88 309 GLU A C 1
ATOM 2437 O O . GLU A 1 309 ? -0.853 4.640 -17.084 1.00 96.88 309 GLU A O 1
ATOM 2442 N N . THR A 1 310 ? -0.278 2.869 -18.353 1.00 97.00 310 THR A N 1
ATOM 2443 C CA . THR A 1 310 ? -1.616 2.269 -18.421 1.00 97.00 310 THR A CA 1
ATOM 2444 C C . THR A 1 310 ? -2.081 1.841 -17.033 1.00 97.00 310 THR A C 1
ATOM 2446 O O . THR A 1 310 ? -3.167 2.218 -16.604 1.00 97.00 310 THR A O 1
ATOM 2449 N N . LEU A 1 311 ? -1.224 1.141 -16.284 1.00 98.00 311 LEU A N 1
ATOM 2450 C CA . LEU A 1 311 ? -1.516 0.681 -14.926 1.00 98.00 311 LEU A CA 1
ATOM 2451 C C . LEU A 1 311 ? -1.786 1.840 -13.957 1.00 98.00 311 LEU A C 1
ATOM 2453 O O . LEU A 1 311 ? -2.633 1.713 -13.075 1.00 98.00 311 LEU A O 1
ATOM 2457 N N . ASP A 1 312 ? -1.070 2.961 -14.091 1.00 98.06 312 ASP A N 1
ATOM 2458 C CA . ASP A 1 312 ? -1.303 4.165 -13.287 1.00 98.06 312 ASP A CA 1
ATOM 2459 C C . ASP A 1 312 ? -2.679 4.776 -13.573 1.00 98.06 312 ASP A C 1
ATOM 2461 O O . ASP A 1 312 ? -3.432 5.066 -12.640 1.00 98.06 312 ASP A O 1
ATOM 2465 N N . ASN A 1 313 ? -3.021 4.927 -14.855 1.00 96.31 313 ASN A N 1
ATOM 2466 C CA . ASN A 1 313 ? -4.309 5.462 -15.286 1.00 96.31 313 ASN A CA 1
ATOM 2467 C C . ASN A 1 313 ? -5.479 4.550 -14.877 1.00 96.31 313 ASN A C 1
ATOM 2469 O O . ASN A 1 313 ? -6.480 5.028 -14.337 1.00 96.31 313 ASN A O 1
ATOM 2473 N N . ASP A 1 314 ? -5.337 3.240 -15.074 1.00 96.31 314 ASP A N 1
ATOM 2474 C CA . ASP A 1 314 ? -6.361 2.255 -14.722 1.00 96.31 314 ASP A CA 1
ATOM 2475 C C . ASP A 1 314 ? -6.588 2.212 -13.207 1.00 96.31 314 ASP A C 1
ATOM 2477 O O . ASP A 1 314 ? -7.736 2.213 -12.754 1.00 96.31 314 ASP A O 1
ATOM 2481 N N . PHE A 1 315 ? -5.516 2.291 -12.409 1.00 97.19 315 PHE A N 1
ATOM 2482 C CA . PHE A 1 315 ? -5.630 2.345 -10.953 1.00 97.19 315 PHE A CA 1
ATOM 2483 C C . PHE A 1 315 ? -6.301 3.636 -10.454 1.00 97.19 315 PHE A C 1
ATOM 2485 O O . PHE A 1 315 ? -7.068 3.598 -9.481 1.00 97.19 315 PHE A O 1
ATOM 2492 N N . ASP A 1 316 ? -6.042 4.786 -11.093 1.00 96.38 316 ASP A N 1
ATOM 2493 C CA . ASP A 1 316 ? -6.739 6.045 -10.775 1.00 96.38 316 ASP A CA 1
ATOM 2494 C C . ASP A 1 316 ? -8.247 5.898 -11.039 1.00 96.38 316 ASP A C 1
ATOM 2496 O O . ASP A 1 316 ? -9.071 6.186 -10.156 1.00 96.38 316 ASP A O 1
ATOM 2500 N N . ALA A 1 317 ? -8.603 5.350 -12.207 1.00 94.12 317 ALA A N 1
ATOM 2501 C CA . ALA A 1 317 ? -9.982 5.110 -12.626 1.00 94.12 317 ALA A CA 1
ATOM 2502 C C . ALA A 1 317 ? -10.709 4.092 -11.728 1.00 94.12 317 ALA A C 1
ATOM 2504 O O . ALA A 1 317 ? -11.885 4.286 -11.398 1.00 94.12 317 ALA A O 1
ATOM 2505 N N . SER A 1 318 ? -10.016 3.045 -11.269 1.00 93.25 318 SER A N 1
ATOM 2506 C CA . SER A 1 318 ? -10.569 2.012 -10.386 1.00 93.25 318 SER A CA 1
ATOM 2507 C C . SER A 1 318 ? -10.613 2.421 -8.907 1.00 93.25 318 SER A C 1
ATOM 2509 O O . SER A 1 318 ? -11.089 1.647 -8.073 1.00 93.25 318 SER A O 1
ATOM 2511 N N . THR A 1 319 ? -10.142 3.624 -8.552 1.00 93.88 319 THR A N 1
ATOM 2512 C CA . THR A 1 319 ? -10.148 4.144 -7.175 1.00 93.88 319 THR A CA 1
ATOM 2513 C C . THR A 1 319 ? -11.191 5.264 -7.016 1.00 93.88 319 THR A C 1
ATOM 2515 O O . THR A 1 319 ? -10.857 6.457 -7.017 1.00 93.88 319 THR A O 1
ATOM 2518 N N . PRO A 1 320 ? -12.487 4.936 -6.829 1.00 90.88 320 PRO A N 1
ATOM 2519 C CA . PRO A 1 320 ? -13.552 5.941 -6.754 1.00 90.88 320 PRO A CA 1
ATOM 2520 C C . PRO A 1 320 ? -13.446 6.825 -5.504 1.00 90.88 320 PRO A C 1
ATOM 2522 O O . PRO A 1 320 ? -13.835 7.997 -5.522 1.00 90.88 320 PRO A O 1
ATOM 2525 N N . CYS A 1 321 ? -12.905 6.289 -4.406 1.00 93.06 321 CYS A N 1
ATOM 2526 C CA . CYS A 1 321 ? -12.711 7.036 -3.171 1.00 93.06 321 CYS A CA 1
ATOM 2527 C C . CYS A 1 321 ? -11.600 8.086 -3.340 1.00 93.06 321 CYS A C 1
ATOM 2529 O O . CYS A 1 321 ? -10.411 7.772 -3.317 1.00 93.06 321 CYS A O 1
ATOM 2531 N N . THR A 1 322 ? -11.984 9.360 -3.445 1.00 93.44 322 THR A N 1
ATOM 2532 C CA . THR A 1 322 ? -11.056 10.487 -3.669 1.00 93.44 322 THR A CA 1
ATOM 2533 C C . THR A 1 322 ? -9.984 10.613 -2.586 1.00 93.44 322 THR A C 1
ATOM 2535 O O . THR A 1 322 ? -8.857 11.012 -2.867 1.00 93.44 322 THR A O 1
ATOM 2538 N N . VAL A 1 323 ? -10.317 10.257 -1.345 1.00 94.12 323 VAL A N 1
ATOM 2539 C CA . VAL A 1 323 ? -9.385 10.258 -0.214 1.00 94.12 323 VAL A CA 1
ATOM 2540 C C . VAL A 1 323 ? -8.316 9.182 -0.400 1.00 94.12 323 VAL A C 1
ATOM 2542 O O . VAL A 1 323 ? -7.128 9.498 -0.341 1.00 94.12 323 VAL A O 1
ATOM 2545 N N . ALA A 1 324 ? -8.731 7.948 -0.707 1.00 94.19 324 ALA A N 1
ATOM 2546 C CA . ALA A 1 324 ? -7.821 6.839 -0.990 1.00 94.19 324 ALA A CA 1
ATOM 2547 C C . ALA A 1 324 ? -6.937 7.142 -2.208 1.00 94.19 324 ALA A C 1
ATOM 2549 O O . ALA A 1 324 ? -5.722 6.945 -2.159 1.00 94.19 324 ALA A O 1
ATOM 2550 N N . ARG A 1 325 ? -7.534 7.705 -3.266 1.00 95.38 325 ARG A N 1
ATOM 2551 C CA . ARG A 1 325 ? -6.833 8.093 -4.493 1.00 95.38 325 ARG A CA 1
ATOM 2552 C C . ARG A 1 325 ? -5.726 9.100 -4.208 1.00 95.38 325 ARG A C 1
ATOM 2554 O O . ARG A 1 325 ? -4.566 8.832 -4.503 1.00 95.38 325 ARG A O 1
ATOM 2561 N N . ARG A 1 326 ? -6.040 10.205 -3.518 1.00 95.50 326 ARG A N 1
ATOM 2562 C CA . ARG A 1 326 ? -5.036 11.212 -3.127 1.00 95.50 326 ARG A CA 1
ATOM 2563 C C . ARG A 1 326 ? -3.951 10.644 -2.215 1.00 95.50 326 ARG A C 1
ATOM 2565 O O . ARG A 1 326 ? -2.797 11.038 -2.359 1.00 95.50 326 ARG A O 1
ATOM 2572 N N . ALA A 1 327 ? -4.295 9.750 -1.287 1.00 94.75 327 ALA A N 1
ATOM 2573 C CA . ALA A 1 327 ? -3.308 9.103 -0.426 1.00 94.75 327 ALA A CA 1
ATOM 2574 C C . ALA A 1 327 ? -2.344 8.223 -1.242 1.00 94.75 327 ALA A C 1
ATOM 2576 O O . ALA A 1 327 ? -1.132 8.316 -1.050 1.00 94.75 327 ALA A O 1
ATOM 2577 N N . SER A 1 328 ? -2.864 7.435 -2.190 1.00 96.94 328 SER A N 1
ATOM 2578 C CA . SER A 1 328 ? -2.055 6.608 -3.095 1.00 96.94 328 SER A CA 1
ATOM 2579 C C . SER A 1 328 ? -1.132 7.458 -3.976 1.00 96.94 328 SER A C 1
ATOM 2581 O O . SER A 1 328 ? 0.066 7.187 -4.030 1.00 96.94 328 SER A O 1
ATOM 2583 N N . VAL A 1 329 ? -1.648 8.536 -4.580 1.00 97.56 329 VAL A N 1
ATOM 2584 C CA . VAL A 1 329 ? -0.855 9.487 -5.383 1.00 97.56 329 VAL A CA 1
ATOM 2585 C C . VAL A 1 329 ? 0.237 10.161 -4.556 1.00 97.56 329 VAL A C 1
ATOM 2587 O O . VAL A 1 329 ? 1.385 10.261 -4.984 1.00 97.56 329 VAL A O 1
ATOM 2590 N N . ALA A 1 330 ? -0.092 10.627 -3.349 1.00 96.56 330 ALA A N 1
ATOM 2591 C CA . ALA A 1 330 ? 0.886 11.272 -2.480 1.00 96.56 330 ALA A CA 1
ATOM 2592 C C . ALA A 1 330 ? 2.035 10.316 -2.117 1.00 96.56 330 ALA A C 1
ATOM 2594 O O . ALA A 1 330 ? 3.200 10.714 -2.172 1.00 96.56 330 ALA A O 1
ATOM 2595 N N . GLN A 1 331 ? 1.718 9.057 -1.792 1.00 97.00 331 GLN A N 1
ATOM 2596 C CA . GLN A 1 331 ? 2.722 8.047 -1.453 1.00 97.00 331 GLN A CA 1
ATOM 2597 C C . GLN A 1 331 ? 3.545 7.609 -2.675 1.00 97.00 331 GLN A C 1
ATOM 2599 O O . GLN A 1 331 ? 4.761 7.475 -2.556 1.00 97.00 331 GLN A O 1
ATOM 2604 N N . GLY A 1 332 ? 2.932 7.444 -3.851 1.00 97.81 332 GLY A N 1
ATOM 2605 C CA . GLY A 1 332 ? 3.654 7.083 -5.077 1.00 97.81 332 GLY A CA 1
ATOM 2606 C C . GLY A 1 332 ? 4.589 8.194 -5.566 1.00 97.81 332 GLY A C 1
ATOM 2607 O O . GLY A 1 332 ? 5.759 7.939 -5.853 1.00 97.81 332 GLY A O 1
ATOM 2608 N N . ARG A 1 333 ? 4.162 9.463 -5.522 1.00 97.62 333 ARG A N 1
ATOM 2609 C CA . ARG A 1 333 ? 5.046 10.616 -5.800 1.00 97.62 333 ARG A CA 1
ATOM 2610 C C . ARG A 1 333 ? 6.198 10.734 -4.801 1.00 97.62 333 ARG A C 1
ATOM 2612 O O . ARG A 1 333 ? 7.317 11.097 -5.177 1.00 97.62 333 ARG A O 1
ATOM 2619 N N . ALA A 1 334 ? 5.946 10.421 -3.531 1.00 97.81 334 ALA A N 1
ATOM 2620 C CA . ALA A 1 334 ? 7.000 10.361 -2.529 1.00 97.81 334 ALA A CA 1
ATOM 2621 C C . ALA A 1 334 ? 7.991 9.220 -2.823 1.00 97.81 334 ALA A C 1
ATOM 2623 O O . ALA A 1 334 ? 9.198 9.439 -2.725 1.00 97.81 334 ALA A O 1
ATOM 2624 N N . LEU A 1 335 ? 7.513 8.053 -3.271 1.00 97.88 335 LEU A N 1
ATOM 2625 C CA . LEU A 1 335 ? 8.365 6.939 -3.696 1.00 97.88 335 LEU A CA 1
ATOM 2626 C C . LEU A 1 335 ? 9.255 7.320 -4.890 1.00 97.88 335 LEU A C 1
ATOM 2628 O O . LEU A 1 335 ? 10.456 7.065 -4.839 1.00 97.88 335 LEU A O 1
ATOM 2632 N N . LEU A 1 336 ? 8.719 8.013 -5.904 1.00 97.12 336 LEU A N 1
ATOM 2633 C CA . LEU A 1 336 ? 9.525 8.565 -7.007 1.00 97.12 336 LEU A CA 1
ATOM 2634 C C . LEU A 1 336 ? 10.603 9.531 -6.506 1.00 97.12 336 LEU A C 1
ATOM 2636 O O . LEU A 1 336 ? 11.746 9.494 -6.952 1.00 97.12 336 LEU A O 1
ATOM 2640 N N . THR A 1 337 ? 10.257 10.374 -5.533 1.00 97.25 337 THR A N 1
ATOM 2641 C CA . THR A 1 337 ? 11.214 11.317 -4.942 1.00 97.25 337 THR A CA 1
ATOM 2642 C C . THR A 1 337 ? 12.334 10.588 -4.195 1.00 97.25 337 THR A C 1
ATOM 2644 O O . THR A 1 337 ? 13.492 10.998 -4.279 1.00 97.25 337 THR A O 1
ATOM 2647 N N . VAL A 1 338 ? 12.016 9.508 -3.471 1.00 96.69 338 VAL A N 1
ATOM 2648 C CA . VAL A 1 338 ? 13.017 8.645 -2.818 1.00 96.69 338 VAL A CA 1
ATOM 2649 C C . VAL A 1 338 ? 13.893 7.957 -3.855 1.00 96.69 338 VAL A C 1
ATOM 2651 O O . VAL A 1 338 ? 15.113 7.938 -3.699 1.00 96.69 338 VAL A O 1
ATOM 2654 N N . TRP A 1 339 ? 13.290 7.441 -4.925 1.00 96.06 339 TRP A N 1
ATOM 2655 C CA . TRP A 1 339 ? 14.024 6.853 -6.035 1.00 96.06 339 TRP A CA 1
ATOM 2656 C C . TRP A 1 339 ? 15.051 7.841 -6.599 1.00 96.06 339 TRP A C 1
ATOM 2658 O O . TRP A 1 339 ? 16.248 7.556 -6.561 1.00 96.06 339 TRP A O 1
ATOM 2668 N N . ASP A 1 340 ? 14.610 9.026 -7.027 1.00 95.06 340 ASP A N 1
ATOM 2669 C CA . ASP A 1 340 ? 15.476 10.028 -7.655 1.00 95.06 340 ASP A CA 1
ATOM 2670 C C . ASP A 1 340 ? 16.594 10.524 -6.728 1.00 95.06 340 ASP A C 1
ATOM 2672 O O . ASP A 1 340 ? 17.705 10.788 -7.191 1.00 95.06 340 ASP A O 1
ATOM 2676 N N . ARG A 1 341 ? 16.316 10.667 -5.424 1.00 95.50 341 ARG A N 1
ATOM 2677 C CA . ARG A 1 341 ? 17.267 11.249 -4.460 1.00 95.50 341 ARG A CA 1
ATOM 2678 C C . ARG A 1 341 ? 18.199 10.237 -3.803 1.00 95.50 341 ARG A C 1
ATOM 2680 O O . ARG A 1 341 ? 19.293 10.631 -3.407 1.00 95.50 341 ARG A O 1
ATOM 2687 N N . SER A 1 342 ? 17.775 8.983 -3.662 1.00 93.94 342 SER A N 1
ATOM 2688 C CA . SER A 1 342 ? 18.473 8.001 -2.823 1.00 93.94 342 SER A CA 1
ATOM 2689 C C . SER A 1 342 ? 18.870 6.739 -3.581 1.00 93.94 342 SER A C 1
ATOM 2691 O O . SER A 1 342 ? 20.000 6.280 -3.431 1.00 93.94 342 SER A O 1
ATOM 2693 N N . PHE A 1 343 ? 17.977 6.167 -4.393 1.00 92.81 343 PHE A N 1
ATOM 2694 C CA . PHE A 1 343 ? 18.215 4.850 -5.000 1.00 92.81 343 PHE A CA 1
ATOM 2695 C C . PHE A 1 343 ? 18.847 4.929 -6.390 1.00 92.81 343 PHE A C 1
ATOM 2697 O O . PHE A 1 343 ? 19.752 4.156 -6.695 1.00 92.81 343 PHE A O 1
ATOM 2704 N N . LYS A 1 344 ? 18.455 5.898 -7.219 1.00 92.31 344 LYS A N 1
ATOM 2705 C CA . LYS A 1 344 ? 18.860 5.985 -8.629 1.00 92.31 344 LYS A CA 1
ATOM 2706 C C . LYS A 1 344 ? 20.366 5.839 -8.851 1.00 92.31 344 LYS A C 1
ATOM 2708 O O . LYS A 1 344 ? 20.781 5.076 -9.716 1.00 92.31 344 LYS A O 1
ATOM 2713 N N . MET A 1 345 ? 21.187 6.518 -8.050 1.00 88.50 345 MET A N 1
ATOM 2714 C CA . MET A 1 345 ? 22.652 6.470 -8.176 1.00 88.50 345 MET A CA 1
ATOM 2715 C C . MET A 1 345 ? 23.252 5.092 -7.872 1.00 88.50 345 MET A C 1
ATOM 2717 O O . MET A 1 345 ? 24.273 4.741 -8.450 1.00 88.50 345 MET A O 1
ATOM 2721 N N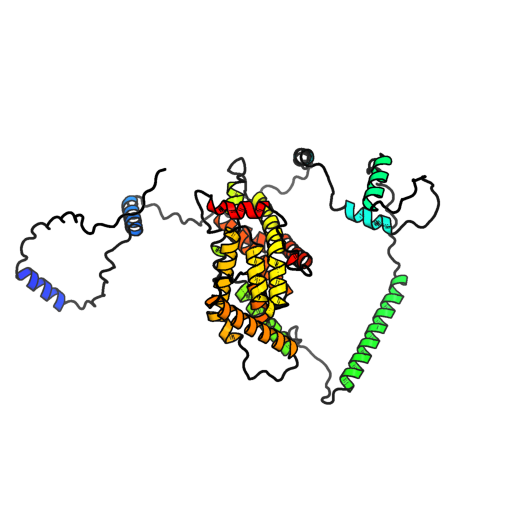 . GLN A 1 346 ? 22.645 4.330 -6.961 1.00 86.44 346 GLN A N 1
ATOM 2722 C CA . GLN A 1 346 ? 23.167 3.035 -6.515 1.00 86.44 346 GLN A CA 1
ATOM 2723 C C . GLN A 1 346 ? 22.711 1.881 -7.413 1.00 86.44 346 GLN A C 1
ATOM 2725 O O . GLN A 1 346 ? 23.435 0.901 -7.558 1.00 86.44 346 GLN A O 1
ATOM 2730 N N . TYR A 1 347 ? 21.525 2.005 -8.013 1.00 84.19 347 TYR A N 1
ATOM 2731 C CA . TYR A 1 347 ? 20.891 0.937 -8.792 1.00 84.19 347 TYR A CA 1
ATOM 2732 C C . TYR A 1 347 ? 20.937 1.164 -10.312 1.00 84.19 347 TYR A C 1
ATOM 2734 O O . TYR A 1 347 ? 20.509 0.288 -11.059 1.00 84.19 347 TYR A O 1
ATOM 2742 N N . SER A 1 348 ? 21.477 2.296 -10.786 1.00 80.25 348 SER A N 1
ATOM 2743 C CA . SER A 1 348 ? 21.726 2.508 -12.220 1.00 80.25 348 SER A CA 1
ATOM 2744 C C . SER A 1 348 ? 22.799 1.542 -12.741 1.00 80.25 348 SER A C 1
ATOM 2746 O O . SER A 1 348 ? 23.777 1.281 -12.034 1.00 80.25 348 SER A O 1
ATOM 2748 N N . PRO A 1 349 ? 22.662 1.020 -13.973 1.00 68.88 349 PRO A N 1
ATOM 2749 C CA . PRO A 1 349 ? 23.625 0.084 -14.534 1.00 68.88 349 PRO A CA 1
ATOM 2750 C C . PRO A 1 349 ? 25.017 0.723 -14.629 1.00 68.88 349 PRO A C 1
ATOM 2752 O O . PRO A 1 349 ? 25.211 1.753 -15.274 1.00 68.88 349 PRO A O 1
ATOM 2755 N N . SER A 1 350 ? 26.003 0.094 -13.987 1.00 59.44 350 SER A N 1
ATOM 2756 C CA . SER A 1 350 ? 27.413 0.414 -14.195 1.00 59.44 350 SER A CA 1
ATOM 2757 C C . SER A 1 350 ? 27.907 -0.338 -15.429 1.00 59.44 350 SER A C 1
ATOM 2759 O O . SER A 1 350 ? 27.672 -1.538 -15.560 1.00 59.44 350 SER A O 1
ATOM 2761 N N . ALA A 1 351 ? 28.623 0.343 -16.325 1.00 53.28 351 ALA A N 1
ATOM 2762 C CA . ALA A 1 351 ? 29.117 -0.213 -17.591 1.00 53.28 351 ALA A CA 1
ATOM 2763 C C . ALA A 1 351 ? 30.076 -1.424 -17.441 1.00 53.28 351 ALA A C 1
ATOM 2765 O O . ALA A 1 351 ? 30.500 -1.998 -18.439 1.00 53.28 351 ALA A O 1
ATOM 2766 N N . ALA A 1 352 ? 30.432 -1.820 -16.213 1.00 49.31 352 ALA A N 1
ATOM 2767 C CA . ALA A 1 352 ? 31.461 -2.815 -15.913 1.00 49.31 352 ALA A CA 1
ATOM 2768 C C . ALA A 1 352 ? 30.961 -4.267 -15.714 1.00 49.31 352 ALA A C 1
ATOM 2770 O O . ALA A 1 352 ? 31.791 -5.160 -15.572 1.00 49.31 352 ALA A O 1
ATOM 2771 N N . THR A 1 353 ? 29.649 -4.540 -15.699 1.00 52.66 353 THR A N 1
ATOM 2772 C CA . THR A 1 353 ? 29.088 -5.867 -15.326 1.00 52.66 353 THR A CA 1
ATOM 2773 C C . THR A 1 353 ? 28.476 -6.675 -16.480 1.00 52.66 353 THR A C 1
ATOM 2775 O O . THR A 1 353 ? 27.703 -7.597 -16.247 1.00 52.66 353 THR A O 1
ATOM 2778 N N . ALA A 1 354 ? 28.828 -6.387 -17.735 1.00 49.97 354 ALA A N 1
ATOM 2779 C CA . ALA A 1 354 ? 28.240 -7.024 -18.925 1.00 49.97 354 ALA A CA 1
ATOM 2780 C C . ALA A 1 354 ? 28.687 -8.487 -19.202 1.00 49.97 354 ALA A C 1
ATOM 2782 O O . ALA A 1 354 ? 28.539 -8.958 -20.325 1.00 49.97 354 ALA A O 1
ATOM 2783 N N . GLY A 1 355 ? 29.267 -9.199 -18.226 1.00 48.81 355 GLY A N 1
ATOM 2784 C CA . GLY A 1 355 ? 30.009 -10.448 -18.466 1.00 48.81 355 GLY A CA 1
ATOM 2785 C C . GLY A 1 355 ? 29.574 -11.705 -17.701 1.00 48.81 355 GLY A C 1
ATOM 2786 O O . GLY A 1 355 ? 30.301 -12.689 -17.776 1.00 48.81 355 GLY A O 1
ATOM 2787 N N . SER A 1 356 ? 28.464 -11.710 -16.953 1.00 54.22 356 SER A N 1
ATOM 2788 C CA . SER A 1 356 ? 28.050 -12.872 -16.137 1.00 54.22 356 SER A CA 1
ATOM 2789 C C . SER A 1 356 ? 26.693 -13.458 -16.542 1.00 54.22 356 SER A C 1
ATOM 2791 O O . SER A 1 356 ? 25.838 -12.734 -17.046 1.00 54.22 356 SER A O 1
ATOM 2793 N N . ASP A 1 357 ? 26.497 -14.749 -16.244 1.00 50.75 357 ASP A N 1
ATOM 2794 C CA . ASP A 1 357 ? 25.353 -15.633 -16.567 1.00 50.75 357 ASP A CA 1
ATOM 2795 C C . ASP A 1 357 ? 23.928 -15.125 -16.199 1.00 50.75 357 ASP A C 1
ATOM 2797 O O . ASP A 1 357 ? 22.945 -15.771 -16.548 1.00 50.75 357 ASP A O 1
ATOM 2801 N N . ASP A 1 358 ? 23.781 -13.942 -15.590 1.00 60.44 358 ASP A N 1
ATOM 2802 C CA . ASP A 1 358 ? 22.507 -13.286 -15.219 1.00 60.44 358 ASP A CA 1
ATOM 2803 C C . ASP A 1 358 ? 22.023 -12.262 -16.269 1.00 60.44 358 ASP A C 1
ATOM 2805 O O . ASP A 1 358 ? 21.516 -11.180 -15.951 1.00 60.44 358 ASP A O 1
ATOM 2809 N N . ALA A 1 359 ? 22.199 -12.553 -17.559 1.00 65.56 359 ALA A N 1
ATOM 2810 C CA . ALA A 1 359 ? 21.824 -11.620 -18.627 1.00 65.56 359 ALA A CA 1
ATOM 2811 C C . ALA A 1 359 ? 20.316 -11.288 -18.629 1.00 65.56 359 ALA A C 1
ATOM 2813 O O . ALA A 1 359 ? 19.939 -10.151 -18.909 1.00 65.56 359 ALA A O 1
ATOM 2814 N N . VAL A 1 360 ? 19.459 -12.255 -18.279 1.00 69.56 360 VAL A N 1
ATOM 2815 C CA . VAL A 1 360 ? 17.992 -12.105 -18.307 1.00 69.56 360 VAL A CA 1
ATOM 2816 C C . VAL A 1 360 ? 17.481 -11.243 -17.150 1.00 69.56 360 VAL A C 1
ATOM 2818 O O . VAL A 1 360 ? 16.709 -10.315 -17.386 1.00 69.56 360 VAL A O 1
ATOM 2821 N N . GLU A 1 361 ? 17.935 -11.485 -15.916 1.00 71.12 361 GLU A N 1
ATOM 2822 C CA . GLU A 1 361 ? 17.546 -10.660 -14.759 1.00 71.12 361 GLU A CA 1
ATOM 2823 C C . GLU A 1 361 ? 18.066 -9.224 -14.897 1.00 71.12 361 GLU A C 1
ATOM 2825 O O . GLU A 1 361 ? 17.341 -8.261 -14.634 1.00 71.12 361 GLU A O 1
ATOM 2830 N N . ASN A 1 362 ? 19.294 -9.057 -15.400 1.00 76.19 362 ASN A N 1
ATOM 2831 C CA . ASN A 1 362 ? 19.848 -7.733 -15.668 1.00 76.19 362 ASN A CA 1
ATOM 2832 C C . ASN A 1 362 ? 19.111 -7.003 -16.796 1.00 76.19 362 ASN A C 1
ATOM 2834 O O . ASN A 1 362 ? 18.872 -5.802 -16.671 1.00 76.19 362 ASN A O 1
ATOM 2838 N N . ALA A 1 363 ? 18.709 -7.705 -17.860 1.00 81.25 363 ALA A N 1
ATOM 2839 C CA . ALA A 1 363 ? 17.874 -7.128 -18.909 1.00 81.25 363 ALA A CA 1
ATOM 2840 C C . ALA A 1 363 ? 16.520 -6.680 -18.343 1.00 81.25 363 ALA A C 1
ATOM 2842 O O . ALA A 1 363 ? 16.143 -5.523 -18.512 1.00 81.25 363 ALA A O 1
ATOM 2843 N N . GLY A 1 364 ? 15.845 -7.547 -17.581 1.00 85.25 364 GLY A N 1
ATOM 2844 C CA . GLY A 1 364 ? 14.556 -7.236 -16.966 1.00 85.25 364 GLY A CA 1
ATOM 2845 C C . GLY A 1 364 ? 14.612 -6.070 -15.975 1.00 85.25 364 GLY A C 1
ATOM 2846 O O . GLY A 1 364 ? 13.634 -5.326 -15.864 1.00 85.25 364 GLY A O 1
ATOM 2847 N N . ARG A 1 365 ? 15.740 -5.891 -15.278 1.00 89.00 365 ARG A N 1
ATOM 2848 C CA . ARG A 1 365 ? 16.003 -4.734 -14.413 1.00 89.00 365 ARG A CA 1
ATOM 2849 C C . ARG A 1 365 ? 16.238 -3.454 -15.213 1.00 89.00 365 ARG A C 1
ATOM 2851 O O . ARG A 1 365 ? 15.684 -2.420 -14.853 1.00 89.00 365 ARG A O 1
ATOM 2858 N N . ASN A 1 366 ? 17.029 -3.511 -16.284 1.00 90.75 366 ASN A N 1
ATOM 2859 C CA . ASN A 1 366 ? 17.293 -2.345 -17.130 1.00 90.75 366 ASN A CA 1
ATOM 2860 C C . ASN A 1 366 ? 16.007 -1.843 -17.800 1.00 90.75 366 ASN A C 1
ATOM 2862 O O . ASN A 1 366 ? 15.731 -0.651 -17.725 1.00 90.75 366 ASN A O 1
ATOM 2866 N N . THR A 1 367 ? 15.163 -2.747 -18.313 1.00 93.50 367 THR A N 1
ATOM 2867 C CA . THR A 1 367 ? 13.826 -2.399 -18.827 1.00 93.50 367 THR A CA 1
ATOM 2868 C C . THR A 1 367 ? 12.997 -1.656 -17.779 1.00 93.50 367 THR A C 1
ATOM 2870 O O . THR A 1 367 ? 12.382 -0.642 -18.082 1.00 93.50 367 THR A O 1
ATOM 2873 N N . ALA A 1 368 ? 13.027 -2.101 -16.519 1.00 95.25 368 ALA A N 1
ATOM 2874 C CA . ALA A 1 368 ? 12.307 -1.427 -15.442 1.00 95.25 368 ALA A CA 1
ATOM 2875 C C . ALA A 1 368 ? 12.855 -0.020 -15.132 1.00 95.25 368 ALA A C 1
ATOM 2877 O O . ALA A 1 368 ? 12.081 0.898 -14.858 1.00 95.25 368 ALA A O 1
ATOM 2878 N N . ILE A 1 369 ? 14.176 0.176 -15.200 1.00 95.25 369 ILE A N 1
ATOM 2879 C CA . ILE A 1 369 ? 14.806 1.496 -15.034 1.00 95.25 369 ILE A CA 1
ATOM 2880 C C . ILE A 1 369 ? 14.399 2.436 -16.172 1.00 95.25 369 ILE A C 1
ATOM 2882 O O . ILE A 1 369 ? 14.045 3.590 -15.910 1.00 95.25 369 ILE A O 1
ATOM 2886 N N . ASP A 1 370 ? 14.421 1.944 -17.410 1.00 95.31 370 ASP A N 1
ATOM 2887 C CA . ASP A 1 370 ? 14.046 2.711 -18.597 1.00 95.31 370 ASP A CA 1
ATOM 2888 C C . ASP A 1 370 ? 12.558 3.085 -18.566 1.00 95.31 370 ASP A C 1
ATOM 2890 O O . ASP A 1 370 ? 12.219 4.255 -18.761 1.00 95.31 370 ASP A O 1
ATOM 2894 N N . ALA A 1 371 ? 11.681 2.143 -18.203 1.00 97.00 371 ALA A N 1
ATOM 2895 C CA . ALA A 1 371 ? 10.253 2.387 -18.014 1.00 97.00 371 ALA A CA 1
ATOM 2896 C C . ALA A 1 371 ? 9.988 3.442 -16.928 1.00 97.00 371 ALA A C 1
ATOM 2898 O O . ALA A 1 371 ? 9.215 4.377 -17.138 1.00 97.00 371 ALA A O 1
ATOM 2899 N N . LEU A 1 372 ? 10.681 3.371 -15.784 1.00 97.00 372 LEU A N 1
ATOM 2900 C CA . LEU A 1 372 ? 10.547 4.372 -14.721 1.00 97.00 372 LEU A CA 1
ATOM 2901 C C . LEU A 1 372 ? 11.040 5.760 -15.161 1.00 97.00 372 LEU A C 1
ATOM 2903 O O . LEU A 1 372 ? 10.463 6.783 -14.775 1.00 97.00 372 LEU A O 1
ATOM 2907 N N . ALA A 1 373 ? 12.112 5.814 -15.956 1.00 95.69 373 ALA A N 1
ATOM 2908 C CA . ALA A 1 373 ? 12.638 7.059 -16.507 1.00 95.69 373 ALA A CA 1
ATOM 2909 C C . ALA A 1 373 ? 11.673 7.678 -17.530 1.00 95.69 373 ALA A C 1
ATOM 2911 O O . ALA A 1 373 ? 11.437 8.889 -17.471 1.00 95.69 373 ALA A O 1
ATOM 2912 N N . ALA A 1 374 ? 11.088 6.857 -18.408 1.00 96.12 374 ALA A N 1
ATOM 2913 C CA . ALA A 1 374 ? 10.062 7.266 -19.363 1.00 96.12 374 ALA A CA 1
ATOM 2914 C C . ALA A 1 374 ? 8.815 7.788 -18.637 1.00 96.12 374 ALA A C 1
ATOM 2916 O O . ALA A 1 374 ? 8.445 8.945 -18.836 1.00 96.12 374 ALA A O 1
ATOM 2917 N N . PHE A 1 375 ? 8.276 7.019 -17.685 1.00 97.31 375 PHE A N 1
ATOM 2918 C CA . PHE A 1 375 ? 7.144 7.425 -16.848 1.00 97.31 375 PHE A CA 1
ATOM 2919 C C . PHE A 1 375 ? 7.401 8.763 -16.140 1.00 97.31 375 PHE A C 1
ATOM 2921 O O . PHE A 1 375 ? 6.571 9.670 -16.155 1.00 97.31 375 PHE A O 1
ATOM 2928 N N . SER A 1 376 ? 8.592 8.935 -15.555 1.00 95.94 376 SER A N 1
ATOM 2929 C CA . SER A 1 376 ? 8.975 10.179 -14.873 1.00 95.94 376 SER A CA 1
ATOM 2930 C C . SER A 1 376 ? 9.084 11.379 -15.820 1.00 95.94 376 SER A C 1
ATOM 2932 O O . SER A 1 376 ? 8.903 12.520 -15.383 1.00 95.94 376 SER A O 1
ATOM 2934 N N . ALA A 1 377 ? 9.415 11.153 -17.093 1.00 95.56 377 ALA A N 1
ATOM 2935 C CA . ALA A 1 377 ? 9.416 12.190 -18.118 1.00 95.56 377 ALA A CA 1
ATOM 2936 C C . ALA A 1 377 ? 7.981 12.538 -18.544 1.00 95.56 377 ALA A C 1
ATOM 2938 O O . ALA A 1 377 ? 7.633 13.721 -18.541 1.00 95.56 377 ALA A O 1
ATOM 2939 N N . SER A 1 378 ? 7.147 11.528 -18.807 1.00 95.75 378 SER A N 1
ATOM 2940 C CA . SER A 1 378 ? 5.729 11.679 -19.151 1.00 95.75 378 SER A CA 1
ATOM 2941 C C . SER A 1 378 ? 4.937 12.387 -18.051 1.00 95.75 378 SER A C 1
ATOM 2943 O O . SER A 1 378 ? 4.128 13.262 -18.343 1.00 95.75 378 SER A O 1
ATOM 2945 N N . LEU A 1 379 ? 5.229 12.126 -16.773 1.00 95.00 379 LEU A N 1
ATOM 2946 C CA . LEU A 1 379 ? 4.578 12.779 -15.625 1.00 95.00 379 LEU A CA 1
ATOM 2947 C C . LEU A 1 379 ? 4.788 14.309 -15.579 1.00 95.00 379 LEU A C 1
ATOM 2949 O O . LEU A 1 379 ? 4.083 15.011 -14.856 1.00 95.00 379 LEU A O 1
ATOM 2953 N N . ARG A 1 380 ? 5.786 14.845 -16.299 1.00 92.62 380 ARG A N 1
ATOM 2954 C CA . ARG A 1 380 ? 6.054 16.297 -16.378 1.00 92.62 380 ARG A CA 1
ATOM 2955 C C . ARG A 1 380 ? 5.299 16.982 -17.513 1.00 92.62 380 ARG A C 1
ATOM 2957 O O . ARG A 1 380 ? 5.212 18.208 -17.509 1.00 92.62 380 ARG A O 1
ATOM 2964 N N . THR A 1 381 ? 4.827 16.217 -18.492 1.00 92.06 381 THR A N 1
ATOM 2965 C CA . THR A 1 381 ? 4.205 16.727 -19.721 1.00 92.06 381 THR A CA 1
ATOM 2966 C C . THR A 1 381 ? 2.730 16.352 -19.824 1.00 92.06 381 THR A C 1
ATOM 2968 O O . THR A 1 381 ? 1.949 17.144 -20.346 1.00 92.06 381 THR A O 1
ATOM 2971 N N . SER A 1 382 ? 2.345 15.180 -19.316 1.00 90.06 382 SER A N 1
ATOM 2972 C CA . SER A 1 382 ? 0.973 14.681 -19.271 1.00 90.06 382 SER A CA 1
ATOM 2973 C C . SER A 1 382 ? 0.260 15.114 -17.990 1.00 90.06 382 SER A C 1
ATOM 2975 O O . SER A 1 382 ? 0.837 15.084 -16.903 1.00 90.06 382 SER A O 1
ATOM 2977 N N . ASN A 1 383 ? -1.016 15.479 -18.122 1.00 84.56 383 ASN A N 1
ATOM 2978 C CA . ASN A 1 383 ? -1.907 15.740 -16.988 1.00 84.56 383 ASN A CA 1
ATOM 2979 C C . ASN A 1 383 ? -2.686 14.494 -16.543 1.00 84.56 383 ASN A C 1
ATOM 2981 O O . ASN A 1 383 ? -3.354 14.550 -15.513 1.00 84.56 383 ASN A O 1
ATOM 2985 N N . ASP A 1 384 ? -2.611 13.405 -17.310 1.00 87.31 384 ASP A N 1
ATOM 2986 C CA . ASP A 1 384 ? -3.414 12.201 -17.082 1.00 87.31 384 ASP A CA 1
ATOM 2987 C C . ASP A 1 384 ? -2.713 11.215 -16.130 1.00 87.31 384 ASP A C 1
ATOM 2989 O O . ASP A 1 384 ? -3.355 10.353 -15.538 1.00 87.31 384 ASP A O 1
ATOM 2993 N N . LEU A 1 385 ? -1.399 11.379 -15.927 1.00 94.06 385 LEU A N 1
ATOM 2994 C CA . LEU A 1 385 ? -0.600 10.542 -15.034 1.00 94.06 385 LEU A CA 1
ATOM 2995 C C . LEU A 1 385 ? -0.558 11.105 -13.609 1.00 94.06 385 LEU A C 1
ATOM 2997 O O . LEU A 1 385 ? -0.275 12.286 -13.362 1.00 94.06 385 LEU A O 1
ATOM 3001 N N . ASN A 1 386 ? -0.765 10.222 -12.639 1.00 95.56 386 ASN A N 1
ATOM 3002 C CA . ASN A 1 386 ? -0.936 10.565 -11.237 1.00 95.56 386 ASN A CA 1
ATOM 3003 C C . ASN A 1 386 ? 0.214 10.083 -10.351 1.00 95.56 386 ASN A C 1
ATOM 3005 O O . ASN A 1 386 ? 0.531 10.788 -9.387 1.00 95.56 386 ASN A O 1
ATOM 3009 N N . ALA A 1 387 ? 0.892 8.989 -10.713 1.00 97.38 387 ALA A N 1
ATOM 3010 C CA . ALA A 1 387 ? 1.944 8.330 -9.932 1.00 97.38 387 ALA A CA 1
ATOM 3011 C C . ALA A 1 387 ? 1.421 7.682 -8.637 1.00 97.38 387 ALA A C 1
ATOM 3013 O O . ALA A 1 387 ? 1.783 8.067 -7.521 1.00 97.38 387 ALA A O 1
ATOM 3014 N N . HIS A 1 388 ? 0.564 6.681 -8.805 1.00 98.12 388 HIS A N 1
ATOM 3015 C CA . HIS A 1 388 ? 0.021 5.818 -7.772 1.00 98.12 388 HIS A CA 1
ATOM 3016 C C . HIS A 1 388 ? 1.054 4.875 -7.172 1.00 98.12 388 HIS A C 1
ATOM 3018 O O . HIS A 1 388 ? 1.933 4.341 -7.846 1.00 98.12 388 HIS A O 1
ATOM 3024 N N . LEU A 1 389 ? 0.907 4.624 -5.871 1.00 98.25 389 LEU A N 1
ATOM 3025 C CA . LEU A 1 389 ? 1.848 3.797 -5.128 1.00 98.25 389 LEU A CA 1
ATOM 3026 C C . LEU A 1 389 ? 1.894 2.348 -5.625 1.00 98.25 389 LEU A C 1
ATOM 3028 O O . LEU A 1 389 ? 2.981 1.793 -5.684 1.00 98.25 389 LEU A O 1
ATOM 3032 N N . ALA A 1 390 ? 0.755 1.721 -5.932 1.00 98.25 390 ALA A N 1
ATOM 3033 C CA . ALA A 1 390 ? 0.706 0.280 -6.191 1.00 98.25 390 ALA A CA 1
ATOM 3034 C C . ALA A 1 390 ? 1.488 -0.139 -7.457 1.00 98.25 390 ALA A C 1
ATOM 3036 O O . ALA A 1 390 ? 2.435 -0.916 -7.306 1.00 98.25 390 ALA A O 1
ATOM 3037 N N . PRO A 1 391 ? 1.216 0.415 -8.659 1.00 98.31 391 PRO A N 1
ATOM 3038 C CA . PRO A 1 391 ? 2.022 0.110 -9.846 1.00 98.31 391 PRO A CA 1
ATOM 3039 C C . PRO A 1 391 ? 3.507 0.456 -9.657 1.00 98.31 391 PRO A C 1
ATOM 3041 O O . PRO A 1 391 ? 4.393 -0.347 -9.955 1.00 98.31 391 PRO A O 1
ATOM 3044 N N . LEU A 1 392 ? 3.793 1.630 -9.078 1.00 98.38 392 LEU A N 1
ATOM 3045 C CA . LEU A 1 392 ? 5.166 2.090 -8.857 1.00 98.38 392 LEU A CA 1
ATOM 3046 C C . LEU A 1 392 ? 5.930 1.250 -7.834 1.00 98.38 392 LEU A C 1
ATOM 3048 O O . LEU A 1 392 ? 7.141 1.097 -7.962 1.00 98.38 392 LEU A O 1
ATOM 3052 N N . TRP A 1 393 ? 5.259 0.701 -6.823 1.00 98.56 393 TRP A N 1
ATOM 3053 C CA . TRP A 1 393 ? 5.887 -0.188 -5.850 1.00 98.56 393 TRP A CA 1
ATOM 3054 C C . TRP A 1 393 ? 6.398 -1.457 -6.530 1.00 98.56 393 TRP A C 1
ATOM 3056 O O . TRP A 1 393 ? 7.549 -1.837 -6.309 1.00 98.56 393 TRP A O 1
ATOM 3066 N N . GLY A 1 394 ? 5.582 -2.073 -7.391 1.00 98.12 394 GLY A N 1
ATOM 3067 C CA . GLY A 1 394 ? 5.990 -3.222 -8.202 1.00 98.12 394 GLY A CA 1
ATOM 3068 C C . GLY A 1 394 ? 7.196 -2.902 -9.083 1.00 98.12 394 GLY A C 1
ATOM 3069 O O . GLY A 1 394 ? 8.214 -3.593 -9.033 1.00 98.12 394 GLY A O 1
ATOM 3070 N N . LEU A 1 395 ? 7.129 -1.782 -9.802 1.00 98.00 395 LEU A N 1
ATOM 3071 C CA . LEU A 1 395 ? 8.209 -1.337 -10.677 1.00 98.00 395 LEU A CA 1
ATOM 3072 C C . LEU A 1 395 ? 9.518 -1.073 -9.912 1.00 98.00 395 LEU A C 1
ATOM 3074 O O . LEU A 1 395 ? 10.575 -1.590 -10.269 1.00 98.00 395 LEU A O 1
ATOM 3078 N N . VAL A 1 396 ? 9.459 -0.302 -8.821 1.00 97.50 396 VAL A N 1
ATOM 3079 C CA . VAL A 1 396 ? 10.641 0.051 -8.018 1.00 97.50 396 VAL A CA 1
ATOM 3080 C C . VAL A 1 396 ? 11.235 -1.179 -7.337 1.00 97.50 396 VAL A C 1
ATOM 3082 O O . VAL A 1 396 ? 12.453 -1.336 -7.329 1.00 97.50 396 VAL A O 1
ATOM 3085 N N . THR A 1 397 ? 10.419 -2.086 -6.799 1.00 96.75 397 THR A N 1
ATOM 3086 C CA . THR A 1 397 ? 10.933 -3.311 -6.159 1.00 96.75 397 THR A CA 1
ATOM 3087 C C . THR A 1 397 ? 11.614 -4.253 -7.150 1.00 96.75 397 THR A C 1
ATOM 3089 O O . THR A 1 397 ? 12.624 -4.860 -6.786 1.00 96.75 397 THR A O 1
ATOM 3092 N N . ARG A 1 398 ? 11.165 -4.299 -8.414 1.00 95.44 398 ARG A N 1
ATOM 3093 C CA . ARG A 1 398 ? 11.890 -4.981 -9.500 1.00 95.44 398 ARG A CA 1
ATOM 3094 C C . ARG A 1 398 ? 13.254 -4.351 -9.761 1.00 95.44 398 ARG A C 1
ATOM 3096 O O . ARG A 1 398 ? 14.246 -5.069 -9.868 1.00 95.44 398 ARG A O 1
ATOM 3103 N N . ILE A 1 399 ? 13.333 -3.020 -9.809 1.00 94.94 399 ILE A N 1
ATOM 3104 C CA . ILE A 1 399 ? 14.612 -2.313 -9.998 1.00 94.94 399 ILE A CA 1
ATOM 3105 C C . ILE A 1 399 ? 15.584 -2.598 -8.844 1.00 94.94 399 ILE A C 1
ATOM 3107 O O . ILE A 1 399 ? 16.781 -2.793 -9.062 1.00 94.94 399 ILE A O 1
ATOM 3111 N N . LEU A 1 400 ? 15.059 -2.661 -7.621 1.00 93.12 400 LEU A N 1
ATOM 3112 C CA . LEU A 1 400 ? 15.811 -2.962 -6.403 1.00 93.12 400 LEU A CA 1
ATOM 3113 C C . LEU A 1 400 ? 16.140 -4.455 -6.235 1.00 93.12 400 LEU A C 1
ATOM 3115 O O . LEU A 1 400 ? 16.675 -4.842 -5.197 1.00 93.12 400 LEU A O 1
ATOM 3119 N N . THR A 1 401 ? 15.843 -5.299 -7.231 1.00 91.06 401 THR A N 1
ATOM 3120 C CA . THR A 1 401 ? 16.099 -6.754 -7.220 1.00 91.06 401 THR A CA 1
ATOM 3121 C C . THR A 1 401 ? 15.434 -7.495 -6.055 1.00 91.06 401 THR A C 1
ATOM 3123 O O . THR A 1 401 ? 15.897 -8.547 -5.624 1.00 91.06 401 THR A O 1
ATOM 3126 N N . VAL A 1 402 ? 14.334 -6.954 -5.525 1.00 93.75 402 VAL A N 1
ATOM 3127 C CA . VAL A 1 402 ? 13.547 -7.625 -4.488 1.00 93.75 402 VAL A CA 1
ATOM 3128 C C . VAL A 1 402 ? 12.714 -8.723 -5.156 1.00 93.75 402 VAL A C 1
ATOM 3130 O O . VAL A 1 402 ? 12.018 -8.416 -6.126 1.00 93.75 402 VAL A O 1
ATOM 3133 N N . PRO A 1 403 ? 12.731 -9.979 -4.668 1.00 94.00 403 PRO A N 1
ATOM 3134 C CA . PRO A 1 403 ? 11.875 -11.034 -5.199 1.00 94.00 403 PRO A CA 1
ATOM 3135 C C . PRO A 1 403 ? 10.399 -10.626 -5.181 1.00 94.00 403 PRO A C 1
ATOM 3137 O O . PRO A 1 403 ? 9.919 -10.065 -4.196 1.00 94.00 403 PRO A O 1
ATOM 3140 N N . LEU A 1 404 ? 9.661 -10.932 -6.252 1.00 96.50 404 LEU A N 1
ATOM 3141 C CA . LEU A 1 404 ? 8.261 -10.512 -6.418 1.00 96.50 404 LEU A CA 1
ATOM 3142 C C . LEU A 1 404 ? 7.378 -10.876 -5.216 1.00 96.50 404 LEU A C 1
ATOM 3144 O O . LEU A 1 404 ? 6.600 -10.053 -4.734 1.00 96.50 404 LEU A O 1
ATOM 3148 N N . HIS A 1 405 ? 7.529 -12.092 -4.694 1.00 97.25 405 HIS A N 1
ATOM 3149 C CA . HIS A 1 405 ? 6.760 -12.545 -3.540 1.00 97.25 405 HIS A CA 1
ATOM 3150 C C . HIS A 1 405 ? 7.059 -11.711 -2.279 1.00 97.25 405 HIS A C 1
ATOM 3152 O O . HIS A 1 405 ? 6.144 -11.332 -1.546 1.00 97.25 405 HIS A O 1
ATOM 3158 N N . ASP A 1 406 ? 8.324 -11.348 -2.055 1.00 97.44 406 ASP A N 1
ATOM 3159 C CA . ASP A 1 406 ? 8.725 -10.516 -0.918 1.00 97.44 406 ASP A CA 1
ATOM 3160 C C . ASP A 1 406 ? 8.253 -9.067 -1.089 1.00 97.44 406 ASP A C 1
ATOM 3162 O O . ASP A 1 406 ? 7.816 -8.439 -0.123 1.00 97.44 406 ASP A O 1
ATOM 3166 N N . ALA A 1 407 ? 8.270 -8.548 -2.320 1.00 98.00 407 ALA A N 1
ATOM 3167 C CA . ALA A 1 407 ? 7.733 -7.231 -2.652 1.00 98.00 407 ALA A CA 1
ATOM 3168 C C . ALA A 1 407 ? 6.222 -7.143 -2.378 1.00 98.00 407 ALA A C 1
ATOM 3170 O O . ALA A 1 407 ? 5.766 -6.170 -1.766 1.00 98.00 407 ALA A O 1
ATOM 3171 N N . ALA A 1 408 ? 5.463 -8.168 -2.780 1.00 98.56 408 ALA A N 1
ATOM 3172 C CA . ALA A 1 408 ? 4.030 -8.306 -2.523 1.00 98.56 408 ALA A CA 1
ATOM 3173 C C . ALA A 1 408 ? 3.722 -8.419 -1.022 1.00 98.56 408 ALA A C 1
ATOM 3175 O O . ALA A 1 408 ? 2.887 -7.680 -0.490 1.00 98.56 408 ALA A O 1
ATOM 3176 N N . TYR A 1 409 ? 4.443 -9.293 -0.313 1.00 98.62 409 TYR A N 1
ATOM 3177 C CA . TYR A 1 409 ? 4.295 -9.453 1.132 1.00 98.62 409 TYR A CA 1
ATOM 3178 C C . TYR A 1 409 ? 4.598 -8.142 1.869 1.00 98.62 409 TYR A C 1
ATOM 3180 O O . TYR A 1 409 ? 3.814 -7.706 2.717 1.00 98.62 409 TYR A O 1
ATOM 3188 N N . LEU A 1 410 ? 5.712 -7.479 1.538 1.00 98.25 410 LEU A N 1
ATOM 3189 C CA . LEU A 1 410 ? 6.121 -6.235 2.186 1.00 98.25 410 LEU A CA 1
ATOM 3190 C C . LEU A 1 410 ? 5.133 -5.094 1.922 1.00 98.25 410 LEU A C 1
ATOM 3192 O O . LEU A 1 410 ? 4.906 -4.278 2.819 1.00 98.25 410 LEU A O 1
ATOM 3196 N N . PHE A 1 411 ? 4.521 -5.044 0.738 1.00 98.50 411 PHE A N 1
ATOM 3197 C CA . PHE A 1 411 ? 3.482 -4.069 0.410 1.00 98.50 411 PHE A CA 1
ATOM 3198 C C . PHE A 1 411 ? 2.282 -4.182 1.365 1.00 98.50 411 PHE A C 1
ATOM 3200 O O . PHE A 1 411 ? 1.911 -3.210 2.032 1.00 98.50 411 PHE A O 1
ATOM 3207 N N . LEU A 1 412 ? 1.728 -5.390 1.517 1.00 98.50 412 LEU A N 1
ATOM 3208 C CA . LEU A 1 412 ? 0.609 -5.649 2.431 1.00 98.50 412 LEU A CA 1
ATOM 3209 C C . LEU A 1 412 ? 1.011 -5.488 3.904 1.00 98.50 412 LEU A C 1
ATOM 3211 O O . LEU A 1 412 ? 0.258 -4.926 4.706 1.00 98.50 412 LEU A O 1
ATOM 3215 N N . PHE A 1 413 ? 2.216 -5.924 4.274 1.00 98.25 413 PHE A N 1
ATOM 3216 C CA . PHE A 1 413 ? 2.733 -5.752 5.631 1.00 98.25 413 PHE A CA 1
ATOM 3217 C C . PHE A 1 413 ? 2.919 -4.273 5.994 1.00 98.25 413 PHE A C 1
ATOM 3219 O O . PHE A 1 413 ? 2.620 -3.872 7.120 1.00 98.25 413 PHE A O 1
ATOM 3226 N N . SER A 1 414 ? 3.352 -3.435 5.050 1.00 97.25 414 SER A N 1
ATOM 3227 C CA . SER A 1 414 ? 3.504 -1.989 5.262 1.00 97.25 414 SER A CA 1
ATOM 3228 C C . SER A 1 414 ? 2.159 -1.298 5.498 1.00 97.25 414 SER A C 1
ATOM 3230 O O . SER A 1 414 ? 2.064 -0.404 6.349 1.00 97.25 414 SER A O 1
ATOM 3232 N N . HIS A 1 415 ? 1.096 -1.766 4.837 1.00 97.38 415 HIS A N 1
ATOM 3233 C CA . HIS A 1 415 ? -0.275 -1.339 5.126 1.00 97.38 415 HIS A CA 1
ATOM 3234 C C . HIS A 1 415 ? -0.709 -1.736 6.543 1.00 97.38 415 HIS A C 1
ATOM 3236 O O . HIS A 1 415 ? -1.111 -0.874 7.330 1.00 97.38 415 HIS A O 1
ATOM 3242 N N . ALA A 1 416 ? -0.528 -3.007 6.928 1.00 97.94 416 ALA A N 1
ATOM 3243 C CA . ALA A 1 416 ? -0.824 -3.473 8.287 1.00 97.94 416 ALA A CA 1
ATOM 3244 C C . ALA A 1 416 ? -0.061 -2.668 9.353 1.00 97.94 416 ALA A C 1
ATOM 3246 O O . ALA A 1 416 ? -0.650 -2.222 10.339 1.00 97.94 416 ALA A O 1
ATOM 3247 N N . ARG A 1 417 ? 1.238 -2.421 9.134 1.00 97.06 417 ARG A N 1
ATOM 3248 C CA . ARG A 1 417 ? 2.093 -1.606 10.010 1.00 97.06 417 ARG A CA 1
ATOM 3249 C C . ARG A 1 417 ? 1.546 -0.189 10.171 1.00 97.06 417 ARG A C 1
ATOM 3251 O O . ARG A 1 417 ? 1.521 0.328 11.289 1.00 97.06 417 ARG A O 1
ATOM 3258 N N . THR A 1 418 ? 1.082 0.423 9.086 1.00 95.94 418 THR A N 1
ATOM 3259 C CA . THR A 1 418 ? 0.503 1.774 9.105 1.00 95.94 418 THR A CA 1
ATOM 3260 C C . THR A 1 418 ? -0.803 1.810 9.898 1.00 95.94 418 THR A C 1
ATOM 3262 O O . THR A 1 418 ? -0.955 2.644 10.791 1.00 95.94 418 THR A O 1
ATOM 3265 N N . VAL A 1 419 ? -1.704 0.851 9.669 1.00 97.31 419 VAL A N 1
ATOM 3266 C CA . VAL A 1 419 ? -2.976 0.733 10.405 1.00 97.31 419 VAL A CA 1
ATOM 3267 C C . VAL A 1 419 ? -2.748 0.457 11.899 1.00 97.31 419 VAL A C 1
ATOM 3269 O O . VAL A 1 419 ? -3.387 1.077 12.751 1.00 97.31 419 VAL A O 1
ATOM 3272 N N . VAL A 1 420 ? -1.798 -0.418 12.247 1.00 97.62 420 VAL A N 1
ATOM 3273 C CA . VAL A 1 420 ? -1.399 -0.686 13.641 1.00 97.62 420 VAL A CA 1
ATOM 3274 C C . VAL A 1 420 ? -0.804 0.571 14.292 1.00 97.62 420 VAL A C 1
ATOM 3276 O O . VAL A 1 420 ? -1.164 0.912 15.419 1.00 97.62 420 VAL A O 1
ATOM 3279 N N . SER A 1 421 ? 0.061 1.304 13.584 1.00 96.31 421 SER A N 1
ATOM 3280 C CA . SER A 1 421 ? 0.627 2.575 14.061 1.00 96.31 421 SER A CA 1
ATOM 3281 C C . SER A 1 421 ? -0.462 3.628 14.312 1.00 96.31 421 SER A C 1
ATOM 3283 O O . SER A 1 421 ? -0.465 4.303 15.349 1.00 96.31 421 SER A O 1
ATOM 3285 N N . ALA A 1 422 ? -1.451 3.715 13.417 1.00 96.44 422 ALA A N 1
ATOM 3286 C CA . ALA A 1 422 ? -2.613 4.575 13.593 1.00 96.44 422 ALA A CA 1
ATOM 3287 C C . ALA A 1 422 ? -3.437 4.179 14.831 1.00 96.44 422 ALA A C 1
ATOM 3289 O O . ALA A 1 422 ? -3.836 5.049 15.604 1.00 96.44 422 ALA A O 1
ATOM 3290 N N . ALA A 1 423 ? -3.624 2.884 15.093 1.00 96.88 423 ALA A N 1
ATOM 3291 C CA . ALA A 1 423 ? -4.331 2.405 16.282 1.00 96.88 423 ALA A CA 1
ATOM 3292 C C . ALA A 1 423 ? -3.627 2.789 17.593 1.00 96.88 423 ALA A C 1
ATOM 3294 O O . ALA A 1 423 ? -4.292 3.183 18.555 1.00 96.88 423 ALA A O 1
ATOM 3295 N N . VAL A 1 424 ? -2.290 2.742 17.628 1.00 96.75 424 VAL A N 1
ATOM 3296 C CA . VAL A 1 424 ? -1.511 3.206 18.790 1.00 96.75 424 VAL A CA 1
ATOM 3297 C C . VAL A 1 424 ? -1.740 4.695 19.036 1.00 96.75 424 VAL A C 1
ATOM 3299 O O . VAL A 1 424 ? -2.019 5.111 20.159 1.00 96.75 424 VAL A O 1
ATOM 3302 N N . ARG A 1 425 ? -1.685 5.512 17.980 1.00 94.88 425 ARG A N 1
ATOM 3303 C CA . ARG A 1 425 ? -1.905 6.965 18.074 1.00 94.88 425 ARG A CA 1
ATOM 3304 C C . ARG A 1 425 ? -3.342 7.341 18.416 1.00 94.88 425 ARG A C 1
ATOM 3306 O O . ARG A 1 425 ? -3.558 8.324 19.118 1.00 94.88 425 ARG A O 1
ATOM 3313 N N . ALA A 1 426 ? -4.307 6.544 17.969 1.00 93.50 426 ALA A N 1
ATOM 3314 C CA . ALA A 1 426 ? -5.709 6.655 18.353 1.00 93.50 426 ALA A CA 1
ATOM 3315 C C . ALA A 1 426 ? -5.985 6.125 19.775 1.00 93.50 426 ALA A C 1
ATOM 3317 O O . ALA A 1 426 ? -7.130 6.129 20.213 1.00 93.50 426 ALA A O 1
ATOM 3318 N N . SER A 1 427 ? -4.951 5.693 20.512 1.00 93.69 427 SER A N 1
ATOM 3319 C CA . SER A 1 427 ? -5.051 5.142 21.872 1.00 93.69 427 SER A CA 1
ATOM 3320 C C . SER A 1 427 ? -5.925 3.883 21.980 1.00 93.69 427 SER A C 1
ATOM 3322 O O . SER A 1 427 ? -6.433 3.572 23.054 1.00 93.69 427 SER A O 1
ATOM 3324 N N . VAL A 1 428 ? -6.072 3.131 20.883 1.00 94.50 428 VAL A N 1
ATOM 3325 C CA . VAL A 1 428 ? -6.769 1.832 20.865 1.00 94.50 428 VAL A CA 1
ATOM 3326 C C . VAL A 1 428 ? -5.941 0.759 21.570 1.00 94.50 428 VAL A C 1
ATOM 3328 O O . VAL A 1 428 ? -6.490 -0.121 22.231 1.00 94.50 428 VAL A O 1
ATOM 3331 N N . MET A 1 429 ? -4.616 0.820 21.413 1.00 96.00 429 MET A N 1
ATOM 3332 C CA . MET A 1 429 ? -3.668 -0.131 21.993 1.00 96.00 429 MET A CA 1
ATOM 3333 C C . MET A 1 429 ? -2.318 0.518 22.310 1.00 96.00 429 MET A C 1
ATOM 3335 O O . MET A 1 429 ? -1.974 1.567 21.771 1.00 96.00 429 MET A O 1
ATOM 3339 N N . GLY A 1 430 ? -1.535 -0.124 23.178 1.00 96.75 430 GLY A N 1
ATOM 3340 C CA . GLY A 1 430 ? -0.168 0.294 23.498 1.00 96.75 430 GLY A CA 1
ATOM 3341 C C . GLY A 1 430 ? 0.888 -0.222 22.504 1.00 96.75 430 GLY A C 1
ATOM 3342 O O . GLY A 1 430 ? 0.624 -1.148 21.737 1.00 96.75 430 GLY A O 1
ATOM 3343 N N . PRO A 1 431 ? 2.128 0.301 22.553 1.00 95.88 431 PRO A N 1
ATOM 3344 C CA . PRO A 1 431 ? 3.198 -0.075 21.621 1.00 95.88 431 PRO A CA 1
ATOM 3345 C C . PRO A 1 431 ? 3.593 -1.560 21.696 1.00 95.88 431 PRO A C 1
ATOM 3347 O O . PRO A 1 431 ? 3.849 -2.178 20.668 1.00 95.88 431 PRO A O 1
ATOM 3350 N N . TYR A 1 432 ? 3.587 -2.174 22.884 1.00 97.19 432 TYR A N 1
ATOM 3351 C CA . TYR A 1 432 ? 3.868 -3.611 23.020 1.00 97.19 432 TYR A CA 1
ATOM 3352 C C . TYR A 1 432 ? 2.743 -4.488 22.453 1.00 97.19 432 TYR A C 1
ATOM 3354 O O . TYR A 1 432 ? 3.008 -5.528 21.853 1.00 97.19 432 TYR A O 1
ATOM 3362 N N . GLN A 1 433 ? 1.487 -4.050 22.591 1.00 96.94 433 GLN A N 1
ATOM 3363 C CA . GLN A 1 433 ? 0.345 -4.727 21.971 1.00 96.94 433 GLN A CA 1
ATOM 3364 C C . GLN A 1 433 ? 0.421 -4.625 20.445 1.00 96.94 433 GLN A C 1
ATOM 3366 O O . GLN A 1 433 ? 0.196 -5.618 19.763 1.00 96.94 433 GLN A O 1
ATOM 3371 N N . ALA A 1 434 ? 0.824 -3.470 19.912 1.00 97.56 434 ALA A N 1
ATOM 3372 C CA . ALA A 1 434 ? 1.078 -3.298 18.485 1.00 97.56 434 ALA A CA 1
ATOM 3373 C C . ALA A 1 434 ? 2.155 -4.258 17.961 1.00 97.56 434 ALA A C 1
ATOM 3375 O O . ALA A 1 434 ? 1.928 -4.931 16.960 1.00 97.56 434 ALA A O 1
ATOM 3376 N N . GLN A 1 435 ? 3.285 -4.393 18.664 1.00 97.62 435 GLN A N 1
ATOM 3377 C CA . GLN A 1 435 ? 4.314 -5.377 18.300 1.00 97.62 435 GLN A CA 1
ATOM 3378 C C . GLN A 1 435 ? 3.798 -6.816 18.392 1.00 97.62 435 GLN A C 1
ATOM 3380 O O . GLN A 1 435 ? 4.106 -7.625 17.527 1.00 97.62 435 GLN A O 1
ATOM 3385 N N . THR A 1 436 ? 2.945 -7.122 19.374 1.00 97.94 436 THR A N 1
ATOM 3386 C CA . THR A 1 436 ? 2.296 -8.441 19.479 1.00 97.94 436 THR A CA 1
ATOM 3387 C C . THR A 1 436 ? 1.414 -8.732 18.262 1.00 97.94 436 THR A C 1
ATOM 3389 O O . THR A 1 436 ? 1.434 -9.843 17.747 1.00 97.94 436 THR A O 1
ATOM 3392 N N . VAL A 1 437 ? 0.660 -7.741 17.772 1.00 97.88 437 VAL A N 1
ATOM 3393 C CA . VAL A 1 437 ? -0.150 -7.883 16.550 1.00 97.88 437 VAL A CA 1
ATOM 3394 C C . VAL A 1 437 ? 0.745 -8.088 15.325 1.00 97.88 437 VAL A C 1
ATOM 3396 O O . VAL A 1 437 ? 0.490 -8.997 14.539 1.00 97.88 437 VAL A O 1
ATOM 3399 N N . LEU A 1 438 ? 1.807 -7.289 15.175 1.00 97.56 438 LEU A N 1
ATOM 3400 C CA . LEU A 1 438 ? 2.718 -7.377 14.027 1.00 97.56 438 LEU A CA 1
ATOM 3401 C C . LEU A 1 438 ? 3.528 -8.680 13.989 1.00 97.56 438 LEU A C 1
ATOM 3403 O O . LEU A 1 438 ? 3.790 -9.189 12.906 1.00 97.56 438 LEU A O 1
ATOM 3407 N N . ALA A 1 439 ? 3.893 -9.218 15.153 1.00 97.69 439 ALA A N 1
ATOM 3408 C CA . ALA A 1 439 ? 4.612 -10.484 15.289 1.00 97.69 439 ALA A CA 1
ATOM 3409 C C . ALA A 1 439 ? 3.688 -11.716 15.291 1.00 97.69 439 ALA A C 1
ATOM 3411 O O . ALA A 1 439 ? 4.173 -12.838 15.421 1.00 97.69 439 ALA A O 1
ATOM 3412 N N . SER A 1 440 ? 2.367 -11.531 15.206 1.00 97.94 440 SER A N 1
ATOM 3413 C CA . SER A 1 440 ? 1.422 -12.644 15.302 1.00 97.94 440 SER A CA 1
ATOM 3414 C C . SER A 1 440 ? 1.462 -13.546 14.066 1.00 97.94 440 SER A C 1
ATOM 3416 O O . SER A 1 440 ? 1.464 -13.076 12.926 1.00 97.94 440 SER A O 1
ATOM 3418 N N . GLU A 1 441 ? 1.399 -14.858 14.298 1.00 97.69 441 GLU A N 1
ATOM 3419 C CA . GLU A 1 441 ? 1.240 -15.858 13.236 1.00 97.69 441 GLU A CA 1
ATOM 3420 C C . GLU A 1 441 ? -0.069 -15.652 12.458 1.00 97.69 441 GLU A C 1
ATOM 3422 O O . GLU A 1 441 ? -0.125 -15.871 11.249 1.00 97.69 441 GLU A O 1
ATOM 3427 N N . GLU A 1 442 ? -1.118 -15.159 13.125 1.00 97.31 442 GLU A N 1
ATOM 3428 C CA . GLU A 1 442 ? -2.391 -14.818 12.485 1.00 97.31 442 GLU A CA 1
ATOM 3429 C C . GLU A 1 442 ? -2.205 -13.752 11.393 1.00 97.31 442 GLU A C 1
ATOM 3431 O O . GLU A 1 442 ? -2.688 -13.921 10.274 1.00 97.31 442 GLU A O 1
ATOM 3436 N N . LEU A 1 443 ? -1.479 -12.665 11.682 1.00 98.06 443 LEU A N 1
ATOM 3437 C CA . LEU A 1 443 ? -1.223 -11.626 10.685 1.00 98.06 443 LEU A CA 1
ATOM 3438 C C . LEU A 1 443 ? -0.331 -12.153 9.557 1.00 98.06 443 LEU A C 1
ATOM 3440 O O . LEU A 1 443 ? -0.615 -11.908 8.386 1.00 98.06 443 LEU A O 1
ATOM 3444 N N . GLN A 1 444 ? 0.723 -12.894 9.903 1.00 98.06 444 GLN A N 1
ATOM 3445 C CA . GLN A 1 444 ? 1.650 -13.461 8.925 1.00 98.06 444 GLN A CA 1
ATOM 3446 C C . GLN A 1 444 ? 0.949 -14.439 7.971 1.00 98.06 444 GLN A C 1
ATOM 3448 O O . GLN A 1 444 ? 1.152 -14.378 6.760 1.00 98.06 444 GLN A O 1
ATOM 3453 N N . SER A 1 445 ? 0.135 -15.356 8.500 1.00 98.19 445 SER A N 1
ATOM 3454 C CA . SER A 1 445 ? -0.647 -16.308 7.700 1.00 98.19 445 SER A CA 1
ATOM 3455 C C . SER A 1 445 ? -1.695 -15.597 6.851 1.00 98.19 445 SER A C 1
ATOM 3457 O O . SER A 1 445 ? -1.842 -15.931 5.679 1.00 98.19 445 SER A O 1
ATOM 3459 N N . ARG A 1 446 ? -2.357 -14.564 7.390 1.00 98.19 446 ARG A N 1
ATOM 3460 C CA . ARG A 1 446 ? -3.315 -13.755 6.631 1.00 98.19 446 ARG A CA 1
ATOM 3461 C C . ARG A 1 446 ? -2.663 -13.037 5.454 1.00 98.19 446 ARG A C 1
ATOM 3463 O O . ARG A 1 446 ? -3.234 -13.053 4.373 1.00 98.19 446 ARG A O 1
ATOM 3470 N N . ILE A 1 447 ? -1.504 -12.405 5.642 1.00 98.62 447 ILE A N 1
ATOM 3471 C CA . ILE A 1 447 ? -0.817 -11.713 4.542 1.00 98.62 447 ILE A CA 1
ATOM 3472 C C . ILE A 1 447 ? -0.362 -12.717 3.481 1.00 98.62 447 ILE A C 1
ATOM 3474 O O . ILE A 1 447 ? -0.602 -12.467 2.308 1.00 98.62 447 ILE A O 1
ATOM 3478 N N . ARG A 1 448 ? 0.229 -13.855 3.878 1.00 98.38 448 ARG A N 1
ATOM 3479 C CA . ARG A 1 448 ? 0.616 -14.913 2.928 1.00 98.38 448 ARG A CA 1
ATOM 3480 C C . ARG A 1 448 ? -0.578 -15.412 2.117 1.00 98.38 448 ARG A C 1
ATOM 3482 O O . ARG A 1 448 ? -0.521 -15.362 0.900 1.00 98.38 448 ARG A O 1
ATOM 3489 N N . GLY A 1 449 ? -1.682 -15.753 2.784 1.00 98.38 449 GLY A N 1
ATOM 3490 C CA . GLY A 1 449 ? -2.900 -16.188 2.098 1.00 98.38 449 GLY A CA 1
ATOM 3491 C C . GLY A 1 449 ? -3.444 -15.144 1.120 1.00 98.38 449 GLY A C 1
ATOM 3492 O O . GLY A 1 449 ? -3.843 -15.501 0.024 1.00 98.38 449 GLY A O 1
ATOM 3493 N N . LEU A 1 450 ? -3.393 -13.851 1.461 1.00 98.31 450 LEU A N 1
ATOM 3494 C CA . LEU A 1 450 ? -3.802 -12.780 0.540 1.00 98.31 450 LEU A CA 1
ATOM 3495 C C . LEU A 1 450 ? -2.856 -12.622 -0.662 1.00 98.31 450 LEU A C 1
ATOM 3497 O O . LEU A 1 450 ? -3.313 -12.238 -1.736 1.00 98.31 450 LEU A O 1
ATOM 3501 N N . VAL A 1 451 ? -1.555 -12.881 -0.486 1.00 98.44 451 VAL A N 1
ATOM 3502 C CA . VAL A 1 451 ? -0.598 -12.914 -1.603 1.00 98.44 451 VAL A CA 1
ATOM 3503 C C . VAL A 1 451 ? -0.900 -14.097 -2.517 1.00 98.44 451 VAL A C 1
ATOM 3505 O O . VAL A 1 451 ? -0.987 -13.897 -3.724 1.00 98.44 451 VAL A O 1
ATOM 3508 N N . ASP A 1 452 ? -1.134 -15.280 -1.947 1.00 97.94 452 ASP A N 1
ATOM 3509 C CA . ASP A 1 452 ? -1.475 -16.495 -2.694 1.00 97.94 452 ASP A CA 1
ATOM 3510 C C . ASP A 1 452 ? -2.798 -16.328 -3.466 1.00 97.94 452 ASP A C 1
ATOM 3512 O O . ASP A 1 452 ? -2.872 -16.632 -4.653 1.00 97.94 452 ASP A O 1
ATOM 3516 N N . GLU A 1 453 ? -3.835 -15.776 -2.823 1.00 96.06 453 GLU A N 1
ATOM 3517 C CA . GLU A 1 453 ? -5.141 -15.490 -3.439 1.00 96.06 453 GLU A CA 1
ATOM 3518 C C . GLU A 1 453 ? -5.044 -14.488 -4.602 1.00 96.06 453 GLU A C 1
ATOM 3520 O O . GLU A 1 453 ? -5.802 -14.579 -5.566 1.00 96.06 453 GLU A O 1
ATOM 3525 N N . GLY A 1 454 ? -4.145 -13.506 -4.501 1.00 95.94 454 GLY A N 1
ATOM 3526 C CA . GLY A 1 454 ? -3.962 -12.466 -5.510 1.00 95.94 454 GLY A CA 1
ATOM 3527 C C . GLY A 1 454 ? -2.911 -12.784 -6.573 1.00 95.94 454 GLY A C 1
ATOM 3528 O O . GLY A 1 454 ? -2.732 -11.967 -7.471 1.00 95.94 454 GLY A O 1
ATOM 3529 N N . TRP A 1 455 ? -2.203 -13.914 -6.478 1.00 97.81 455 TRP A N 1
ATOM 3530 C CA . TRP A 1 455 ? -0.970 -14.156 -7.236 1.00 97.81 455 TRP A CA 1
ATOM 3531 C C . TRP A 1 455 ? -1.161 -14.161 -8.757 1.00 97.81 455 TRP A C 1
ATOM 3533 O O . TRP A 1 455 ? -0.375 -13.552 -9.489 1.00 97.81 455 TRP A O 1
ATOM 3543 N N . ASP A 1 456 ? -2.222 -14.812 -9.224 1.00 96.88 456 ASP A N 1
ATOM 3544 C CA . ASP A 1 456 ? -2.574 -14.929 -10.645 1.00 96.88 456 ASP A CA 1
ATOM 3545 C C . ASP A 1 456 ? -3.777 -14.051 -11.010 1.00 96.88 456 ASP A C 1
ATOM 3547 O O . ASP A 1 456 ? -4.434 -14.260 -12.026 1.00 96.88 456 ASP A O 1
ATOM 3551 N N . LYS A 1 457 ? -4.108 -13.081 -10.150 1.00 95.94 457 LYS A N 1
ATOM 3552 C CA . LYS A 1 457 ? -5.236 -12.186 -10.368 1.00 95.94 457 LYS A CA 1
ATOM 3553 C C . LYS A 1 457 ? -4.819 -11.025 -11.266 1.00 95.94 457 LYS A C 1
ATOM 3555 O O . LYS A 1 457 ? -3.928 -10.256 -10.905 1.00 95.94 457 LYS A O 1
ATOM 3560 N N . GLU A 1 458 ? -5.504 -10.885 -12.394 1.00 96.50 458 GLU A N 1
ATOM 3561 C CA . GLU A 1 458 ? -5.291 -9.788 -13.337 1.00 96.50 458 GLU A CA 1
ATOM 3562 C C . GLU A 1 458 ? -5.876 -8.462 -12.813 1.00 96.50 458 GLU A C 1
ATOM 3564 O O . GLU A 1 458 ? -6.683 -8.426 -11.871 1.00 96.50 458 GLU A O 1
ATOM 3569 N N . VAL A 1 459 ? -5.445 -7.342 -13.400 1.00 97.06 459 VAL A N 1
ATOM 3570 C CA . VAL A 1 459 ? -5.844 -5.993 -12.954 1.00 97.06 459 VAL A CA 1
ATOM 3571 C C . VAL A 1 459 ? -7.315 -5.691 -13.240 1.00 97.06 459 VAL A C 1
ATOM 3573 O O . VAL A 1 459 ? -7.938 -4.939 -12.493 1.00 97.06 459 VAL A O 1
ATOM 3576 N N . GLU A 1 460 ? -7.898 -6.335 -14.248 1.00 95.69 460 GLU A N 1
ATOM 3577 C CA . GLU A 1 460 ? -9.308 -6.221 -14.627 1.00 95.69 460 GLU A CA 1
ATOM 3578 C C . GLU A 1 460 ? -10.239 -6.845 -13.581 1.00 95.69 460 GLU A C 1
ATOM 3580 O O . GLU A 1 460 ? -11.372 -6.396 -13.405 1.00 95.69 460 GLU A O 1
ATOM 3585 N N . ASP A 1 461 ? -9.750 -7.847 -12.847 1.00 95.19 461 ASP A N 1
ATOM 3586 C CA . ASP A 1 461 ? -10.487 -8.481 -11.756 1.00 95.19 461 ASP A CA 1
ATOM 3587 C C . ASP A 1 461 ? -10.263 -7.764 -10.412 1.00 95.19 461 ASP A C 1
ATOM 3589 O O . ASP A 1 461 ? -10.879 -8.115 -9.391 1.00 95.19 461 ASP A O 1
ATOM 3593 N N . ALA A 1 462 ? -9.360 -6.776 -10.358 1.00 94.75 462 ALA A N 1
ATOM 3594 C CA . ALA A 1 462 ? -9.095 -6.000 -9.154 1.00 94.75 462 ALA A CA 1
ATOM 3595 C C . ALA A 1 462 ? -10.333 -5.184 -8.751 1.00 94.75 462 ALA A C 1
ATOM 3597 O O . ALA A 1 462 ? -10.972 -4.517 -9.562 1.00 94.75 462 ALA A O 1
ATOM 3598 N N . GLY A 1 463 ? -10.689 -5.214 -7.467 1.00 89.31 463 GLY A N 1
ATOM 3599 C CA . GLY A 1 463 ? -11.924 -4.571 -7.028 1.00 89.31 463 GLY A CA 1
ATOM 3600 C C . GLY A 1 463 ? -12.163 -4.634 -5.529 1.00 89.31 463 GLY A C 1
ATOM 3601 O O . GLY A 1 463 ? -11.503 -5.369 -4.803 1.00 89.31 463 GLY A O 1
ATOM 3602 N N . GLN A 1 464 ? -13.121 -3.833 -5.062 1.00 86.88 464 GLN A N 1
ATOM 3603 C CA . GLN A 1 464 ? -13.478 -3.718 -3.647 1.00 86.88 464 GLN A CA 1
ATOM 3604 C C . GLN A 1 464 ? -14.183 -4.979 -3.135 1.00 86.88 464 GLN A C 1
ATOM 3606 O O . GLN A 1 464 ? -15.359 -5.199 -3.422 1.00 86.88 464 GLN A O 1
ATOM 3611 N N . SER A 1 465 ? -13.507 -5.765 -2.293 1.00 85.94 465 SER A N 1
ATOM 3612 C CA . SER A 1 465 ? -14.136 -6.903 -1.606 1.00 85.94 465 SER A CA 1
ATOM 3613 C C . SER A 1 465 ? -15.063 -6.485 -0.456 1.00 85.94 465 SER A C 1
ATOM 3615 O O . SER A 1 465 ? -15.956 -7.235 -0.067 1.00 85.94 465 SER A O 1
ATOM 3617 N N . VAL A 1 466 ? -14.840 -5.302 0.131 1.00 87.88 466 VAL A N 1
ATOM 3618 C CA . VAL A 1 466 ? -15.604 -4.798 1.283 1.00 87.88 466 VAL A CA 1
ATOM 3619 C C . VAL A 1 466 ? -16.034 -3.350 1.014 1.00 87.88 466 VAL A C 1
ATOM 3621 O O . VAL A 1 466 ? -15.380 -2.424 1.488 1.00 87.88 466 VAL A O 1
ATOM 3624 N N . PRO A 1 467 ? -17.162 -3.112 0.313 1.00 86.94 467 PRO A N 1
ATOM 3625 C CA . PRO A 1 467 ? -17.569 -1.766 -0.119 1.00 86.94 467 PRO A CA 1
ATOM 3626 C C . PRO A 1 467 ? -17.687 -0.730 1.012 1.00 86.94 467 PRO A C 1
ATOM 3628 O O . PRO A 1 467 ? -17.522 0.470 0.803 1.00 86.94 467 PRO A O 1
ATOM 3631 N N . VAL A 1 468 ? -17.959 -1.179 2.242 1.00 90.25 468 VAL A N 1
ATOM 3632 C CA . VAL A 1 468 ? -18.046 -0.291 3.409 1.00 90.25 468 VAL A CA 1
ATOM 3633 C C . VAL A 1 468 ? -16.685 0.303 3.817 1.00 90.25 468 VAL A C 1
ATOM 3635 O O . VAL A 1 468 ? -16.654 1.373 4.426 1.00 90.25 468 VAL A O 1
ATOM 3638 N N . MET A 1 469 ? -15.562 -0.319 3.437 1.00 92.12 469 MET A N 1
ATOM 3639 C CA . MET A 1 469 ? -14.224 0.234 3.679 1.00 92.12 469 MET A CA 1
ATOM 3640 C C . MET A 1 469 ? -14.035 1.567 2.956 1.00 92.12 469 MET A C 1
ATOM 3642 O O . MET A 1 469 ? -13.623 2.542 3.588 1.00 92.12 469 MET A O 1
ATOM 3646 N N . ASP A 1 470 ? -14.429 1.651 1.684 1.00 91.06 470 ASP A N 1
ATOM 3647 C CA . ASP A 1 470 ? -14.373 2.897 0.911 1.00 91.06 470 ASP A CA 1
ATOM 3648 C C . ASP A 1 470 ? -15.241 3.997 1.522 1.00 91.06 470 ASP A C 1
ATOM 3650 O O . ASP A 1 470 ? -14.839 5.164 1.556 1.00 91.06 470 ASP A O 1
ATOM 3654 N N . LEU A 1 471 ? -16.398 3.632 2.087 1.00 91.88 471 LEU A N 1
ATOM 3655 C CA . LEU A 1 471 ? -17.238 4.578 2.817 1.00 91.88 471 LEU A CA 1
ATOM 3656 C C . LEU A 1 471 ? -16.527 5.112 4.063 1.00 91.88 471 LEU A C 1
ATOM 3658 O O . LEU A 1 471 ? -16.582 6.315 4.313 1.00 91.88 471 LEU A O 1
ATOM 3662 N N . TRP A 1 472 ? -15.846 4.273 4.848 1.00 93.06 472 TRP A N 1
ATOM 3663 C CA . TRP A 1 472 ? -15.112 4.752 6.026 1.00 93.06 472 TRP A CA 1
ATOM 3664 C C . TRP A 1 472 ? -13.932 5.644 5.652 1.00 93.06 472 TRP A C 1
ATOM 3666 O O . TRP A 1 472 ? -13.771 6.697 6.275 1.00 93.06 472 TRP A O 1
ATOM 3676 N N . VAL A 1 473 ? -13.167 5.283 4.617 1.00 93.00 473 VAL A N 1
ATOM 3677 C CA . VAL A 1 473 ? -12.068 6.116 4.105 1.00 93.00 473 VAL A CA 1
ATOM 3678 C C . VAL A 1 473 ? -12.605 7.461 3.608 1.00 93.00 473 VAL A C 1
ATOM 3680 O O . VAL A 1 473 ? -12.145 8.507 4.058 1.00 93.00 473 VAL A O 1
ATOM 3683 N N . GLY A 1 474 ? -13.640 7.464 2.763 1.00 92.06 474 GLY A N 1
ATOM 3684 C CA . GLY A 1 474 ? -14.227 8.696 2.224 1.00 92.06 474 GLY A CA 1
ATOM 3685 C C . GLY A 1 474 ? -14.868 9.581 3.298 1.00 92.06 474 GLY A C 1
ATOM 3686 O O . GLY A 1 474 ? -14.740 10.807 3.273 1.00 92.06 474 GLY A O 1
ATOM 3687 N N . ARG A 1 475 ? -15.515 8.978 4.305 1.00 91.44 475 ARG A N 1
ATOM 3688 C CA . ARG A 1 475 ? -16.109 9.713 5.434 1.00 91.44 475 ARG A CA 1
ATOM 3689 C C . ARG A 1 475 ? -15.083 10.364 6.348 1.00 91.44 475 ARG A C 1
ATOM 3691 O O . ARG A 1 475 ? -15.479 11.225 7.134 1.00 91.44 475 ARG A O 1
ATOM 3698 N N . HIS A 1 476 ? -13.799 10.023 6.237 1.00 88.94 476 HIS A N 1
ATOM 3699 C CA . HIS A 1 476 ? -12.759 10.681 7.021 1.00 88.94 476 HIS A CA 1
ATOM 3700 C C . HIS A 1 476 ? -12.792 12.204 6.876 1.00 88.94 476 HIS A C 1
ATOM 3702 O O . HIS A 1 476 ? -12.670 12.916 7.866 1.00 88.94 476 HIS A O 1
ATOM 3708 N N . GLU A 1 477 ? -13.050 12.731 5.677 1.00 89.25 477 GLU A N 1
ATOM 3709 C CA . GLU A 1 477 ? -13.162 14.182 5.453 1.00 89.25 477 GLU A CA 1
ATOM 3710 C C . GLU A 1 477 ? -14.318 14.845 6.211 1.00 89.25 477 GLU A C 1
ATOM 3712 O O . GLU A 1 477 ? -14.328 16.064 6.380 1.00 89.25 477 GLU A O 1
ATOM 3717 N N . LYS A 1 478 ? -15.304 14.061 6.653 1.00 89.31 478 LYS A N 1
ATOM 3718 C CA . LYS A 1 478 ? -16.492 14.541 7.367 1.00 89.31 478 LYS A CA 1
ATOM 3719 C C . LYS A 1 478 ? -16.335 14.494 8.886 1.00 89.31 478 LYS A C 1
ATOM 3721 O O . LYS A 1 478 ? -17.248 14.917 9.593 1.00 89.31 478 LYS A O 1
ATOM 3726 N N . LEU A 1 479 ? -15.215 13.988 9.403 1.00 87.06 479 LEU A N 1
ATOM 3727 C CA . LEU A 1 479 ? -14.947 13.984 10.837 1.00 87.06 479 LEU A CA 1
ATOM 3728 C C . LEU A 1 479 ? -14.699 15.412 11.344 1.00 87.06 479 LEU A C 1
ATOM 3730 O O . LEU A 1 479 ? -13.886 16.149 10.788 1.00 87.06 479 LEU A O 1
ATOM 3734 N N . TYR A 1 480 ? -15.382 15.784 12.431 1.00 86.69 480 TYR A N 1
ATOM 3735 C CA . TYR A 1 480 ? -15.264 17.110 13.054 1.00 86.69 480 TYR A CA 1
ATOM 3736 C C . TYR A 1 480 ? -13.850 17.382 13.594 1.00 86.69 480 TYR A C 1
ATOM 3738 O O . TYR A 1 480 ? -13.300 18.464 13.404 1.00 86.69 480 TYR A O 1
ATOM 3746 N N . SER A 1 481 ? -13.251 16.385 14.248 1.00 86.00 481 SER A N 1
ATOM 3747 C CA . SER A 1 481 ? -11.871 16.403 14.739 1.00 86.00 481 SER A CA 1
ATOM 3748 C C . SER A 1 481 ? -11.100 15.257 14.098 1.00 86.00 481 SER A C 1
ATOM 3750 O O . SER A 1 481 ? -11.610 14.137 14.093 1.00 86.00 481 SER A O 1
ATOM 3752 N N . ARG A 1 482 ? -9.899 15.541 13.581 1.00 86.25 482 ARG A N 1
ATOM 3753 C CA . ARG A 1 482 ? -9.060 14.573 12.862 1.00 86.25 482 ARG A CA 1
ATOM 3754 C C . ARG A 1 482 ? -7.631 14.603 13.376 1.00 86.25 482 ARG A C 1
ATOM 3756 O O . ARG A 1 482 ? -7.069 15.688 13.532 1.00 86.25 482 ARG A O 1
ATOM 3763 N N . ILE A 1 483 ? -7.050 13.430 13.598 1.00 88.06 483 ILE A N 1
ATOM 3764 C CA . ILE A 1 483 ? -5.622 13.273 13.922 1.00 88.06 483 ILE A CA 1
ATOM 3765 C C . ILE A 1 483 ? -4.804 12.715 12.747 1.00 88.06 483 ILE A C 1
ATOM 3767 O O . ILE A 1 483 ? -3.571 12.772 12.786 1.00 88.06 483 ILE A O 1
ATOM 3771 N N . PHE A 1 484 ? -5.471 12.199 11.711 1.00 89.94 484 PHE A N 1
ATOM 3772 C CA . PHE A 1 484 ? -4.846 11.711 10.480 1.00 89.94 484 PHE A CA 1
ATOM 3773 C C . PHE A 1 484 ? -5.309 12.501 9.250 1.00 89.94 484 PHE A C 1
ATOM 3775 O O . PHE A 1 484 ? -6.369 13.127 9.239 1.00 89.94 484 PHE A O 1
ATOM 3782 N N . ASN A 1 485 ? -4.535 12.400 8.173 1.00 78.88 485 ASN A N 1
ATOM 3783 C CA . ASN A 1 485 ? -4.899 12.873 6.835 1.00 78.88 485 ASN A CA 1
ATOM 3784 C C . ASN A 1 485 ? -5.732 11.830 6.043 1.00 78.88 485 ASN A C 1
ATOM 3786 O O . ASN A 1 485 ? -6.197 12.171 4.958 1.00 78.88 485 ASN A O 1
ATOM 3790 N N . SER A 1 486 ? -5.929 10.645 6.668 1.00 56.22 486 SER A N 1
ATOM 3791 C CA . SER A 1 486 ? -6.508 9.333 6.262 1.00 56.22 486 SER A CA 1
ATOM 3792 C C . SER A 1 486 ? -5.969 8.650 5.042 1.00 56.22 486 SER A C 1
ATOM 3794 O O . SER A 1 486 ? -6.082 9.247 3.951 1.00 56.22 486 SER A O 1
#

InterPro domains:
  IPR002639 Urease accessory protein UreF [MF_01385] (236-486)
  IPR002639 Urease accessory protein UreF [PF01730] (278-439)
  IPR007727 Spo12 [PF05032] (49-81)
  IPR038277 UreF domain superfamily [G3DSA:1.10.4190.10] (231-462)